Protein AF-A0A1Y2B3I0-F1 (afdb_monomer)

Sequence (638 aa):
MFGKLLNVVGLLTLVKFAAAAFSNSLPSCNSPSVNTDATLNTTVKYCIDNNNKIHDYGEGGATDAGILPKGVYVFDHTSQLALQLGTSGSIGSSTDNLILYQCGGDKVCQQTTGYVQIGTDTWFYVKEGGSGSTTPNASVTDNDDCDGTDEIGSLIKYSSNAVHLCLTTAKSVAAAAIGDYLVVDSVTATNSPFAQNNLIITTDEYFIVDKLLAADDYCVDNDSKIVTGRKTNYCDNRTNDCDDYMKCEDGACTTVTIDPRSTEEPGECNPATNAKDCNEGYYILDNSNTFVTAVSDANINKVYHCQDKTSCTDVTSSIVGYLKNADTTNASTIPYIKCTHAHQCSSIAQPGANSCSTSGSGSLIYNEKYKLCIDGTNSVELDSATSYLVSAHTTDGTFIASTSKSDFVIVAVDGKGSATLTTQASGNYYIADASKALLTAVDKAETTGTLYKSDGSTCVADTTTIGYLKNAASDDDNVPYIECSATETQQTIDADTVDTNACKAIAKPSGTKVVGALINDGDYKLYINDSSAVAVGASAAKYLVDAHTASAFVKTAVEEGYYVVVEIDTDGNIIRRPQTGRKYIYAVTASKQVYDKGETDQVSNMCQDGTLKTGSSEYVLNKTNGDLVDFYKENNAN

Foldseek 3Di:
DDDDDDDDDDDDDDDDDDDDPPPPDDADQPDWQWDQDPVVNDGWTWGQHPVRWIWTADPPGDPDTDFDAQDKWKAQQVNRDIADFQAQDDDPPDLLRIWIWGADPVRGIDTWWWWFHHHNQFIHTHHGPSGDDPDGGLPQAQDQFLQDLLQQQGWHDYPVSFIWHHLDNGDTHTLCPAPKKAASDDDPNVNHRDDHQFIWHGHSGITIGDPPDDSFDADADLPRSIRSDDPDFDPPPPPNDGDWDWGDDPNDTDTDPDDPPPPPPQPDDQLVPALAPQAAFKAWAFPVSHGDQAWDPPGQIWMWGRHHNGHIDTCLQPWAFKTAHSPPVRCQQFRIWGHFNVSGITTDNADPAQAFAQQQQQHWHDDPAIWHHARRHDTDGLLDFFKFWHADDRPPRGRGHDPPDQWTFIWTRHNVRITITDFDDAFAKWWAAPSRTTDAALVQQAGKTFMWGDRRGITGGDQFWAWFGQHPVYPDLFFGTKGWEFDDDADDDPPDGGTGTTIGTHTQDDDDLWWQDFHCPVATWHRQHSPDTDGALPAWFKFWTDCATHPHHDDDDDDDFWTFIWIRHNVRITTGDDCPPQFKWKAQQVGRTIDGPPPPPDPPPAQDPNDGDPRMFMWTFDDDVPDDDTTTGTDPPD

Nearest PDB structures (foldseek):
  6xt9-assembly1_A  TM=1.662E-01  e=7.843E+00  Homo sapiens
  8emb-assembly3_C  TM=8.002E-02  e=1.392E+00  Thermosynechococcus vestitus BP-1

Radius of gyration: 43.76 Å; Cα contacts (8 Å, |Δi|>4): 1438; chains: 1; bounding box: 111×109×110 Å

Solvent-accessible surface area (backbone atoms only — not comparable to full-atom values): 36194 Å² total; per-residue (Å²): 132,87,78,92,88,86,91,81,91,82,90,80,80,85,80,79,83,76,84,78,82,78,80,77,74,73,78,81,60,88,68,71,34,83,43,73,45,81,86,75,76,45,74,62,23,40,32,63,34,99,84,73,40,79,41,31,53,42,97,85,52,94,83,57,60,48,71,69,64,64,46,75,50,38,30,34,65,84,76,54,36,77,54,60,64,53,37,88,51,78,82,70,100,55,74,37,32,32,36,36,33,42,26,36,88,87,60,52,63,42,71,28,34,34,38,38,24,46,16,84,85,42,45,41,67,31,36,59,87,44,64,30,69,98,63,81,57,56,70,63,38,86,41,91,67,34,81,36,67,77,35,26,58,36,49,33,26,45,101,80,74,52,49,22,42,16,57,37,52,86,38,68,47,55,28,74,47,70,68,38,35,38,52,36,73,73,76,93,32,91,74,32,86,62,60,74,73,40,43,29,42,31,25,72,40,32,43,30,46,55,81,86,61,70,95,88,81,75,64,68,40,89,86,77,40,43,26,86,54,83,83,75,85,59,58,46,95,85,74,78,55,62,71,73,42,60,53,68,56,98,91,47,71,43,84,39,89,67,73,90,79,65,77,67,65,85,53,78,54,32,60,89,84,38,23,44,73,28,58,61,39,30,41,58,23,37,87,84,72,41,77,59,80,64,70,41,91,86,49,68,27,45,31,27,43,20,83,38,48,70,44,39,43,82,38,35,89,76,48,35,34,41,38,36,38,42,45,79,89,38,26,84,55,30,40,30,35,42,29,14,86,81,44,42,26,32,52,37,54,72,53,97,36,64,64,53,35,62,77,32,7,49,34,66,26,42,63,105,49,57,25,40,16,35,72,10,77,49,66,46,56,28,65,43,67,48,42,32,50,26,38,55,36,68,92,79,45,47,51,35,23,50,91,86,60,69,36,18,33,50,35,38,22,36,64,85,32,26,36,34,59,60,88,50,62,56,71,40,33,38,45,21,39,97,86,26,37,51,64,38,53,51,98,47,35,81,43,65,28,55,38,28,35,26,71,40,81,38,30,35,69,44,52,58,68,29,27,46,32,37,23,71,70,24,96,41,80,49,17,40,31,29,46,19,30,66,37,98,47,94,45,88,54,96,89,50,77,56,52,31,42,47,26,26,38,31,45,67,40,77,77,79,87,36,21,47,34,66,33,56,75,100,48,52,28,37,19,49,40,85,87,46,64,46,57,58,32,61,63,70,44,37,33,43,24,45,50,79,66,30,86,50,78,69,67,75,72,96,70,95,66,48,26,39,56,36,34,34,33,59,85,29,32,36,32,54,60,79,84,80,80,72,58,48,35,36,26,35,64,89,76,30,40,48,45,73,69,82,64,90,78,81,56,80,83,45,51,54,96,84,40,73,39,91,66,46,48,50,29,31,62,44,75,48,92,93,51,93,34,74,35,31,31,72,55,83,85,123

Organism: NCBI:txid1754190

Structure (mmCIF, N/CA/C/O backbone):
data_AF-A0A1Y2B3I0-F1
#
_entry.id   AF-A0A1Y2B3I0-F1
#
loop_
_atom_site.group_PDB
_atom_site.id
_atom_site.type_symbol
_atom_site.label_atom_id
_atom_site.label_alt_id
_atom_site.label_comp_id
_atom_site.label_asym_id
_atom_site.label_entity_id
_atom_site.label_seq_id
_atom_site.pdbx_PDB_ins_code
_atom_site.Cartn_x
_atom_site.Cartn_y
_atom_site.Cartn_z
_atom_site.occupancy
_atom_site.B_iso_or_equiv
_atom_site.auth_seq_id
_atom_site.auth_comp_id
_atom_site.auth_asym_id
_atom_site.auth_atom_id
_atom_site.pdbx_PDB_model_num
ATOM 1 N N . MET A 1 1 ? 67.074 13.437 25.905 1.00 36.59 1 MET A N 1
ATOM 2 C CA . MET A 1 1 ? 67.200 14.804 25.343 1.00 36.59 1 MET A CA 1
ATOM 3 C C . MET A 1 1 ? 65.800 15.406 25.395 1.00 36.59 1 MET A C 1
ATOM 5 O O . MET A 1 1 ? 64.877 14.717 24.999 1.00 36.59 1 MET A O 1
ATOM 9 N N . PHE A 1 2 ? 65.541 16.471 26.162 1.00 33.38 2 PHE A N 1
ATOM 10 C CA . PHE A 1 2 ? 65.768 17.877 25.769 1.00 33.38 2 PHE A CA 1
ATOM 11 C C . PHE A 1 2 ? 65.169 18.187 24.378 1.00 33.38 2 PHE A C 1
ATOM 13 O O . PHE A 1 2 ? 65.699 17.674 23.404 1.00 33.38 2 PHE A O 1
ATOM 20 N N . GLY A 1 3 ? 64.124 19.011 24.212 1.00 31.81 3 GLY A N 1
ATOM 21 C CA . GLY A 1 3 ? 63.194 19.606 25.190 1.00 31.81 3 GLY A CA 1
ATOM 22 C C . GLY A 1 3 ? 62.597 20.947 24.722 1.00 31.81 3 GLY A C 1
ATOM 23 O O . GLY A 1 3 ? 63.184 21.582 23.859 1.00 31.81 3 GLY A O 1
ATOM 24 N N . LYS A 1 4 ? 61.524 21.398 25.400 1.00 39.03 4 LYS A N 1
ATOM 25 C CA . LYS A 1 4 ? 60.956 22.775 25.434 1.00 39.03 4 LYS A CA 1
ATOM 26 C C . LYS A 1 4 ? 60.422 23.384 24.108 1.00 39.03 4 LYS A C 1
ATOM 28 O O . LYS A 1 4 ? 60.883 23.020 23.044 1.00 39.03 4 LYS A O 1
ATOM 33 N N . LEU A 1 5 ? 59.546 24.400 24.045 1.00 39.59 5 LEU A N 1
ATOM 34 C CA . LEU A 1 5 ? 58.532 25.064 24.904 1.00 39.59 5 LEU A CA 1
ATOM 35 C C . LEU A 1 5 ? 58.231 26.416 24.208 1.00 39.59 5 LEU A C 1
ATOM 37 O O . LEU A 1 5 ? 59.139 27.236 24.149 1.00 39.59 5 LEU A O 1
ATOM 41 N N . LEU A 1 6 ? 57.011 26.666 23.710 1.00 34.94 6 LEU A N 1
ATOM 42 C CA . LEU A 1 6 ? 56.431 28.004 23.415 1.00 34.94 6 LEU A CA 1
ATOM 43 C C . LEU A 1 6 ? 54.926 27.777 23.106 1.00 34.94 6 LEU A C 1
ATOM 45 O O . LEU A 1 6 ? 54.632 27.007 22.202 1.00 34.94 6 LEU A O 1
ATOM 49 N N . ASN A 1 7 ? 53.920 28.176 23.895 1.00 36.16 7 ASN A N 1
ATOM 50 C CA . ASN A 1 7 ? 53.553 29.463 24.513 1.00 36.16 7 ASN A CA 1
ATOM 51 C C . ASN A 1 7 ? 52.744 30.390 23.574 1.00 36.16 7 ASN A C 1
ATOM 53 O O . ASN A 1 7 ? 53.315 31.260 22.925 1.00 36.16 7 ASN A O 1
ATOM 57 N N . VAL A 1 8 ? 51.410 30.236 23.574 1.00 34.91 8 VAL A N 1
ATOM 58 C CA . VAL A 1 8 ? 50.441 31.297 23.233 1.00 34.91 8 VAL A CA 1
ATOM 59 C C . VAL A 1 8 ? 49.301 31.248 24.253 1.00 34.91 8 VAL A C 1
ATOM 61 O O . VAL A 1 8 ? 48.634 30.228 24.405 1.00 34.91 8 VAL A O 1
ATOM 64 N N . VAL A 1 9 ? 49.091 32.360 24.956 1.00 36.19 9 VAL A N 1
ATOM 65 C CA . VAL A 1 9 ? 47.987 32.558 25.904 1.00 36.19 9 VAL A CA 1
ATOM 66 C C . VAL A 1 9 ? 46.784 33.118 25.142 1.00 36.19 9 VAL A C 1
ATOM 68 O O . VAL A 1 9 ? 46.860 34.221 24.606 1.00 36.19 9 VAL A O 1
ATOM 71 N N . GLY A 1 10 ? 45.682 32.364 25.098 1.00 36.59 10 GLY A N 1
ATOM 72 C CA . GLY A 1 10 ? 44.399 32.790 24.530 1.00 36.59 10 GLY A CA 1
ATOM 73 C C . GLY A 1 10 ? 43.422 33.199 25.632 1.00 36.59 10 GLY A C 1
ATOM 74 O O . GLY A 1 10 ? 42.948 32.357 26.388 1.00 36.59 10 GLY A O 1
ATOM 75 N N . LEU A 1 11 ? 43.155 34.498 25.743 1.00 36.19 11 LEU A N 1
ATOM 76 C CA . LEU A 1 11 ? 42.337 35.103 26.795 1.00 36.19 11 LEU A CA 1
ATOM 77 C C . LEU A 1 11 ? 40.834 34.871 26.532 1.00 36.19 11 LEU A C 1
ATOM 79 O O . LEU A 1 11 ? 40.292 35.461 25.601 1.00 36.19 11 LEU A O 1
ATOM 83 N N . LEU A 1 12 ? 40.146 34.077 27.365 1.00 31.42 12 LEU A N 1
ATOM 84 C CA . LEU A 1 12 ? 38.678 33.973 27.343 1.00 31.42 12 LEU A CA 1
ATOM 85 C C . LEU A 1 12 ? 38.079 34.582 28.619 1.00 31.42 12 LEU A C 1
ATOM 87 O O . LEU A 1 12 ? 38.149 34.014 29.709 1.00 31.42 12 LEU A O 1
ATOM 91 N N . THR A 1 13 ? 37.523 35.783 28.487 1.00 37.66 13 THR A N 1
ATOM 92 C CA . THR A 1 13 ? 36.904 36.542 29.579 1.00 37.66 13 THR A CA 1
ATOM 93 C C . THR A 1 13 ? 35.518 36.010 29.934 1.00 37.66 13 THR A C 1
ATOM 95 O O . THR A 1 13 ? 34.625 36.012 29.089 1.00 37.66 13 THR A O 1
ATOM 98 N N . LEU A 1 14 ? 35.303 35.664 31.209 1.00 32.59 14 LEU A N 1
ATOM 99 C CA . LEU A 1 14 ? 33.959 35.499 31.774 1.00 32.59 14 LEU A CA 1
ATOM 100 C C . LEU A 1 14 ? 33.193 36.830 31.693 1.00 32.59 14 LEU A C 1
ATOM 102 O O . LEU A 1 14 ? 33.497 37.771 32.431 1.00 32.59 14 LEU A O 1
ATOM 106 N N . VAL A 1 15 ? 32.157 36.889 30.857 1.00 32.88 15 VAL A N 1
ATOM 107 C CA . VAL A 1 15 ? 31.155 37.959 30.918 1.00 32.88 15 VAL A CA 1
ATOM 108 C C . VAL A 1 15 ? 30.186 37.633 32.052 1.00 32.88 15 VAL A C 1
ATOM 110 O O . VAL A 1 15 ? 29.401 36.691 31.966 1.00 32.88 15 VAL A O 1
ATOM 113 N N . LYS A 1 16 ? 30.237 38.416 33.134 1.00 31.59 16 LYS A N 1
ATOM 114 C CA . LYS A 1 16 ? 29.189 38.397 34.160 1.00 31.59 16 LYS A CA 1
ATOM 115 C C . LYS A 1 16 ? 27.943 39.072 33.594 1.00 31.59 16 LYS A C 1
ATOM 117 O O . LYS A 1 16 ? 27.957 40.283 33.388 1.00 31.59 16 LYS A O 1
ATOM 122 N N . PHE A 1 17 ? 26.864 38.318 33.405 1.00 29.58 17 PHE A N 1
ATOM 123 C CA . PHE A 1 17 ? 25.546 38.917 33.221 1.00 29.58 17 PHE A CA 1
ATOM 124 C C . PHE A 1 17 ? 25.125 39.595 34.529 1.00 29.58 17 PHE A C 1
ATOM 126 O O . PHE A 1 17 ? 25.024 38.950 35.573 1.00 29.58 17 PHE A O 1
ATOM 133 N N . ALA A 1 18 ? 24.917 40.910 34.481 1.00 32.88 18 ALA A N 1
ATOM 134 C CA . ALA A 1 18 ? 24.279 41.636 35.567 1.00 32.88 18 ALA A CA 1
ATOM 135 C C . ALA A 1 18 ? 22.769 41.378 35.504 1.00 32.88 18 ALA A C 1
ATOM 137 O O . ALA A 1 18 ? 22.159 41.549 34.448 1.00 32.88 18 ALA A O 1
ATOM 138 N N . ALA A 1 19 ? 22.166 40.986 36.626 1.00 31.34 19 ALA A N 1
ATOM 139 C CA . ALA A 1 19 ? 20.717 40.884 36.727 1.00 31.34 19 ALA A CA 1
ATOM 140 C C . ALA A 1 19 ? 20.108 42.292 36.629 1.00 31.34 19 ALA A C 1
ATOM 142 O O . ALA A 1 19 ? 20.245 43.101 37.548 1.00 31.34 19 ALA A O 1
ATOM 143 N N . ALA A 1 20 ? 19.456 42.592 35.507 1.00 31.34 20 ALA A N 1
ATOM 144 C CA . ALA A 1 20 ? 18.647 43.793 35.376 1.00 31.34 20 ALA A CA 1
ATOM 145 C C . ALA A 1 20 ? 17.385 43.621 36.231 1.00 31.34 20 ALA A C 1
ATOM 147 O O . ALA A 1 20 ? 16.542 42.774 35.938 1.00 31.34 20 ALA A O 1
ATOM 148 N N . ALA A 1 21 ? 17.261 44.415 37.295 1.00 32.09 21 ALA A N 1
ATOM 149 C CA . ALA A 1 21 ? 16.038 44.470 38.082 1.00 32.09 21 ALA A CA 1
ATOM 150 C C . ALA A 1 21 ? 14.930 45.126 37.242 1.00 32.09 21 ALA A C 1
ATOM 152 O O . ALA A 1 21 ? 14.875 46.350 37.121 1.00 32.09 21 ALA A O 1
ATOM 153 N N . PHE A 1 22 ? 14.059 44.310 36.648 1.00 28.00 22 PHE A N 1
ATOM 154 C CA . PHE A 1 22 ? 12.830 44.787 36.020 1.00 28.00 22 PHE A CA 1
ATOM 155 C C . PHE A 1 22 ? 11.873 45.285 37.107 1.00 28.00 22 PHE A C 1
ATOM 157 O O . PHE A 1 22 ? 11.170 44.505 37.746 1.00 28.00 22 PHE A O 1
ATOM 164 N N . SER A 1 23 ? 11.832 46.601 37.311 1.00 31.52 23 SER A N 1
ATOM 165 C CA . SER A 1 23 ? 10.757 47.243 38.062 1.00 31.52 23 SER A CA 1
ATOM 166 C C . SER A 1 23 ? 9.496 47.269 37.196 1.00 31.52 23 SER A C 1
ATOM 168 O O . SER A 1 23 ? 9.227 48.258 36.511 1.00 31.52 23 SER A O 1
ATOM 170 N N . ASN A 1 24 ? 8.729 46.178 37.207 1.00 33.66 24 ASN A N 1
ATOM 171 C CA . ASN A 1 24 ? 7.376 46.178 36.661 1.00 33.66 24 ASN A CA 1
ATOM 172 C C . ASN A 1 24 ? 6.517 47.121 37.511 1.00 33.66 24 ASN A C 1
ATOM 174 O O . ASN A 1 24 ? 6.063 46.756 38.593 1.00 33.66 24 ASN A O 1
ATOM 178 N N . SER A 1 25 ? 6.304 48.346 37.030 1.00 40.06 25 SER A N 1
ATOM 179 C CA . SER A 1 25 ? 5.276 49.221 37.582 1.00 40.06 25 SER A CA 1
ATOM 180 C C . SER A 1 25 ? 3.917 48.576 37.326 1.00 40.06 25 SER A C 1
ATOM 182 O O . SER A 1 25 ? 3.520 48.434 36.166 1.00 40.06 25 SER A O 1
ATOM 184 N N . LEU A 1 26 ? 3.214 48.190 38.392 1.00 44.00 26 LEU A N 1
ATOM 185 C CA . LEU A 1 26 ? 1.827 47.741 38.298 1.00 44.00 26 LEU A CA 1
ATOM 186 C C . LEU A 1 26 ? 0.975 48.812 37.584 1.00 44.00 26 LEU A C 1
ATOM 188 O O . LEU A 1 26 ? 1.224 50.009 37.778 1.00 44.00 26 LEU A O 1
ATOM 192 N N . PRO A 1 27 ? -0.005 48.416 36.749 1.00 47.41 27 PRO A N 1
ATOM 193 C CA . PRO A 1 27 ? -0.915 49.365 36.115 1.00 47.41 27 PRO A CA 1
ATOM 194 C C . PRO A 1 27 ? -1.639 50.206 37.177 1.00 47.41 27 PRO A C 1
ATOM 196 O O . PRO A 1 27 ? -1.951 49.736 38.268 1.00 47.41 27 PRO A O 1
ATOM 199 N N . SER A 1 28 ? -1.870 51.482 36.869 1.00 47.78 28 SER A N 1
ATOM 200 C CA . SER A 1 28 ? -2.257 52.496 37.852 1.00 47.78 28 SER A CA 1
ATOM 201 C C . SER A 1 28 ? -3.661 52.280 38.440 1.00 47.78 28 SER A C 1
ATOM 203 O O . SER A 1 28 ? -4.649 52.761 37.879 1.00 47.78 28 SER A O 1
ATOM 205 N N . CYS A 1 29 ? -3.751 51.642 39.610 1.00 54.38 29 CYS A N 1
ATOM 206 C CA . CYS A 1 29 ? -4.929 51.731 40.475 1.00 54.38 29 CYS A CA 1
ATOM 207 C C . CYS A 1 29 ? -5.057 53.169 41.012 1.00 54.38 29 CYS A C 1
ATOM 209 O O . CYS A 1 29 ? -4.383 53.550 41.967 1.00 54.38 29 CYS A O 1
ATOM 211 N N . ASN A 1 30 ? -5.899 53.990 40.375 1.00 49.06 30 ASN A N 1
ATOM 212 C CA . ASN A 1 30 ? -5.934 55.440 40.620 1.00 49.06 30 ASN A CA 1
ATOM 213 C C . ASN A 1 30 ? -6.604 55.869 41.943 1.00 49.06 30 ASN A C 1
ATOM 215 O O . ASN A 1 30 ? -6.507 57.040 42.308 1.00 49.06 30 ASN A O 1
ATOM 219 N N . SER A 1 31 ? -7.253 54.959 42.674 1.00 55.81 31 SER A N 1
ATOM 220 C CA . SER A 1 31 ? -7.588 55.074 44.106 1.00 55.81 31 SER A CA 1
ATOM 221 C C . SER A 1 31 ? -8.027 53.699 44.630 1.00 55.81 31 SER A C 1
ATOM 223 O O . SER A 1 31 ? -8.906 53.107 44.011 1.00 55.81 31 SER A O 1
ATOM 225 N N . PRO A 1 32 ? -7.461 53.164 45.728 1.00 55.59 32 PRO A N 1
ATOM 226 C CA . PRO A 1 32 ? -7.975 51.942 46.343 1.00 55.59 32 PRO A CA 1
ATOM 227 C C . PRO A 1 32 ? -9.275 52.234 47.104 1.00 55.59 32 PRO A C 1
ATOM 229 O O . PRO A 1 32 ? -9.320 53.153 47.930 1.00 55.59 32 PRO A O 1
ATOM 232 N N . SER A 1 33 ? -10.319 51.440 46.865 1.00 54.62 33 SER A N 1
ATOM 233 C CA . SER A 1 33 ? -11.533 51.471 47.679 1.00 54.62 33 SER A CA 1
ATOM 234 C C . SER A 1 33 ? -11.276 50.770 49.016 1.00 54.62 33 SER A C 1
ATOM 236 O O . SER A 1 33 ? -10.665 49.702 49.095 1.00 54.62 33 SER A O 1
ATOM 238 N N . VAL A 1 34 ? -11.709 51.401 50.107 1.00 51.78 34 VAL A N 1
ATOM 239 C CA . VAL A 1 34 ? -11.545 50.864 51.460 1.00 51.78 34 VAL A CA 1
ATOM 240 C C . VAL A 1 34 ? -12.884 50.299 51.906 1.00 51.78 34 VAL A C 1
ATOM 242 O O . VAL A 1 34 ? -13.798 51.069 52.192 1.00 51.78 34 VAL A O 1
ATOM 245 N N . ASN A 1 35 ? -12.987 48.972 51.990 1.00 51.03 35 ASN A N 1
ATOM 246 C CA . ASN A 1 35 ? -14.120 48.308 52.624 1.00 51.03 35 ASN A CA 1
ATOM 247 C C . ASN A 1 35 ? -13.672 47.609 53.916 1.00 51.03 35 ASN A C 1
ATOM 249 O O . ASN A 1 35 ? -12.547 47.121 54.023 1.00 51.03 35 ASN A O 1
ATOM 253 N N . THR A 1 36 ? -14.556 47.568 54.906 1.00 51.50 36 THR A N 1
ATOM 254 C CA . THR A 1 36 ? -14.383 46.772 56.126 1.00 51.50 36 THR A CA 1
ATOM 255 C C . THR A 1 36 ? -15.281 45.552 56.022 1.00 51.50 36 THR A C 1
ATOM 257 O O . THR A 1 36 ? -16.480 45.646 56.286 1.00 51.50 36 THR A O 1
ATOM 260 N N . ASP A 1 37 ? -14.707 44.418 55.630 1.00 47.56 37 ASP A N 1
ATOM 261 C CA . ASP A 1 37 ? -15.420 43.143 55.589 1.00 47.56 37 ASP A CA 1
ATOM 262 C C . ASP A 1 37 ? -15.712 42.672 57.026 1.00 47.56 37 ASP A C 1
ATOM 264 O O . ASP A 1 37 ? -14.805 42.371 57.810 1.00 47.56 37 ASP A O 1
ATOM 268 N N . ALA A 1 38 ? -16.999 42.625 57.380 1.00 48.06 38 ALA A N 1
ATOM 269 C CA . ALA A 1 38 ? -17.463 42.228 58.708 1.00 48.06 38 ALA A CA 1
ATOM 270 C C . ALA A 1 38 ? -17.209 40.741 59.025 1.00 48.06 38 ALA A C 1
ATOM 272 O O . ALA A 1 38 ? -17.171 40.365 60.196 1.00 48.06 38 ALA A O 1
ATOM 273 N N . THR A 1 39 ? -17.016 39.904 58.003 1.00 45.94 39 THR A N 1
ATOM 274 C CA . THR A 1 39 ? -16.723 38.467 58.115 1.00 45.94 39 THR A CA 1
ATOM 275 C C . THR A 1 39 ? -15.235 38.187 58.305 1.00 45.94 39 THR A C 1
ATOM 277 O O . THR A 1 39 ? -14.880 37.292 59.070 1.00 45.94 39 THR A O 1
ATOM 280 N N . LEU A 1 40 ? -14.354 38.960 57.659 1.00 50.62 40 LEU A N 1
ATOM 281 C CA . LEU A 1 40 ? -12.899 38.821 57.823 1.00 50.62 40 LEU A CA 1
ATOM 282 C C . LEU A 1 40 ? -12.352 39.565 59.052 1.00 50.62 40 LEU A C 1
ATOM 284 O O . LEU A 1 40 ? -11.251 39.261 59.512 1.00 50.62 40 LEU A O 1
ATOM 288 N N . ASN A 1 41 ? -13.119 40.515 59.605 1.00 51.44 41 ASN A N 1
ATOM 289 C CA . ASN A 1 41 ? -12.740 41.349 60.754 1.00 51.44 41 ASN A CA 1
ATOM 290 C C . ASN A 1 41 ? -11.425 42.134 60.524 1.00 51.44 41 ASN A C 1
ATOM 292 O O . ASN A 1 41 ? -10.722 42.517 61.462 1.00 51.44 41 ASN A O 1
ATOM 296 N N . THR A 1 42 ? -11.094 42.363 59.250 1.00 52.03 42 THR A N 1
ATOM 297 C CA . THR A 1 42 ? -9.917 43.079 58.757 1.00 52.03 42 THR A CA 1
ATOM 298 C C . THR A 1 42 ? -10.332 44.019 57.626 1.00 52.03 42 THR A C 1
ATOM 300 O O . THR A 1 42 ? -11.198 43.713 56.806 1.00 52.03 42 THR A O 1
ATOM 303 N N . THR A 1 43 ? -9.715 45.199 57.579 1.00 54.22 43 THR A N 1
ATOM 304 C CA . THR A 1 43 ? -9.943 46.181 56.511 1.00 54.22 43 THR A CA 1
ATOM 305 C C . THR A 1 43 ? -9.143 45.785 55.275 1.00 54.22 43 THR A C 1
ATOM 307 O O . THR A 1 43 ? -8.054 46.317 55.046 1.00 54.22 43 THR A O 1
ATOM 310 N N . VAL A 1 44 ? -9.648 44.833 54.491 1.00 55.34 44 VAL A N 1
ATOM 311 C CA . VAL A 1 44 ? -8.993 44.460 53.234 1.00 55.34 44 VAL A CA 1
ATOM 312 C C . VAL A 1 44 ? -9.386 45.459 52.149 1.00 55.34 44 VAL A C 1
ATOM 314 O O . VAL A 1 44 ? -10.560 45.641 51.824 1.00 55.34 44 VAL A O 1
ATOM 317 N N . LYS A 1 45 ? -8.384 46.167 51.631 1.00 61.97 45 LYS A N 1
ATOM 318 C CA . LYS A 1 45 ? -8.537 47.154 50.561 1.00 61.97 45 LYS A CA 1
ATOM 319 C C . LYS A 1 45 ? -8.257 46.421 49.264 1.00 61.97 45 LYS A C 1
ATOM 321 O O . LYS A 1 45 ? -7.249 45.736 49.179 1.00 61.97 45 LYS A O 1
ATOM 326 N N . TYR A 1 46 ? -9.087 46.595 48.251 1.00 66.94 46 TYR A N 1
ATOM 327 C CA . TYR A 1 46 ? -8.835 46.003 46.941 1.00 66.94 46 TYR A CA 1
ATOM 328 C C . TYR A 1 46 ? -8.786 47.111 45.891 1.00 66.94 46 TYR A C 1
ATOM 330 O O . TYR A 1 46 ? -9.328 48.200 46.086 1.00 66.94 46 TYR A O 1
ATOM 338 N N . CYS A 1 47 ? -8.130 46.853 44.766 1.00 70.06 47 CYS A N 1
ATOM 339 C CA . CYS A 1 47 ? -8.289 47.666 43.573 1.00 70.06 47 CYS A CA 1
ATOM 340 C C . CYS A 1 47 ? -8.511 46.777 42.353 1.00 70.06 47 CYS A C 1
ATOM 342 O O . CYS A 1 47 ? -7.853 45.753 42.178 1.00 70.06 47 CYS A O 1
ATOM 344 N N . ILE A 1 48 ? -9.464 47.182 41.518 1.00 69.75 48 ILE A N 1
ATOM 345 C CA . ILE A 1 48 ? -9.688 46.590 40.203 1.00 69.75 48 ILE A CA 1
ATOM 346 C C . ILE A 1 48 ? -8.867 47.425 39.217 1.00 69.75 48 ILE A C 1
ATOM 348 O O . ILE A 1 48 ? -9.035 48.645 39.159 1.00 69.75 48 ILE A O 1
ATOM 352 N N . ASP A 1 49 ? -7.941 46.797 38.494 1.00 67.94 49 ASP A N 1
ATOM 353 C CA . ASP A 1 49 ? -7.145 47.490 37.481 1.00 67.94 49 ASP A CA 1
ATOM 354 C C . ASP A 1 49 ? -7.933 47.721 36.177 1.00 67.94 49 ASP A C 1
ATOM 356 O O . ASP A 1 49 ? -9.023 47.190 35.968 1.00 67.94 49 ASP A O 1
ATOM 360 N N . ASN A 1 50 ? -7.360 48.505 35.258 1.00 66.75 50 ASN A N 1
ATOM 361 C CA . ASN A 1 50 ? -7.987 48.823 33.967 1.00 66.75 50 ASN A CA 1
ATOM 362 C C . ASN A 1 50 ? -8.197 47.597 33.045 1.00 66.75 50 ASN A C 1
ATOM 364 O O . ASN A 1 50 ? -8.803 47.743 31.987 1.00 66.75 50 ASN A O 1
ATOM 368 N N . ASN A 1 51 ? -7.678 46.417 33.406 1.00 64.81 51 ASN A N 1
ATOM 369 C CA . ASN A 1 51 ? -7.893 45.149 32.706 1.00 64.81 51 ASN A CA 1
ATOM 370 C C . ASN A 1 51 ? -8.899 44.252 33.450 1.00 64.81 51 ASN A C 1
ATOM 372 O O . ASN A 1 51 ? -8.967 43.056 33.166 1.00 64.81 51 ASN A O 1
ATOM 376 N N . ASN A 1 52 ? -9.646 44.807 34.411 1.00 63.47 52 ASN A N 1
ATOM 377 C CA . ASN A 1 52 ? -10.568 44.088 35.281 1.00 63.47 52 ASN A CA 1
ATOM 378 C C . ASN A 1 52 ? -9.912 42.955 36.093 1.00 63.47 52 ASN A C 1
ATOM 380 O O . ASN A 1 52 ? -10.509 41.897 36.281 1.00 63.47 52 ASN A O 1
ATOM 384 N N . LYS A 1 53 ? -8.684 43.149 36.592 1.00 66.44 53 LYS A N 1
ATOM 385 C CA . LYS A 1 53 ? -8.073 42.233 37.571 1.00 66.44 53 LYS A CA 1
ATOM 386 C C . LYS A 1 53 ? -8.138 42.824 38.971 1.00 66.44 53 LYS A C 1
ATOM 388 O O . LYS A 1 53 ? -7.808 43.994 39.153 1.00 66.44 53 LYS A O 1
ATOM 393 N N . ILE A 1 54 ? -8.540 42.015 39.951 1.00 69.94 54 ILE A N 1
ATOM 394 C CA . ILE A 1 54 ? -8.535 42.413 41.363 1.00 69.94 54 ILE A CA 1
ATOM 395 C C . ILE A 1 54 ? -7.142 42.190 41.952 1.00 69.94 54 ILE A C 1
ATOM 397 O O . ILE A 1 54 ? -6.578 41.104 41.831 1.00 69.94 54 ILE A O 1
ATOM 401 N N . HIS A 1 55 ? -6.639 43.203 42.649 1.00 67.44 55 HIS A N 1
ATOM 402 C CA . HIS A 1 55 ? -5.430 43.166 43.465 1.00 67.44 55 HIS A CA 1
ATOM 403 C C . HIS A 1 55 ? -5.797 43.585 44.896 1.00 67.44 55 HIS A C 1
ATOM 405 O O . HIS A 1 55 ? -6.573 44.523 45.076 1.00 67.44 55 HIS A O 1
ATOM 411 N N . ASP A 1 56 ? -5.256 42.929 45.920 1.00 64.69 56 ASP A N 1
ATOM 412 C CA . ASP A 1 56 ? -5.345 43.405 47.312 1.00 64.69 56 ASP A CA 1
ATOM 413 C C . ASP A 1 56 ? -4.287 44.496 47.547 1.00 64.69 56 ASP A C 1
ATOM 415 O O . ASP A 1 56 ? -3.169 44.446 47.028 1.00 64.69 56 ASP A O 1
ATOM 419 N N . TYR A 1 57 ? -4.647 45.496 48.338 1.00 61.53 57 TYR A N 1
ATOM 420 C CA . TYR A 1 57 ? -3.873 46.688 48.626 1.00 61.53 57 TYR A CA 1
ATOM 421 C C . TYR A 1 57 ? -3.506 46.714 50.117 1.00 61.53 57 TYR A C 1
ATOM 423 O O . TYR A 1 57 ? -4.079 47.453 50.927 1.00 61.53 57 TYR A O 1
ATOM 431 N N . GLY A 1 58 ? -2.516 45.895 50.478 1.00 56.84 58 GLY A N 1
ATOM 432 C CA . GLY A 1 58 ? -2.000 45.795 51.843 1.00 56.84 58 GLY A CA 1
ATOM 433 C C . GLY A 1 58 ? -1.521 47.141 52.409 1.00 56.84 58 GLY A C 1
ATOM 434 O O . GLY A 1 58 ? -1.054 48.027 51.691 1.00 56.84 58 GLY A O 1
ATOM 435 N N . GLU A 1 59 ? -1.596 47.304 53.734 1.00 47.69 59 GLU A N 1
ATOM 436 C CA . GLU A 1 59 ? -1.349 48.595 54.405 1.00 47.69 59 GLU A CA 1
ATOM 437 C C . GLU A 1 59 ? 0.103 49.122 54.327 1.00 47.69 59 GLU A C 1
ATOM 439 O O . GLU A 1 59 ? 0.378 50.221 54.808 1.00 47.69 59 GLU A O 1
ATOM 444 N N . GLY A 1 60 ? 1.030 48.375 53.716 1.00 52.25 60 GLY A N 1
ATOM 445 C CA . GLY A 1 60 ? 2.450 48.728 53.581 1.00 52.25 60 GLY A CA 1
ATOM 446 C C . GLY A 1 60 ? 2.852 49.444 52.284 1.00 52.25 60 GLY A C 1
ATOM 447 O O . GLY A 1 60 ? 3.997 49.880 52.172 1.00 52.25 60 GLY A O 1
ATOM 448 N N . GLY A 1 61 ? 1.946 49.582 51.310 1.00 54.41 61 GLY A N 1
ATOM 449 C CA . GLY A 1 61 ? 2.287 50.025 49.952 1.00 54.41 61 GLY A CA 1
ATOM 450 C C . GLY A 1 61 ? 2.622 48.859 49.010 1.00 54.41 61 GLY A C 1
ATOM 451 O O . GLY A 1 61 ? 2.792 47.721 49.434 1.00 54.41 61 GLY A O 1
ATOM 452 N N . ALA A 1 62 ? 2.666 49.150 47.707 1.00 50.69 62 ALA A N 1
ATOM 453 C CA . ALA A 1 62 ? 2.406 48.199 46.616 1.00 50.69 62 ALA A CA 1
ATOM 454 C C . ALA A 1 62 ? 3.494 47.135 46.304 1.00 50.69 62 ALA A C 1
ATOM 456 O O . ALA A 1 62 ? 3.669 46.778 45.141 1.00 50.69 62 ALA A O 1
ATOM 457 N N . THR A 1 63 ? 4.253 46.645 47.291 1.00 47.97 63 THR A N 1
ATOM 458 C CA . THR A 1 63 ? 5.303 45.623 47.076 1.00 47.97 63 THR A CA 1
ATOM 459 C C . THR A 1 63 ? 4.861 44.190 47.346 1.00 47.97 63 THR A C 1
ATOM 461 O O . THR A 1 63 ? 5.414 43.288 46.731 1.00 47.97 63 THR A O 1
ATOM 464 N N . ASP A 1 64 ? 3.859 43.986 48.201 1.00 50.78 64 ASP A N 1
ATOM 465 C CA . ASP A 1 64 ? 3.168 42.705 48.364 1.00 50.78 64 ASP A CA 1
ATOM 466 C C . ASP A 1 64 ? 1.666 42.980 48.293 1.00 50.78 64 ASP A C 1
ATOM 468 O O . ASP A 1 64 ? 1.034 43.365 49.281 1.00 50.78 64 ASP A O 1
ATOM 472 N N . ALA A 1 65 ? 1.098 42.822 47.095 1.00 53.03 65 ALA A N 1
ATOM 473 C CA . ALA A 1 65 ? -0.343 42.684 46.972 1.00 53.03 65 ALA A CA 1
ATOM 474 C C . ALA A 1 65 ? -0.740 41.422 47.742 1.00 53.03 65 ALA A C 1
ATOM 476 O O . ALA A 1 65 ? -0.228 40.329 47.473 1.00 53.03 65 ALA A O 1
ATOM 477 N N . GLY A 1 66 ? -1.630 41.581 48.720 1.00 54.75 66 GLY A N 1
ATOM 478 C CA . GLY A 1 66 ? -2.292 40.440 49.329 1.00 54.75 66 GLY A CA 1
ATOM 479 C C . GLY A 1 66 ? -3.109 39.672 48.286 1.00 54.75 66 GLY A C 1
ATOM 480 O O . GLY A 1 66 ? -3.153 39.996 47.094 1.00 54.75 66 GLY A O 1
ATOM 481 N N . ILE A 1 67 ? -3.748 38.606 48.725 1.00 63.16 67 ILE A N 1
ATOM 482 C CA . ILE A 1 67 ? -4.356 37.639 47.825 1.00 63.16 67 ILE A CA 1
ATOM 483 C C . ILE A 1 67 ? -5.743 37.330 48.349 1.00 63.16 67 ILE A C 1
ATOM 485 O O . ILE A 1 67 ? -5.878 36.866 49.484 1.00 63.16 67 ILE A O 1
ATOM 489 N N . LEU A 1 68 ? -6.751 37.537 47.500 1.00 74.62 68 LEU A N 1
ATOM 490 C CA . LEU A 1 68 ? -8.084 37.007 47.748 1.00 74.62 68 LEU A CA 1
ATOM 491 C C . LEU A 1 68 ? -7.977 35.487 47.957 1.00 74.62 68 LEU A C 1
ATOM 493 O O . LEU A 1 68 ? -7.394 34.799 47.110 1.00 74.62 68 LEU A O 1
ATOM 497 N N . PRO A 1 69 ? -8.497 34.947 49.074 1.00 80.31 69 PRO A N 1
ATOM 498 C CA . PRO A 1 69 ? -8.618 33.509 49.260 1.00 80.31 69 PRO A CA 1
ATOM 499 C C . PRO A 1 69 ? -9.352 32.834 48.093 1.00 80.31 69 PRO A C 1
ATOM 501 O O . PRO A 1 69 ? -10.089 33.472 47.340 1.00 80.31 69 PRO A O 1
ATOM 504 N N . LYS A 1 70 ? -9.194 31.511 47.962 1.00 83.75 70 LYS A N 1
ATOM 505 C CA . LYS A 1 70 ? -10.020 30.737 47.028 1.00 83.75 70 LYS A CA 1
ATOM 506 C C . LYS A 1 70 ? -11.495 30.942 47.397 1.00 83.75 70 LYS A C 1
ATOM 508 O O . LYS A 1 70 ? -11.881 30.616 48.518 1.00 83.75 70 LYS A O 1
ATOM 513 N N . GLY A 1 71 ? -12.304 31.430 46.463 1.00 88.62 71 GLY A N 1
ATOM 514 C CA . GLY A 1 71 ? -13.690 31.803 46.736 1.00 88.62 71 GLY A CA 1
ATOM 515 C C . GLY A 1 71 ? -14.377 32.483 45.558 1.00 88.62 71 GLY A C 1
ATOM 516 O O . GLY A 1 71 ? -13.798 32.627 44.480 1.00 88.62 71 GLY A O 1
ATOM 517 N N . VAL A 1 72 ? -15.621 32.895 45.785 1.00 89.75 72 VAL A N 1
ATOM 518 C CA . VAL A 1 72 ? -16.452 33.642 44.837 1.00 89.75 72 VAL A CA 1
ATOM 519 C C . VAL A 1 72 ? -16.757 34.999 45.450 1.00 89.75 72 VAL A C 1
ATOM 521 O O . VAL A 1 72 ? -17.105 35.081 46.625 1.00 89.75 72 VAL A O 1
ATOM 524 N N . TYR A 1 73 ? -16.594 36.061 44.666 1.00 89.50 73 TYR A N 1
ATOM 525 C CA . TYR A 1 73 ? -16.687 37.437 45.141 1.00 89.50 73 TYR A CA 1
ATOM 526 C C . TYR A 1 73 ? -17.520 38.280 44.183 1.00 89.50 73 TYR A C 1
ATOM 528 O O . TYR A 1 73 ? -17.307 38.247 42.969 1.00 89.50 73 TYR A O 1
ATOM 536 N N . VAL A 1 74 ? -18.437 39.073 44.735 1.00 88.94 74 VAL A N 1
ATOM 537 C CA . VAL A 1 74 ? -19.230 40.051 43.985 1.00 88.94 74 VAL A CA 1
ATOM 538 C C . VAL A 1 74 ? -18.819 41.454 44.399 1.00 88.94 74 VAL A C 1
ATOM 540 O O . VAL A 1 74 ? -18.663 41.737 45.584 1.00 88.94 74 VAL A O 1
ATOM 543 N N . PHE A 1 75 ? -18.675 42.343 43.424 1.00 85.88 75 PHE A N 1
ATOM 544 C CA . PHE A 1 75 ? -18.368 43.752 43.637 1.00 85.88 75 PHE A CA 1
ATOM 545 C C . PHE A 1 75 ? -19.410 44.623 42.940 1.00 85.88 75 PHE A C 1
ATOM 547 O O . PHE A 1 75 ? -19.813 44.329 41.817 1.00 85.88 75 PHE A O 1
ATOM 554 N N . ASP A 1 76 ? -19.804 45.722 43.576 1.00 84.00 76 ASP A N 1
ATOM 555 C CA . ASP A 1 76 ? -20.465 46.833 42.890 1.00 84.00 76 ASP A CA 1
ATOM 556 C C . ASP A 1 76 ? -19.384 47.694 42.219 1.00 84.00 76 ASP A C 1
ATOM 558 O O . ASP A 1 76 ? -18.575 48.330 42.888 1.00 84.00 76 ASP A O 1
ATOM 562 N N . HIS A 1 77 ? -19.366 47.713 40.888 1.00 77.81 77 HIS A N 1
ATOM 563 C CA . HIS A 1 77 ? -18.422 48.457 40.056 1.00 77.81 77 HIS A CA 1
ATOM 564 C C . HIS A 1 77 ? -18.439 49.974 40.303 1.00 77.81 77 HIS A C 1
ATOM 566 O O . HIS A 1 77 ? -17.402 50.623 40.171 1.00 77.81 77 HIS A O 1
ATOM 572 N N . THR A 1 78 ? -19.587 50.551 40.679 1.00 77.81 78 THR A N 1
ATOM 573 C CA . THR A 1 78 ? -19.711 51.998 40.919 1.00 77.81 78 THR A CA 1
ATOM 574 C C . THR A 1 78 ? -19.131 52.395 42.275 1.00 77.81 78 THR A C 1
ATOM 576 O O . THR A 1 78 ? -18.425 53.398 42.364 1.00 77.81 78 THR A O 1
ATOM 579 N N . SER A 1 79 ? -19.409 51.630 43.335 1.00 77.88 79 SER A N 1
ATOM 580 C CA . SER A 1 79 ? -18.850 51.902 44.671 1.00 77.88 79 SER A CA 1
ATOM 581 C C . SER A 1 79 ? -17.470 51.268 44.899 1.00 77.88 79 SER A C 1
ATOM 583 O O . SER A 1 79 ? -16.765 51.650 45.832 1.00 77.88 79 SER A O 1
ATOM 585 N N . GLN A 1 80 ? -17.079 50.319 44.043 1.00 73.44 80 GLN A N 1
ATOM 586 C CA . GLN A 1 80 ? -15.910 49.445 44.178 1.00 73.44 80 GLN A CA 1
ATOM 587 C C . GLN A 1 80 ? -15.871 48.689 45.518 1.00 73.44 80 GLN A C 1
ATOM 589 O O . GLN A 1 80 ? -14.798 48.357 46.028 1.00 73.44 80 GLN A O 1
ATOM 594 N N . LEU A 1 81 ? -17.042 48.419 46.102 1.00 78.25 81 LEU A N 1
ATOM 595 C CA . LEU A 1 81 ? -17.187 47.671 47.346 1.00 78.25 81 LEU A CA 1
ATOM 596 C C . LEU A 1 81 ? -17.519 46.208 47.047 1.00 78.25 81 LEU A C 1
ATOM 598 O O . LEU A 1 81 ? -18.413 45.912 46.252 1.00 78.25 81 LEU A O 1
ATOM 602 N N . ALA A 1 82 ? -16.817 45.299 47.726 1.00 81.81 82 ALA A N 1
ATOM 603 C CA . ALA A 1 82 ? -17.233 43.904 47.824 1.00 81.81 82 ALA A CA 1
ATOM 604 C C . ALA A 1 82 ? -18.605 43.819 48.514 1.00 81.81 82 ALA A C 1
ATOM 606 O O . ALA A 1 82 ? -18.812 44.435 49.565 1.00 81.81 82 ALA A O 1
ATOM 607 N N . LEU A 1 83 ? -19.520 43.055 47.926 1.00 83.62 83 LEU A N 1
ATOM 608 C CA . LEU A 1 83 ? -20.818 42.725 48.496 1.00 83.62 83 LEU A CA 1
ATOM 609 C C . LEU A 1 83 ? -20.735 41.347 49.151 1.00 83.62 83 LEU A C 1
ATOM 611 O O . LEU A 1 83 ? -20.191 40.407 48.573 1.00 83.62 83 LEU A O 1
ATOM 615 N N . GLN A 1 84 ? -21.288 41.233 50.355 1.00 82.56 84 GLN A N 1
ATOM 616 C CA . GLN A 1 84 ? -21.395 39.955 51.044 1.00 82.56 84 GLN A CA 1
ATOM 617 C C . GLN A 1 84 ? -22.579 39.166 50.469 1.00 82.56 84 GLN A C 1
ATOM 619 O O . GLN A 1 84 ? -23.679 39.707 50.332 1.00 82.56 84 GLN A O 1
ATOM 624 N N . LEU A 1 85 ? -22.340 37.901 50.127 1.00 84.38 85 LEU A N 1
ATOM 625 C CA . LEU A 1 85 ? -23.381 36.967 49.705 1.00 84.38 85 LEU A CA 1
ATOM 626 C C . LEU A 1 85 ? -24.186 36.477 50.920 1.00 84.38 85 LEU A C 1
ATOM 628 O O . LEU A 1 85 ? -23.704 36.549 52.051 1.00 84.38 85 LEU A O 1
ATOM 632 N N . GLY A 1 86 ? -25.437 36.064 50.698 1.00 78.38 86 GLY A N 1
ATOM 633 C CA . GLY A 1 86 ? -26.311 35.440 51.708 1.00 78.38 86 GLY A CA 1
ATOM 634 C C . GLY A 1 86 ? -26.767 36.315 52.897 1.00 78.38 86 GLY A C 1
ATOM 635 O O . GLY A 1 86 ? -27.758 35.995 53.556 1.00 78.38 86 GLY A O 1
ATOM 636 N N . THR A 1 87 ? -26.099 37.435 53.194 1.00 75.31 87 THR A N 1
ATOM 637 C CA . THR A 1 87 ? -26.442 38.332 54.314 1.00 75.31 87 THR A CA 1
ATOM 638 C C . THR A 1 87 ? -27.274 39.535 53.871 1.00 75.31 87 THR A C 1
ATOM 640 O O . THR A 1 87 ? -27.455 39.792 52.683 1.00 75.31 87 THR A O 1
ATOM 643 N N . SER A 1 88 ? -27.808 40.301 54.832 1.00 62.34 88 SER A N 1
ATOM 644 C CA . SER A 1 88 ? -28.714 41.442 54.614 1.00 62.34 88 SER A CA 1
ATOM 645 C C . SER A 1 88 ? -28.035 42.702 54.036 1.00 62.34 88 SER A C 1
ATOM 647 O O . SER A 1 88 ? -28.218 43.806 54.556 1.00 62.34 88 SER A O 1
ATOM 649 N N . GLY A 1 89 ? -27.230 42.545 52.987 1.00 63.94 89 GLY A N 1
ATOM 650 C CA . GLY A 1 89 ? -26.672 43.637 52.196 1.00 63.94 89 GLY A CA 1
ATOM 651 C C . GLY A 1 89 ? -27.708 44.279 51.267 1.00 63.94 89 GLY A C 1
ATOM 652 O O . GLY A 1 89 ? -28.583 43.610 50.721 1.00 63.94 89 GLY A O 1
ATOM 653 N N . SER A 1 90 ? -27.586 45.591 51.057 1.00 66.88 90 SER A N 1
ATOM 654 C CA . SER A 1 90 ? -28.305 46.319 50.006 1.00 66.88 90 SER A CA 1
ATOM 655 C C . SER A 1 90 ? -27.359 46.614 48.847 1.00 66.88 90 SER A C 1
ATOM 657 O O . SER A 1 90 ? -26.313 47.227 49.064 1.00 66.88 90 SER A O 1
ATOM 659 N N . ILE A 1 91 ? -27.740 46.256 47.622 1.00 67.62 91 ILE A N 1
ATOM 660 C CA . ILE A 1 91 ? -27.063 46.761 46.419 1.00 67.62 91 ILE A CA 1
ATOM 661 C C . ILE A 1 91 ? -27.302 48.278 46.320 1.00 67.62 91 ILE A C 1
ATOM 663 O O . ILE A 1 91 ? -28.317 48.793 46.799 1.00 67.62 91 ILE A O 1
ATOM 667 N N . GLY A 1 92 ? -26.367 48.999 45.696 1.00 64.38 92 GLY A N 1
ATOM 668 C CA . GLY A 1 92 ? -26.581 50.375 45.251 1.00 64.38 92 GLY A CA 1
ATOM 669 C C . GLY A 1 92 ? -27.711 50.507 44.214 1.00 64.38 92 GLY A C 1
ATOM 670 O O . GLY A 1 92 ? -28.470 49.584 43.937 1.00 64.38 92 GLY A O 1
ATOM 671 N N . SER A 1 93 ? -27.830 51.682 43.597 1.00 57.97 93 SER A N 1
ATOM 672 C CA . SER A 1 93 ? -29.000 52.049 42.781 1.00 57.97 93 SER A CA 1
ATOM 673 C C . SER A 1 93 ? -29.176 51.315 41.438 1.00 57.97 93 SER A C 1
ATOM 675 O O . SER A 1 93 ? -30.138 51.618 40.737 1.00 57.97 93 SER A O 1
ATOM 677 N N . SER A 1 94 ? -28.281 50.401 41.046 1.00 74.88 94 SER A N 1
ATOM 678 C CA . SER A 1 94 ? -28.506 49.492 39.909 1.00 74.88 94 SER A CA 1
ATOM 679 C C . SER A 1 94 ? -27.765 48.163 40.075 1.00 74.88 94 SER A C 1
ATOM 681 O 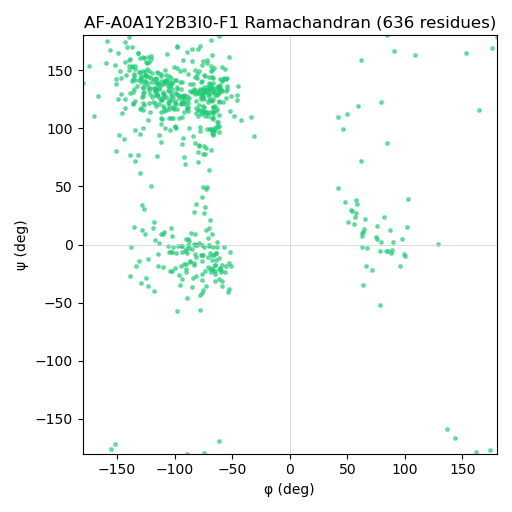O . SER A 1 94 ? -26.617 48.129 40.522 1.00 74.88 94 SER A O 1
ATOM 683 N N . THR A 1 95 ? -28.421 47.087 39.639 1.00 70.94 95 THR A N 1
ATOM 684 C CA . THR A 1 95 ? -27.862 45.741 39.456 1.00 70.94 95 THR A CA 1
ATOM 685 C C . THR A 1 95 ? -26.862 45.663 38.305 1.00 70.94 95 THR A C 1
ATOM 687 O O . THR A 1 95 ? -26.021 44.770 38.294 1.00 70.94 95 THR A O 1
ATOM 690 N N . ASP A 1 96 ? -26.906 46.609 37.362 1.00 76.12 96 ASP A N 1
ATOM 691 C CA . ASP A 1 96 ? -26.026 46.622 36.183 1.00 76.12 96 ASP A CA 1
ATOM 692 C C . ASP A 1 96 ? -24.546 46.810 36.545 1.00 76.12 96 ASP A C 1
ATOM 694 O O . ASP A 1 96 ? -23.670 46.523 35.733 1.00 76.12 96 ASP A O 1
ATOM 698 N N . ASN A 1 97 ? -24.285 47.283 37.768 1.00 81.00 97 ASN A N 1
ATOM 699 C CA . ASN A 1 97 ? -22.957 47.490 38.329 1.00 81.00 97 ASN A CA 1
ATOM 700 C C . ASN A 1 97 ? -22.326 46.220 38.917 1.00 81.00 97 ASN A C 1
ATOM 702 O O . ASN A 1 97 ? -21.173 46.279 39.336 1.00 81.00 97 ASN A O 1
ATOM 706 N N . LEU A 1 98 ? -23.047 45.102 39.039 1.00 86.44 98 LEU A N 1
ATOM 707 C CA . LEU A 1 98 ? -22.478 43.906 39.658 1.00 86.44 98 LEU A CA 1
ATOM 708 C C . LEU A 1 98 ? -21.412 43.269 38.757 1.00 86.44 98 LEU A C 1
ATOM 710 O O . LEU A 1 98 ? -21.631 43.057 37.565 1.00 86.44 98 LEU A O 1
ATOM 714 N N . ILE A 1 99 ? -20.272 42.912 39.350 1.00 87.56 99 ILE A N 1
ATOM 715 C CA . ILE A 1 99 ? -19.225 42.107 38.715 1.00 87.56 99 ILE A CA 1
ATOM 716 C C . ILE A 1 99 ? -18.904 40.918 39.613 1.00 87.56 99 ILE A C 1
ATOM 718 O O . ILE A 1 99 ? -18.676 41.075 40.812 1.00 87.56 99 ILE A O 1
ATOM 722 N N . LEU A 1 100 ? -18.874 39.735 39.008 1.00 90.19 100 LEU A N 1
ATOM 723 C CA . LEU A 1 100 ? -18.672 38.448 39.656 1.00 90.19 100 LEU A CA 1
ATOM 724 C C . LEU A 1 100 ? -17.291 37.886 39.302 1.00 90.19 100 LEU A C 1
ATOM 726 O O . LEU A 1 100 ? -16.931 37.795 38.127 1.00 90.19 100 LEU A O 1
ATOM 730 N N . TYR A 1 101 ? -16.539 37.481 40.323 1.00 89.50 101 TYR A N 1
ATOM 731 C CA . TYR A 1 101 ? -15.227 36.857 40.189 1.00 89.50 101 TYR A CA 1
ATOM 732 C C . TYR A 1 101 ? -15.164 35.516 40.908 1.00 89.50 101 TYR A C 1
ATOM 734 O O . TYR A 1 101 ? -15.715 35.345 41.995 1.00 89.50 101 TYR A O 1
ATOM 742 N N . GLN A 1 102 ? -14.399 34.601 40.326 1.00 90.56 102 GLN A N 1
ATOM 743 C CA . GLN A 1 102 ? -14.027 33.323 40.913 1.00 90.56 102 GLN A CA 1
ATOM 744 C C . GLN A 1 102 ? -12.502 33.291 41.079 1.00 90.56 102 GLN A C 1
ATOM 746 O O . GLN A 1 102 ? -11.764 33.467 40.109 1.00 90.56 102 GLN A O 1
ATOM 751 N N . CYS A 1 103 ? -12.027 33.096 42.308 1.00 87.44 103 CYS A N 1
ATOM 752 C CA . CYS A 1 103 ? -10.609 33.115 42.665 1.00 87.44 103 CYS A CA 1
ATOM 753 C C . CYS A 1 103 ? -10.090 31.704 42.958 1.00 87.44 103 CYS A C 1
ATOM 755 O O . CYS A 1 103 ? -10.662 30.973 43.773 1.00 87.44 103 CYS A O 1
ATOM 757 N N . GLY A 1 104 ? -9.002 31.320 42.289 1.00 83.12 104 GLY A N 1
ATOM 758 C CA . GLY A 1 104 ? -8.370 30.011 42.425 1.00 83.12 104 GLY A CA 1
ATOM 759 C C . GLY A 1 104 ? -7.375 29.901 43.576 1.00 83.12 104 GLY A C 1
ATOM 760 O O . GLY A 1 104 ? -6.960 30.884 44.187 1.00 83.12 104 GLY A O 1
ATOM 761 N N . GLY A 1 105 ? -6.962 28.665 43.877 1.00 76.62 105 GLY A N 1
ATOM 762 C CA . GLY A 1 105 ? -5.892 28.403 44.854 1.00 76.62 105 GLY A CA 1
ATOM 763 C C . GLY A 1 105 ? -4.498 28.818 44.358 1.00 76.62 105 GLY A C 1
ATOM 764 O O . GLY A 1 105 ? -3.593 29.031 45.161 1.00 76.62 105 GLY A O 1
ATOM 765 N N . ASP A 1 106 ? -4.353 28.972 43.041 1.00 69.56 106 ASP A N 1
ATOM 766 C CA . ASP A 1 106 ? -3.224 29.587 42.336 1.00 69.56 106 ASP A CA 1
ATOM 767 C C . ASP A 1 106 ? -3.209 31.122 42.442 1.00 69.56 106 ASP A C 1
ATOM 769 O O . ASP A 1 106 ? -2.247 31.752 42.005 1.00 69.56 106 ASP A O 1
ATOM 773 N N . LYS A 1 107 ? -4.225 31.702 43.102 1.00 69.38 107 LYS A N 1
ATOM 774 C CA . LYS A 1 107 ? -4.342 33.125 43.444 1.00 69.38 107 LYS A CA 1
ATOM 775 C C . LYS A 1 107 ? -4.711 34.021 42.260 1.00 69.38 107 LYS A C 1
ATOM 777 O O . LYS A 1 107 ? -4.578 35.240 42.348 1.00 69.38 107 LYS A O 1
ATOM 782 N N . VAL A 1 108 ? -5.201 33.430 41.170 1.00 75.69 108 VAL A N 1
ATOM 783 C CA . VAL A 1 108 ? -5.747 34.158 40.023 1.00 75.69 108 VAL A CA 1
ATOM 784 C C . VAL A 1 108 ? -7.265 34.236 40.161 1.00 75.69 108 VAL A C 1
ATOM 786 O O . VAL A 1 108 ? -7.943 33.221 40.311 1.00 75.69 108 VAL A O 1
ATOM 789 N N . CYS A 1 109 ? -7.805 35.452 40.101 1.00 83.25 109 CYS A N 1
ATOM 790 C CA . CYS A 1 109 ? -9.241 35.690 40.000 1.00 83.25 109 CYS A CA 1
ATOM 791 C C . CYS A 1 109 ? -9.623 35.931 38.539 1.00 83.25 109 CYS A C 1
ATOM 793 O O . CYS A 1 109 ? -9.027 36.781 37.874 1.00 83.25 109 CYS A O 1
ATOM 795 N N . GLN A 1 110 ? -10.629 35.208 38.053 1.00 85.69 110 GLN A N 1
ATOM 796 C CA . GLN A 1 110 ? -11.213 35.401 36.727 1.00 85.69 110 GLN A CA 1
ATOM 797 C C . GLN A 1 110 ? -12.633 35.951 36.865 1.00 85.69 110 GLN A C 1
ATOM 799 O O . GLN A 1 110 ? -13.342 35.592 37.808 1.00 85.69 110 GLN A O 1
ATOM 804 N N . GLN A 1 111 ? -13.054 36.822 35.943 1.00 88.62 111 GLN A N 1
ATOM 805 C CA . GLN A 1 111 ? -14.473 37.165 35.839 1.00 88.62 111 GLN A CA 1
ATOM 806 C C . GLN A 1 111 ? -15.257 35.937 35.387 1.00 88.62 111 GLN A C 1
ATOM 808 O O . GLN A 1 111 ? -14.789 35.164 34.552 1.00 88.62 111 GLN A O 1
ATOM 813 N N . THR A 1 112 ? -16.460 35.776 35.920 1.00 90.19 112 THR A N 1
ATOM 814 C CA . THR A 1 112 ? -17.372 34.718 35.494 1.00 90.19 112 THR A CA 1
ATOM 815 C C . THR A 1 112 ? -18.809 35.234 35.427 1.00 90.19 112 THR A C 1
ATOM 817 O O . THR A 1 112 ? -19.080 36.407 35.687 1.00 90.19 112 THR A O 1
ATOM 820 N N . THR A 1 113 ? -19.723 34.362 35.019 1.00 90.06 113 THR A N 1
ATOM 821 C CA . THR A 1 113 ? -21.152 34.630 34.885 1.00 90.06 113 THR A CA 1
ATOM 822 C C . THR A 1 113 ? -21.941 33.657 35.752 1.00 90.06 113 THR A C 1
ATOM 824 O O . THR A 1 113 ? -21.509 32.520 35.963 1.00 90.06 113 THR A O 1
ATOM 827 N N . GLY A 1 114 ? -23.092 34.082 36.264 1.00 90.56 114 GLY A N 1
ATOM 828 C CA . GLY A 1 114 ? -23.916 33.227 37.111 1.00 90.56 114 GLY A CA 1
ATOM 829 C C . GLY A 1 114 ? -24.936 33.969 37.955 1.00 90.56 114 GLY A C 1
ATOM 830 O O . GLY A 1 114 ? -25.049 35.192 37.900 1.00 90.56 114 GLY A O 1
ATOM 831 N N . TYR A 1 115 ? -25.674 33.206 38.750 1.00 90.81 115 TYR A N 1
ATOM 832 C CA . TYR A 1 115 ? -26.596 33.723 39.747 1.00 90.81 115 TYR A CA 1
ATOM 833 C C . TYR A 1 115 ? -25.925 33.835 41.112 1.00 90.81 115 TYR A C 1
ATOM 835 O O . TYR A 1 115 ? -25.194 32.935 41.519 1.00 90.81 115 TYR A O 1
ATOM 843 N N . VAL A 1 116 ? -26.218 34.911 41.836 1.00 89.94 116 VAL A N 1
ATOM 844 C CA . VAL A 1 116 ? -25.734 35.157 43.201 1.00 89.94 116 VAL A CA 1
ATOM 845 C C . VAL A 1 116 ? -26.852 35.690 44.089 1.00 89.94 116 VAL A C 1
ATOM 847 O O . VAL A 1 116 ? -27.659 36.517 43.657 1.00 89.94 116 VAL A O 1
ATOM 850 N N . GLN A 1 117 ? -26.889 35.239 45.336 1.00 89.62 117 GLN A N 1
ATOM 851 C CA . GLN A 1 117 ? -27.836 35.682 46.349 1.00 89.62 117 GLN A CA 1
ATOM 852 C C . GLN A 1 117 ? -27.261 36.866 47.134 1.00 89.62 117 GLN A C 1
ATOM 854 O O . GLN A 1 117 ? -26.213 36.759 47.772 1.00 89.62 117 GLN A O 1
ATOM 859 N N . ILE A 1 118 ? -27.959 38.003 47.100 1.00 84.56 118 ILE A N 1
ATOM 860 C CA . ILE A 1 118 ? -27.598 39.211 47.855 1.00 84.56 118 ILE A CA 1
ATOM 861 C C . ILE A 1 118 ? -28.837 39.639 48.647 1.00 84.56 118 ILE A C 1
ATOM 863 O O . ILE A 1 118 ? -29.907 39.871 48.078 1.00 84.56 118 ILE A O 1
ATOM 867 N N . GLY A 1 119 ? -28.717 39.719 49.971 1.00 83.56 119 GLY A N 1
ATOM 868 C CA . GLY A 1 119 ? -29.881 39.652 50.856 1.00 83.56 119 GLY A CA 1
ATOM 869 C C . GLY A 1 119 ? -30.281 38.203 51.156 1.00 83.56 119 GLY A C 1
ATOM 870 O O . GLY A 1 119 ? -29.681 37.257 50.657 1.00 83.56 119 GLY A O 1
ATOM 871 N N . THR A 1 120 ? -31.332 38.023 51.955 1.00 79.44 120 THR A N 1
ATOM 872 C CA . THR A 1 120 ? -31.818 36.690 52.358 1.00 79.44 120 THR A CA 1
ATOM 873 C C . THR A 1 120 ? -32.603 35.963 51.267 1.00 79.44 120 THR A C 1
ATOM 875 O O . THR A 1 120 ? -32.657 34.741 51.272 1.00 79.44 120 THR A O 1
ATOM 878 N N . ASP A 1 121 ? -33.211 36.687 50.321 1.00 79.12 121 ASP A N 1
ATOM 879 C CA . ASP A 1 121 ? -34.235 36.125 49.422 1.00 79.12 121 ASP A CA 1
ATOM 880 C C . ASP A 1 121 ? -34.110 36.558 47.952 1.00 79.12 121 ASP A C 1
ATOM 882 O O . ASP A 1 121 ? -34.900 36.104 47.118 1.00 79.12 121 ASP A O 1
ATOM 886 N N . THR A 1 122 ? -33.136 37.416 47.619 1.00 84.81 122 THR A N 1
ATOM 887 C CA . THR A 1 122 ? -33.021 38.039 46.288 1.00 84.81 122 THR A CA 1
ATOM 888 C C . THR A 1 122 ? -31.831 37.485 45.517 1.00 84.81 122 THR A C 1
ATOM 890 O O . THR A 1 122 ? -30.702 37.508 46.006 1.00 84.81 122 THR A O 1
ATOM 893 N N . TRP A 1 123 ? -32.090 37.018 44.296 1.00 88.25 123 TRP A N 1
ATOM 894 C CA . TRP A 1 123 ? -31.096 36.421 43.410 1.00 88.25 123 TRP A CA 1
ATOM 895 C C . TRP A 1 123 ? -30.875 37.292 42.172 1.00 88.25 123 TRP A C 1
ATOM 897 O O . TRP A 1 123 ? -31.819 37.752 41.525 1.00 88.25 123 TRP A O 1
ATOM 907 N N . PHE A 1 124 ? -29.608 37.505 41.833 1.00 86.50 124 PHE A N 1
ATOM 908 C CA . PHE A 1 124 ? -29.170 38.383 40.755 1.00 86.50 124 PHE A CA 1
ATOM 909 C C . PHE A 1 124 ? -28.365 37.594 39.738 1.00 86.50 124 PHE A C 1
ATOM 911 O O . PHE A 1 124 ? -27.420 36.903 40.108 1.00 86.50 124 PHE A O 1
ATOM 918 N N . TYR A 1 125 ? -28.713 37.721 38.459 1.00 88.12 125 TYR A N 1
ATOM 919 C CA . TYR A 1 125 ? -27.847 37.253 37.385 1.00 88.12 125 TYR A CA 1
ATOM 920 C C . TYR A 1 125 ? -26.764 38.296 37.105 1.00 88.12 125 TYR A C 1
ATOM 922 O O . TYR A 1 125 ? -27.074 39.451 36.807 1.00 88.12 125 TYR A O 1
ATOM 930 N N . VAL A 1 126 ? -25.501 37.887 37.185 1.00 87.12 126 VAL A N 1
ATOM 931 C CA . VAL A 1 126 ? -24.336 38.721 36.892 1.00 87.12 126 VAL A CA 1
ATOM 932 C C . VAL A 1 126 ? -23.660 38.184 35.642 1.00 87.12 126 VAL A C 1
ATOM 934 O O . VAL A 1 126 ? -23.309 37.007 35.586 1.00 87.12 126 VAL A O 1
ATOM 937 N N . LYS A 1 127 ? -23.475 39.057 34.648 1.00 85.75 127 LYS A N 1
ATOM 938 C CA . LYS A 1 127 ? -22.856 38.721 33.366 1.00 85.75 127 LYS A CA 1
ATOM 939 C C . LYS A 1 127 ? -21.361 39.047 33.366 1.00 85.75 127 LYS A C 1
ATOM 941 O O . LYS A 1 127 ? -20.949 40.113 33.825 1.00 85.75 127 LYS A O 1
ATOM 946 N N . GLU A 1 128 ? -20.564 38.163 32.773 1.00 84.12 128 GLU A N 1
ATOM 947 C CA . GLU A 1 128 ? -19.149 38.417 32.475 1.00 84.12 128 GLU A CA 1
ATOM 948 C C . GLU A 1 128 ? -18.981 39.716 31.655 1.00 84.12 128 GLU A C 1
ATOM 950 O O . GLU A 1 128 ? -19.744 39.983 30.722 1.00 84.12 128 GLU A O 1
ATOM 955 N N . GLY A 1 129 ? -17.997 40.548 32.014 1.00 77.94 129 GLY A N 1
ATOM 956 C CA . GLY A 1 129 ? -17.768 41.855 31.389 1.00 77.94 129 GLY A CA 1
ATOM 957 C C . GLY A 1 129 ? -18.507 43.043 32.022 1.00 77.94 129 GLY A C 1
ATOM 958 O O . GLY A 1 129 ? -18.360 44.158 31.526 1.00 77.94 129 GLY A O 1
ATOM 959 N N . GLY A 1 130 ? -19.274 42.852 33.105 1.00 62.31 130 GLY A N 1
ATOM 960 C CA . GLY A 1 130 ? -19.722 43.951 33.982 1.00 62.31 130 GLY A CA 1
ATOM 961 C C . GLY A 1 130 ? -20.678 44.976 33.359 1.00 62.31 130 GLY A C 1
ATOM 962 O O . GLY A 1 130 ? -20.774 46.101 33.839 1.00 62.31 130 GLY A O 1
ATOM 963 N N . SER A 1 131 ? -21.377 44.603 32.285 1.00 56.75 131 SER A N 1
ATOM 964 C CA . SER A 1 131 ? -22.550 45.326 31.785 1.00 56.75 131 SER A CA 1
ATOM 965 C C . SER A 1 131 ? -23.766 44.426 31.971 1.00 56.75 131 SER A C 1
ATOM 967 O O . SER A 1 131 ? -24.033 43.537 31.159 1.00 56.75 131 SER A O 1
ATOM 969 N N . GLY A 1 132 ? -24.457 44.606 33.100 1.00 50.84 132 GLY A N 1
ATOM 970 C CA . GLY A 1 132 ? -25.649 43.824 33.414 1.00 50.84 132 GLY A CA 1
ATOM 971 C C . GLY A 1 132 ? -26.747 43.975 32.357 1.00 50.84 132 GLY A C 1
ATOM 972 O O . GLY A 1 132 ? -26.835 44.977 31.645 1.00 50.84 132 GLY A O 1
ATOM 973 N N . SER A 1 133 ? -27.585 42.943 32.242 1.00 46.44 133 SER A N 1
ATOM 974 C CA . SER A 1 133 ? -28.829 43.039 31.475 1.00 46.44 133 SER A CA 1
ATOM 975 C C . SER A 1 133 ? -29.783 43.983 32.200 1.00 46.44 133 SER A C 1
ATOM 977 O O . SER A 1 133 ? -29.997 43.815 33.398 1.00 46.44 133 SER A O 1
ATOM 979 N N . THR A 1 134 ? -30.434 44.895 31.472 1.00 43.66 134 THR A N 1
ATOM 980 C CA . THR A 1 134 ? -31.355 45.922 32.007 1.00 43.66 134 THR A CA 1
ATOM 981 C C . THR A 1 134 ? -32.683 45.366 32.557 1.00 43.66 134 THR A C 1
ATOM 983 O O . THR A 1 134 ? -33.688 46.074 32.626 1.00 43.66 134 THR A O 1
ATOM 986 N N . THR A 1 135 ? -32.713 44.083 32.906 1.00 49.09 135 THR A N 1
ATOM 987 C CA . THR A 1 135 ? -33.825 43.335 33.496 1.00 49.09 135 THR A CA 1
ATOM 988 C C . THR A 1 135 ? -33.457 42.974 34.941 1.00 49.09 135 THR A C 1
ATOM 990 O O . THR A 1 135 ? -32.860 41.918 35.167 1.00 49.09 135 THR A O 1
ATOM 993 N N . PRO A 1 136 ? -33.752 43.850 35.923 1.00 45.22 136 PRO A N 1
ATOM 994 C CA . PRO A 1 136 ? -33.508 43.563 37.332 1.00 45.22 136 PRO A CA 1
ATOM 995 C C . PRO A 1 136 ? -34.442 42.452 37.826 1.00 45.22 136 PRO A C 1
ATOM 997 O O . PRO A 1 136 ? -35.582 42.349 37.375 1.00 45.22 136 PRO A O 1
ATOM 1000 N N . ASN A 1 137 ? -33.953 41.678 38.799 1.00 56.06 137 ASN A N 1
ATOM 1001 C CA . ASN A 1 137 ? -34.414 40.334 39.152 1.00 56.06 137 ASN A CA 1
ATOM 1002 C C . ASN A 1 137 ? -34.304 39.331 37.997 1.00 56.06 137 ASN A C 1
ATOM 1004 O O . ASN A 1 137 ? -35.044 39.374 37.017 1.00 56.06 137 ASN A O 1
ATOM 1008 N N . ALA A 1 138 ? -33.502 38.296 38.239 1.00 58.88 138 ALA A N 1
ATOM 1009 C CA . ALA A 1 138 ? -33.960 36.969 37.877 1.00 58.88 138 ALA A CA 1
ATOM 1010 C C . ALA A 1 138 ? -35.221 36.725 38.712 1.00 58.88 138 ALA A C 1
ATOM 1012 O O . ALA A 1 138 ? -35.130 36.542 39.927 1.00 58.88 138 ALA A O 1
ATOM 1013 N N . SER A 1 139 ? -36.403 36.863 38.111 1.00 62.19 139 SER A N 1
ATOM 1014 C CA . SER A 1 139 ? -37.650 36.602 38.821 1.00 62.19 139 SER A CA 1
ATOM 1015 C C . SER A 1 139 ? -37.683 35.119 39.146 1.00 62.19 139 SER A C 1
ATOM 1017 O O . SER A 1 139 ? -38.013 34.322 38.275 1.00 62.19 139 SER A O 1
ATOM 1019 N N . VAL A 1 140 ? -37.303 34.764 40.375 1.00 72.88 140 VAL A N 1
ATOM 1020 C CA . VAL A 1 140 ? -37.430 33.392 40.857 1.00 72.88 140 VAL A CA 1
ATOM 1021 C C . VAL A 1 140 ? -38.917 33.079 40.855 1.00 72.88 140 VAL A C 1
ATOM 1023 O O . VAL A 1 140 ? -39.667 33.654 41.647 1.00 72.88 140 VAL A O 1
ATOM 1026 N N . THR A 1 141 ? -39.355 32.277 39.891 1.00 71.75 141 THR A N 1
ATOM 1027 C CA . THR A 1 141 ? -40.773 32.008 39.679 1.00 71.75 141 THR A CA 1
ATOM 1028 C C . THR A 1 141 ? -41.249 30.998 40.714 1.00 71.75 141 THR A C 1
ATOM 1030 O O . THR A 1 141 ? -40.613 29.967 40.935 1.00 71.75 141 THR A O 1
ATOM 1033 N N . ASP A 1 142 ? -42.387 31.293 41.345 1.00 71.69 142 ASP A N 1
ATOM 1034 C CA . ASP A 1 142 ? -43.152 30.305 42.105 1.00 71.69 142 ASP A CA 1
ATOM 1035 C C . ASP A 1 142 ? -43.830 29.373 41.082 1.00 71.69 142 ASP A C 1
ATOM 1037 O O . ASP A 1 142 ? -44.998 29.551 40.727 1.00 71.69 142 ASP A O 1
ATOM 1041 N N . ASN A 1 143 ? -43.047 28.444 40.529 1.00 70.31 143 ASN A N 1
ATOM 1042 C CA . ASN A 1 143 ? -43.478 27.436 39.569 1.00 70.31 143 ASN A CA 1
ATOM 1043 C C . ASN A 1 143 ? -43.051 26.051 40.069 1.00 70.31 143 ASN A C 1
ATOM 1045 O O . ASN A 1 143 ? -41.913 25.862 40.497 1.00 70.31 143 ASN A O 1
ATOM 1049 N N . ASP A 1 144 ? -43.970 25.089 39.998 1.00 71.00 144 ASP A N 1
ATOM 1050 C CA . ASP A 1 144 ? -43.789 23.746 40.559 1.00 71.00 144 ASP A CA 1
ATOM 1051 C C . ASP A 1 144 ? -42.992 22.796 39.635 1.00 71.00 144 ASP A C 1
ATOM 1053 O O . ASP A 1 144 ? -42.774 21.647 40.013 1.00 71.00 144 ASP A O 1
ATOM 1057 N N . ASP A 1 145 ? -42.545 23.235 38.448 1.00 77.94 145 ASP A N 1
ATOM 1058 C CA . ASP A 1 145 ? -41.644 22.456 37.579 1.00 77.94 145 ASP A CA 1
ATOM 1059 C C . ASP A 1 145 ? -40.824 23.330 36.600 1.00 77.94 145 ASP A C 1
ATOM 1061 O O . ASP A 1 145 ? -41.129 24.501 36.373 1.00 77.94 145 ASP A O 1
ATOM 1065 N N . CYS A 1 146 ? -39.808 22.737 35.966 1.00 80.75 146 CYS A N 1
ATOM 1066 C CA . CYS A 1 146 ? -39.015 23.314 34.871 1.00 80.75 146 CYS A CA 1
ATOM 1067 C C . CYS A 1 146 ? -39.688 23.150 33.490 1.00 80.75 146 CYS A C 1
ATOM 1069 O O . CYS A 1 146 ? -38.994 23.069 32.477 1.00 80.75 146 CYS A O 1
ATOM 1071 N N . ASP A 1 147 ? -41.022 23.069 33.442 1.00 72.50 147 ASP A N 1
ATOM 1072 C CA . ASP A 1 147 ? -41.841 22.651 32.289 1.00 72.50 147 ASP A CA 1
ATOM 1073 C C . ASP A 1 147 ? -41.854 23.677 31.121 1.00 72.50 147 ASP A C 1
ATOM 1075 O O . ASP A 1 147 ? -42.874 24.261 30.747 1.00 72.50 147 ASP A O 1
ATOM 1079 N N . GLY A 1 148 ? -40.693 23.906 30.503 1.00 72.06 148 GLY A N 1
ATOM 1080 C CA . GLY A 1 148 ? -40.523 24.773 29.341 1.00 72.06 148 GLY A CA 1
ATOM 1081 C C . GLY A 1 148 ? -39.075 24.834 28.855 1.00 72.06 148 GLY A C 1
ATOM 1082 O O . GLY A 1 148 ? -38.141 24.947 29.642 1.00 72.06 148 GLY A O 1
ATOM 1083 N N . THR A 1 149 ? -38.858 24.811 27.536 1.00 62.50 149 THR A N 1
ATOM 1084 C CA . THR A 1 149 ? -37.509 24.974 26.953 1.00 62.50 149 THR A CA 1
ATOM 1085 C C . THR A 1 149 ? -36.907 26.354 27.210 1.00 62.50 149 THR A C 1
ATOM 1087 O O . THR A 1 149 ? -35.689 26.500 27.175 1.00 62.50 149 THR A O 1
ATOM 1090 N N . ASP A 1 150 ? -37.755 27.350 27.474 1.00 63.12 150 ASP A N 1
ATOM 1091 C CA . ASP A 1 150 ? -37.349 28.717 27.804 1.00 63.12 150 ASP A CA 1
ATOM 1092 C C . ASP A 1 150 ? -36.949 28.885 29.282 1.00 63.12 150 ASP A C 1
ATOM 1094 O O . ASP A 1 150 ? -36.367 29.909 29.625 1.00 63.12 150 ASP A O 1
ATOM 1098 N N . GLU A 1 151 ? -37.211 27.882 30.133 1.00 69.69 151 GLU A N 1
ATOM 1099 C CA . GLU A 1 151 ? -36.866 27.889 31.565 1.00 69.69 151 GLU A CA 1
ATOM 1100 C C . GLU A 1 151 ? -35.515 27.221 31.867 1.00 69.69 151 GLU A C 1
ATOM 1102 O O . GLU A 1 151 ? -35.076 27.169 33.013 1.00 69.69 151 GLU A O 1
ATOM 1107 N N . ILE A 1 152 ? -34.813 26.699 30.858 1.00 77.38 152 ILE A N 1
ATOM 1108 C CA . ILE A 1 152 ? -33.486 26.111 31.065 1.00 77.38 152 ILE A CA 1
ATOM 1109 C C . ILE A 1 152 ? -32.484 27.224 31.368 1.00 77.38 152 ILE A C 1
ATOM 1111 O O . ILE A 1 152 ? -32.303 28.163 30.592 1.00 77.38 152 ILE A O 1
ATOM 1115 N N . GLY A 1 153 ? -31.834 27.098 32.521 1.00 77.19 153 GLY A N 1
ATOM 1116 C CA . GLY A 1 153 ? -31.025 28.142 33.124 1.00 77.19 153 GLY A CA 1
ATOM 1117 C C . GLY A 1 153 ? -31.803 29.101 34.034 1.00 77.19 153 GLY A C 1
ATOM 1118 O O . GLY A 1 153 ? -31.149 29.889 34.702 1.00 77.19 153 GLY A O 1
ATOM 1119 N N . SER A 1 154 ? -33.140 29.039 34.124 1.00 84.75 154 SER A N 1
ATOM 1120 C CA . SER A 1 154 ? -33.931 29.845 35.073 1.00 84.75 154 SER A CA 1
ATOM 1121 C C . SER A 1 154 ? -33.778 29.374 36.523 1.00 84.75 154 SER A C 1
ATOM 1123 O O . SER A 1 154 ? -33.468 28.212 36.801 1.00 84.75 154 SER A O 1
ATOM 1125 N N . LEU A 1 155 ? -34.075 30.283 37.460 1.00 87.69 155 LEU A N 1
ATOM 1126 C CA . LEU A 1 155 ? -34.260 29.968 38.876 1.00 87.69 155 LEU A CA 1
ATOM 1127 C C . LEU A 1 155 ? -35.753 29.825 39.208 1.00 87.69 155 LEU A C 1
ATOM 1129 O O . LEU A 1 155 ? -36.525 30.745 38.944 1.00 87.69 155 LEU A O 1
ATOM 1133 N N . ILE A 1 156 ? -36.132 28.728 39.863 1.00 88.00 156 ILE A N 1
ATOM 1134 C CA . ILE A 1 156 ? -37.501 28.458 40.339 1.00 88.00 156 ILE A CA 1
ATOM 1135 C C . ILE A 1 156 ? -37.539 28.264 41.862 1.00 88.00 156 ILE A C 1
ATOM 1137 O O . ILE A 1 156 ? -36.518 27.953 42.485 1.00 88.00 156 ILE A O 1
ATOM 1141 N N . LYS A 1 157 ? -38.718 28.433 42.471 1.00 86.06 157 LYS A N 1
ATOM 1142 C CA . LYS A 1 157 ? -39.008 28.101 43.875 1.00 86.06 157 LYS A CA 1
ATOM 1143 C C . LYS A 1 157 ? -40.159 27.105 43.959 1.00 86.06 157 LYS A C 1
ATOM 1145 O O . LYS A 1 157 ? -41.280 27.410 43.568 1.00 86.06 157 LYS A O 1
ATOM 1150 N N . TYR A 1 158 ? -39.888 25.958 44.575 1.00 79.12 158 TYR A N 1
ATOM 1151 C CA . TYR A 1 158 ? -40.930 25.047 45.050 1.00 79.12 158 TYR A CA 1
ATOM 1152 C C . TYR A 1 158 ? -41.498 25.544 46.390 1.00 79.12 158 TYR A C 1
ATOM 1154 O O . TYR A 1 158 ? -40.880 26.355 47.089 1.00 79.12 158 TYR A O 1
ATOM 1162 N N . SER A 1 159 ? -42.617 24.964 46.835 1.00 68.50 159 SER A N 1
ATOM 1163 C CA . SER A 1 159 ? -43.286 25.272 48.117 1.00 68.50 159 SER A CA 1
ATOM 1164 C C . SER A 1 159 ? -42.430 25.096 49.393 1.00 68.50 159 SER A C 1
ATOM 1166 O O . SER A 1 159 ? -42.919 25.307 50.503 1.00 68.50 159 SER A O 1
ATOM 1168 N N . SER A 1 160 ? -41.180 24.647 49.263 1.00 66.38 160 SER A N 1
ATOM 1169 C CA . SER A 1 160 ? -40.167 24.510 50.314 1.00 66.38 160 SER A CA 1
ATOM 1170 C C . SER A 1 160 ? -39.315 25.773 50.531 1.00 66.38 160 SER A C 1
ATOM 1172 O O . SER A 1 160 ? -38.430 25.749 51.385 1.00 66.38 160 SER A O 1
ATOM 1174 N N . ASN A 1 161 ? -39.550 26.853 49.770 1.00 72.81 161 ASN A N 1
ATOM 1175 C CA . ASN A 1 161 ? -38.737 28.082 49.684 1.00 72.81 161 ASN A CA 1
ATOM 1176 C C . ASN A 1 161 ? -37.299 27.897 49.157 1.00 72.81 161 ASN A C 1
ATOM 1178 O O . ASN A 1 161 ? -36.582 28.888 49.004 1.00 72.81 161 ASN A O 1
ATOM 1182 N N . ALA A 1 162 ? -36.867 26.669 48.857 1.00 83.62 162 ALA A N 1
ATOM 1183 C CA . ALA A 1 162 ? -35.570 26.425 48.239 1.00 83.62 162 ALA A CA 1
ATOM 1184 C C . ALA A 1 162 ? -35.558 26.971 46.804 1.00 83.62 162 ALA A C 1
ATOM 1186 O O . ALA A 1 162 ? -36.495 26.738 46.039 1.00 83.62 162 ALA A O 1
ATOM 1187 N N . VAL A 1 163 ? -34.482 27.670 46.438 1.00 87.44 163 VAL A N 1
ATOM 1188 C CA . VAL A 1 163 ? -34.230 28.090 45.054 1.00 87.44 163 VAL A CA 1
ATOM 1189 C C . VAL A 1 163 ? -33.539 26.956 44.315 1.00 87.44 163 VAL A C 1
ATOM 1191 O O . VAL A 1 163 ? -32.574 26.384 44.825 1.00 87.44 163 VAL A O 1
ATOM 1194 N N . HIS A 1 164 ? -34.038 26.626 43.129 1.00 88.19 164 HIS A N 1
ATOM 1195 C CA . HIS A 1 164 ? -33.459 25.616 42.255 1.00 88.19 164 HIS A CA 1
ATOM 1196 C C . HIS A 1 164 ? -33.100 26.217 40.896 1.00 88.19 164 HIS A C 1
ATOM 1198 O O . HIS A 1 164 ? -33.842 27.043 40.371 1.00 88.19 164 HIS A O 1
ATOM 1204 N N . LEU A 1 165 ? -31.998 25.755 40.309 1.00 87.50 165 LEU A N 1
ATOM 1205 C CA . LEU A 1 165 ? -31.618 26.025 38.925 1.00 87.50 165 LEU A CA 1
ATOM 1206 C C . LEU A 1 165 ? -32.170 24.925 38.012 1.00 87.50 165 LEU A C 1
ATOM 1208 O O . LEU A 1 165 ? -31.884 23.747 38.235 1.00 87.50 165 LEU A O 1
ATOM 1212 N N . CYS A 1 166 ? -32.919 25.294 36.974 1.00 85.81 166 CYS A N 1
ATOM 1213 C CA . CYS A 1 166 ? -33.378 24.364 35.942 1.00 85.81 166 CYS A CA 1
ATOM 1214 C C . CYS A 1 166 ? -32.235 24.003 34.979 1.00 85.81 166 CYS A C 1
ATOM 1216 O O . CYS A 1 166 ? -31.689 24.871 34.299 1.00 85.81 166 CYS A O 1
ATOM 1218 N N . LEU A 1 167 ? -31.884 22.716 34.901 1.00 78.19 167 LEU A N 1
ATOM 1219 C CA . LEU A 1 167 ? -30.857 22.188 33.989 1.00 78.19 167 LEU A CA 1
ATOM 1220 C C . LEU A 1 167 ? -31.459 21.646 32.688 1.00 78.19 167 LEU A C 1
ATOM 1222 O O . LEU A 1 167 ? -30.847 21.750 31.630 1.00 78.19 167 LEU A O 1
ATOM 1226 N N . THR A 1 168 ? -32.653 21.057 32.770 1.00 77.25 168 THR A N 1
ATOM 1227 C CA . THR A 1 168 ? -33.435 20.558 31.631 1.00 77.25 168 THR A CA 1
ATOM 1228 C C . THR A 1 168 ? -34.919 20.810 31.896 1.00 77.25 168 THR A C 1
ATOM 1230 O O . THR A 1 168 ? -35.292 21.185 33.008 1.00 77.25 168 THR A O 1
ATOM 1233 N N . THR A 1 169 ? -35.790 20.535 30.921 1.00 78.38 169 THR A N 1
ATOM 1234 C CA . THR A 1 169 ? -37.247 20.710 31.084 1.00 78.38 169 THR A CA 1
ATOM 1235 C C . THR A 1 169 ? -37.891 19.810 32.147 1.00 78.38 169 THR A C 1
ATOM 1237 O O . THR A 1 169 ? -39.077 19.934 32.397 1.00 78.38 169 THR A O 1
ATOM 1240 N N . ALA A 1 170 ? -37.147 18.861 32.723 1.00 79.25 170 ALA A N 1
ATOM 1241 C CA . ALA A 1 170 ? -37.642 17.904 33.717 1.00 79.25 170 ALA A CA 1
ATOM 1242 C C . ALA A 1 170 ? -36.679 17.744 34.910 1.00 79.25 170 ALA A C 1
ATOM 1244 O O . ALA A 1 170 ? -36.731 16.742 35.628 1.00 79.25 170 ALA A O 1
ATOM 1245 N N . LYS A 1 171 ? -35.720 18.669 35.081 1.00 80.88 171 LYS A N 1
ATOM 1246 C CA . LYS A 1 171 ? -34.669 18.543 36.097 1.00 80.88 171 LYS A CA 1
ATOM 1247 C C . LYS A 1 171 ? -34.195 19.887 36.623 1.00 80.88 171 LYS A C 1
ATOM 1249 O O . LYS A 1 171 ? -33.684 20.717 35.872 1.00 80.88 171 LYS A O 1
ATOM 1254 N N . SER A 1 172 ? -34.263 20.027 37.942 1.00 83.12 172 SER A N 1
ATOM 1255 C CA . SER A 1 172 ? -33.745 21.165 38.693 1.00 83.12 172 SER A CA 1
ATOM 1256 C C . SER A 1 172 ? -32.753 20.711 39.770 1.00 83.12 172 SER A C 1
ATOM 1258 O O . SER A 1 172 ? -32.801 19.563 40.219 1.00 83.12 172 SER A O 1
ATOM 1260 N N . VAL A 1 173 ? -31.855 21.601 40.200 1.00 81.62 173 VAL A N 1
ATOM 1261 C CA . VAL A 1 173 ? -30.939 21.364 41.331 1.00 81.62 173 VAL A CA 1
ATOM 1262 C C . VAL A 1 173 ? -31.048 22.504 42.336 1.00 81.62 173 VAL A C 1
ATOM 1264 O O . VAL A 1 173 ? -30.945 23.671 41.965 1.00 81.62 173 VAL A O 1
ATOM 1267 N N . ALA A 1 174 ? -31.262 22.163 43.607 1.00 82.25 174 ALA A N 1
ATOM 1268 C CA . ALA A 1 174 ? -31.379 23.123 44.701 1.00 82.25 174 ALA A CA 1
ATOM 1269 C C . ALA A 1 174 ? -30.036 23.795 45.022 1.00 82.25 174 ALA A C 1
ATOM 1271 O O . ALA A 1 174 ? -29.005 23.126 45.046 1.00 82.25 174 ALA A O 1
ATOM 1272 N N . ALA A 1 175 ? -30.067 25.081 45.381 1.00 71.75 175 ALA A N 1
ATOM 1273 C CA . ALA A 1 175 ? -28.881 25.847 45.773 1.00 71.75 175 ALA A CA 1
ATOM 1274 C C . ALA A 1 175 ? -28.085 25.159 46.902 1.00 71.75 175 ALA A C 1
ATOM 1276 O O . ALA A 1 175 ? -26.869 25.038 46.838 1.00 71.75 175 ALA A O 1
ATOM 1277 N N . ALA A 1 176 ? -28.772 24.587 47.897 1.00 63.19 176 ALA A N 1
ATOM 1278 C CA . ALA A 1 176 ? -28.155 23.971 49.080 1.00 63.19 176 ALA A CA 1
ATOM 1279 C C . ALA A 1 176 ? -27.255 22.730 48.826 1.00 63.19 176 ALA A C 1
ATOM 1281 O O . ALA A 1 176 ? -26.735 22.155 49.785 1.00 63.19 176 ALA A O 1
ATOM 1282 N N . ALA A 1 177 ? -27.052 22.303 47.575 1.00 61.50 177 ALA A N 1
ATOM 1283 C CA . ALA A 1 177 ? -26.056 21.300 47.195 1.00 61.50 177 ALA A CA 1
ATOM 1284 C C . ALA A 1 177 ? -24.633 21.903 47.209 1.00 61.50 177 ALA A C 1
ATOM 1286 O O . ALA A 1 177 ? -24.068 22.255 46.172 1.00 61.50 177 ALA A O 1
ATOM 1287 N N . ILE A 1 178 ? -24.057 22.055 48.407 1.00 58.00 178 ILE A N 1
ATOM 1288 C CA . ILE A 1 178 ? -22.712 22.619 48.592 1.00 58.00 178 ILE A CA 1
ATOM 1289 C C . ILE A 1 178 ? -21.649 21.678 48.007 1.00 58.00 178 ILE A C 1
ATOM 1291 O O . ILE A 1 178 ? -21.356 20.629 48.583 1.00 58.00 178 ILE A O 1
ATOM 1295 N N . GLY A 1 179 ? -20.984 22.124 46.939 1.00 56.69 179 GLY A N 1
ATOM 1296 C CA . GLY A 1 179 ? -19.737 21.526 46.447 1.00 56.69 179 GLY A CA 1
ATOM 1297 C C . GLY A 1 179 ? -19.870 20.524 45.298 1.00 56.69 179 GLY A C 1
ATOM 1298 O O . GLY A 1 179 ? -18.850 19.968 44.885 1.00 56.69 179 GLY A O 1
ATOM 1299 N N . ASP A 1 180 ? -21.076 20.330 44.767 1.00 61.94 180 ASP A N 1
ATOM 1300 C CA . ASP A 1 180 ? -21.282 19.630 43.500 1.00 61.94 180 ASP A CA 1
ATOM 1301 C C . ASP A 1 180 ? -20.978 20.560 42.312 1.00 61.94 180 ASP A C 1
ATOM 1303 O O . ASP A 1 180 ? -21.170 21.779 42.385 1.00 61.94 180 ASP A O 1
ATOM 1307 N N . TYR A 1 181 ? -20.512 19.979 41.200 1.00 67.81 181 TYR A N 1
ATOM 1308 C CA . TYR A 1 181 ? -20.496 20.672 39.911 1.00 67.81 181 TYR A CA 1
ATOM 1309 C C . TYR A 1 181 ? -21.584 20.104 38.996 1.00 67.81 181 TYR A C 1
ATOM 1311 O O . TYR A 1 181 ? -21.806 18.894 38.950 1.00 67.81 181 TYR A O 1
ATOM 1319 N N . LEU A 1 182 ? -22.245 20.971 38.235 1.00 70.44 182 LEU A N 1
ATOM 1320 C CA . LEU A 1 182 ? -23.313 20.621 37.296 1.00 70.44 182 LEU A CA 1
ATOM 1321 C C . LEU A 1 182 ? -22.871 20.915 35.865 1.00 70.44 182 LEU A C 1
ATOM 1323 O O . LEU A 1 182 ? -22.148 21.880 35.636 1.00 70.44 182 LEU A O 1
ATOM 1327 N N . VAL A 1 183 ? -23.339 20.135 34.894 1.00 67.31 183 VAL A N 1
ATOM 1328 C CA . VAL A 1 183 ? -23.085 20.396 33.468 1.00 67.31 183 VAL A CA 1
ATOM 1329 C C . VAL A 1 183 ? -24.401 20.711 32.772 1.00 67.31 183 VAL A C 1
ATOM 1331 O O . VAL A 1 183 ? -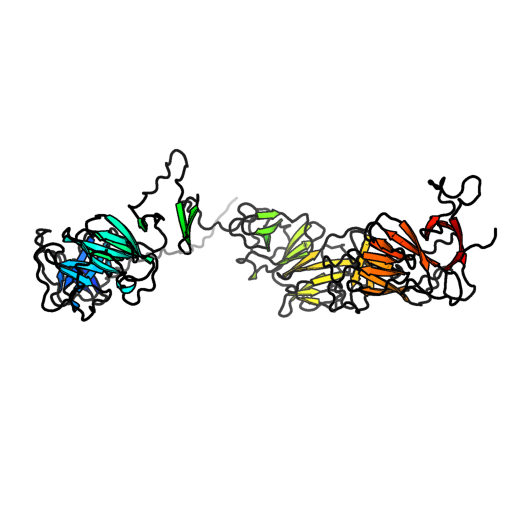25.368 19.957 32.897 1.00 67.31 183 VAL A O 1
ATOM 1334 N N . VAL A 1 184 ? -24.442 21.812 32.018 1.00 64.25 184 VAL A N 1
ATOM 1335 C CA . VAL A 1 184 ? -25.609 22.164 31.192 1.00 64.25 184 VAL A CA 1
ATOM 1336 C C . VAL A 1 184 ? -25.586 21.338 29.904 1.00 64.25 184 VAL A C 1
ATOM 1338 O O . VAL A 1 184 ? -25.076 21.765 28.863 1.00 64.25 184 VAL A O 1
ATOM 1341 N N . ASP A 1 185 ? -26.122 20.122 30.008 1.00 57.00 185 ASP A N 1
ATOM 1342 C CA . ASP A 1 185 ? -26.241 19.160 28.913 1.00 57.00 185 ASP A CA 1
ATOM 1343 C C . ASP A 1 185 ? -27.425 19.499 27.989 1.00 57.00 185 ASP A C 1
ATOM 1345 O O . ASP A 1 185 ? -28.541 19.014 28.149 1.00 57.00 185 ASP A O 1
ATOM 1349 N N . SER A 1 186 ? -27.130 20.377 27.031 1.00 48.03 186 SER A N 1
ATOM 1350 C CA . SER A 1 186 ? -27.843 20.611 25.768 1.00 48.03 186 SER A CA 1
ATOM 1351 C C . SER A 1 186 ? -29.382 20.741 25.781 1.00 48.03 186 SER A C 1
ATOM 1353 O O . SER A 1 186 ? -30.124 19.787 25.577 1.00 48.03 186 SER A O 1
ATOM 1355 N N . VAL A 1 187 ? -29.867 21.989 25.746 1.00 47.88 187 VAL A N 1
ATOM 1356 C CA . VAL A 1 187 ? -30.986 22.370 24.856 1.00 47.88 187 VAL A CA 1
ATOM 1357 C C . VAL A 1 187 ? -30.691 23.755 24.272 1.00 47.88 187 VAL A C 1
ATOM 1359 O O . VAL A 1 187 ? -30.038 24.579 24.908 1.00 47.88 187 VAL A O 1
ATOM 1362 N N . THR A 1 188 ? -31.184 24.039 23.064 1.00 47.94 188 THR A N 1
ATOM 1363 C CA . THR A 1 188 ? -31.099 25.346 22.386 1.00 47.94 188 THR A CA 1
ATOM 1364 C C . THR A 1 188 ? -32.010 26.411 23.018 1.00 47.94 188 THR A C 1
ATOM 1366 O O . THR A 1 188 ? -32.777 27.073 22.319 1.00 47.94 188 THR A O 1
ATOM 1369 N N . ALA A 1 189 ? -31.958 26.568 24.341 1.00 56.91 189 ALA A N 1
ATOM 1370 C CA . ALA A 1 189 ? -32.645 27.630 25.061 1.00 56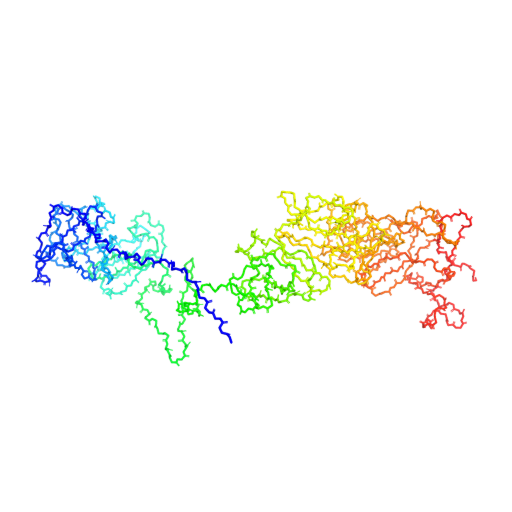.91 189 ALA A CA 1
ATOM 1371 C C . ALA A 1 189 ? -31.999 28.973 24.690 1.00 56.91 189 ALA A C 1
ATOM 1373 O O . ALA A 1 189 ? -30.955 29.347 25.224 1.00 56.91 189 ALA A O 1
ATOM 1374 N N . THR A 1 190 ? -32.609 29.710 23.756 1.00 58.44 190 THR A N 1
ATOM 1375 C CA . THR A 1 190 ? -32.070 30.979 23.224 1.00 58.44 190 THR A CA 1
ATOM 1376 C C . THR A 1 190 ? -31.904 32.077 24.277 1.00 58.44 190 THR A C 1
ATOM 1378 O O . THR A 1 190 ? -31.259 33.086 24.000 1.00 58.44 190 THR A O 1
ATOM 1381 N N . ASN A 1 191 ? -32.469 31.871 25.469 1.00 62.34 191 ASN A N 1
ATOM 1382 C CA . ASN A 1 191 ? -32.459 32.800 26.593 1.00 62.34 191 ASN A CA 1
ATOM 1383 C C . ASN A 1 191 ? -31.648 32.289 27.804 1.00 62.34 191 ASN A C 1
ATOM 1385 O O . ASN A 1 191 ? -31.587 32.998 28.807 1.00 62.34 191 ASN A O 1
ATOM 1389 N N . SER A 1 192 ? -31.023 31.102 27.734 1.00 70.38 192 SER A N 1
ATOM 1390 C CA . SER A 1 192 ? -30.231 30.578 28.856 1.00 70.38 192 SER A CA 1
ATOM 1391 C C . SER A 1 192 ? -29.041 31.505 29.163 1.00 70.38 192 SER A C 1
ATOM 1393 O O . SER A 1 192 ? -28.267 31.829 28.254 1.00 70.38 192 SER A O 1
ATOM 1395 N N . PRO A 1 193 ? -28.827 31.905 30.430 1.00 69.00 193 PRO A N 1
ATOM 1396 C CA . PRO A 1 193 ? -27.626 32.630 30.852 1.00 69.00 193 PRO A CA 1
ATOM 1397 C C . PRO A 1 193 ? -26.344 31.791 30.751 1.00 69.00 193 PRO A C 1
ATOM 1399 O O . PRO A 1 193 ? -25.242 32.341 30.693 1.00 69.00 193 PRO A O 1
ATOM 1402 N N . PHE A 1 194 ? -26.476 30.464 30.743 1.00 76.94 194 PHE A N 1
ATOM 1403 C CA . PHE A 1 194 ? -25.369 29.524 30.667 1.00 76.94 194 PHE A CA 1
ATOM 1404 C C . PHE A 1 194 ? -25.235 28.985 29.243 1.00 76.94 194 PHE A C 1
ATOM 1406 O O . PHE A 1 194 ? -26.197 28.468 28.670 1.00 76.94 194 PHE A O 1
ATOM 1413 N N . ALA A 1 195 ? -24.031 29.090 28.679 1.00 70.44 195 ALA A N 1
ATOM 1414 C CA . ALA A 1 195 ? -23.702 28.430 27.424 1.00 70.44 195 ALA A CA 1
ATOM 1415 C C . ALA A 1 195 ? -23.664 26.903 27.611 1.00 70.44 195 ALA A C 1
ATOM 1417 O O . ALA A 1 195 ? -23.402 26.400 28.706 1.00 70.44 195 ALA A O 1
ATOM 1418 N N . GLN A 1 196 ? -23.910 26.173 26.523 1.00 68.19 196 GLN A N 1
ATOM 1419 C CA . GLN A 1 196 ? -23.805 24.716 26.489 1.00 68.19 196 GLN A CA 1
ATOM 1420 C C . GLN A 1 196 ? -22.409 24.254 26.946 1.00 68.19 196 GLN A C 1
ATOM 1422 O O . GLN A 1 196 ? -21.410 24.892 26.617 1.00 68.19 196 GLN A O 1
ATOM 1427 N N . ASN A 1 197 ? -22.352 23.136 27.676 1.00 65.31 197 ASN A N 1
ATOM 1428 C CA . ASN A 1 197 ? -21.127 22.536 28.229 1.00 65.31 197 ASN A CA 1
ATOM 1429 C C . ASN A 1 197 ? -20.379 23.402 29.266 1.00 65.31 197 ASN A C 1
ATOM 1431 O O . ASN A 1 197 ? -19.268 23.051 29.666 1.00 65.31 197 ASN A O 1
ATOM 1435 N N . ASN A 1 198 ? -20.977 24.494 29.755 1.00 72.94 198 ASN A N 1
ATOM 1436 C CA . ASN A 1 198 ? -20.460 25.175 30.939 1.00 72.94 198 ASN A CA 1
ATOM 1437 C C . ASN A 1 198 ? -20.611 24.272 32.173 1.00 72.94 198 ASN A C 1
ATOM 1439 O O . ASN A 1 198 ? -21.700 23.760 32.453 1.00 72.94 198 ASN A O 1
ATOM 1443 N N . LEU A 1 199 ? -19.525 24.151 32.936 1.00 76.69 199 LEU A N 1
ATOM 1444 C CA . LEU A 1 199 ? -19.523 23.580 34.277 1.00 76.69 199 LEU A CA 1
ATOM 1445 C C . LEU A 1 199 ? -20.001 24.652 35.269 1.00 76.69 199 LEU A C 1
ATOM 1447 O O . LEU A 1 199 ? -19.497 25.773 35.240 1.00 76.69 199 LEU A O 1
ATOM 1451 N N . ILE A 1 200 ? -20.961 24.329 36.134 1.00 82.88 200 ILE A N 1
ATOM 1452 C CA . ILE A 1 200 ? -21.553 25.246 37.116 1.00 82.88 200 ILE A CA 1
ATOM 1453 C C . ILE A 1 200 ? -21.208 24.782 38.533 1.00 82.88 200 ILE A C 1
ATOM 1455 O O . ILE A 1 200 ? -21.469 23.635 38.880 1.00 82.88 200 ILE A O 1
ATOM 1459 N N . ILE A 1 201 ? -20.667 25.676 39.361 1.00 84.56 201 ILE A N 1
ATOM 1460 C CA . ILE A 1 201 ? -20.489 25.480 40.807 1.00 84.56 201 ILE A CA 1
ATOM 1461 C C . ILE A 1 201 ? -21.766 25.908 41.519 1.00 84.56 201 ILE A C 1
ATOM 1463 O O . ILE A 1 201 ? -22.245 27.022 41.280 1.00 84.56 201 ILE A O 1
ATOM 1467 N N . THR A 1 202 ? -22.258 25.072 42.436 1.00 85.12 202 THR A N 1
ATOM 1468 C CA . THR A 1 202 ? -23.418 25.389 43.276 1.00 85.12 202 THR A CA 1
ATOM 1469 C C . THR A 1 202 ? -23.081 25.517 44.756 1.00 85.12 202 THR A C 1
ATOM 1471 O O . THR A 1 202 ? -22.338 24.717 45.334 1.00 85.12 202 THR A O 1
ATOM 1474 N N . THR A 1 203 ? -23.675 26.531 45.376 1.00 85.19 203 THR A N 1
ATOM 1475 C CA . THR A 1 203 ? -23.804 26.703 46.824 1.00 85.19 203 THR A CA 1
ATOM 1476 C C . THR A 1 203 ? -25.180 27.282 47.137 1.00 85.19 203 THR A C 1
ATOM 1478 O O . THR A 1 203 ? -25.904 27.736 46.247 1.00 85.19 203 THR A O 1
ATOM 1481 N N . ASP A 1 204 ? -25.530 27.310 48.420 1.00 84.88 204 ASP A N 1
ATOM 1482 C CA . ASP A 1 204 ? -26.717 27.992 48.929 1.00 84.88 204 ASP A CA 1
ATOM 1483 C C . ASP A 1 204 ? -26.763 29.482 48.551 1.00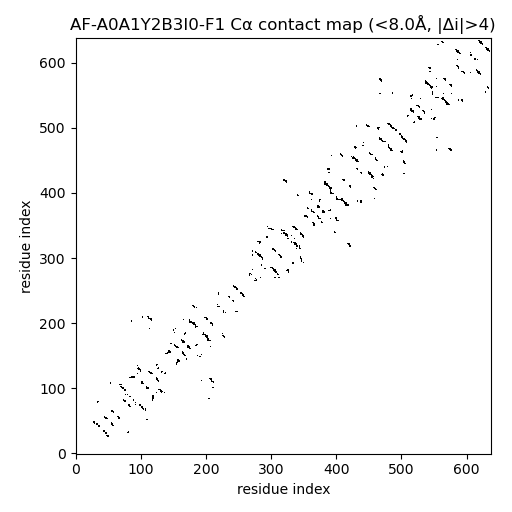 84.88 204 ASP A C 1
ATOM 1485 O O . ASP A 1 204 ? -27.853 30.035 48.439 1.00 84.88 204 ASP A O 1
ATOM 1489 N N . GLU A 1 205 ? -25.607 30.090 48.272 1.00 88.31 205 GLU A N 1
ATOM 1490 C CA . GLU A 1 205 ? -25.445 31.500 47.916 1.00 88.31 205 GLU A CA 1
ATOM 1491 C C . GLU A 1 205 ? -25.300 31.782 46.405 1.00 88.31 205 GLU A C 1
ATOM 1493 O O . GLU A 1 205 ? -25.466 32.935 45.998 1.00 88.31 205 GLU A O 1
ATOM 1498 N N . TYR A 1 206 ? -24.930 30.808 45.558 1.00 89.38 206 TYR A N 1
ATOM 1499 C CA . TYR A 1 206 ? -24.642 31.069 44.137 1.00 89.38 206 TYR A CA 1
ATOM 1500 C C . TYR A 1 206 ? -24.703 29.849 43.190 1.00 89.38 206 TYR A C 1
ATOM 1502 O O . TYR A 1 206 ? -24.460 28.709 43.574 1.00 89.38 206 TYR A O 1
ATOM 1510 N N . PHE A 1 207 ? -24.944 30.130 41.902 1.00 89.69 207 PHE A N 1
ATOM 1511 C CA . PHE A 1 207 ? -24.793 29.209 40.764 1.00 89.69 207 PHE A CA 1
ATOM 1512 C C . PHE A 1 207 ? -23.903 29.876 39.702 1.00 89.69 207 PHE A C 1
ATOM 1514 O O . PHE A 1 207 ? -24.384 30.733 38.958 1.00 89.69 207 PHE A O 1
ATOM 1521 N N . ILE A 1 208 ? -22.614 29.535 39.620 1.00 89.00 208 ILE A N 1
ATOM 1522 C CA . ILE A 1 208 ? -21.648 30.244 38.749 1.00 89.00 208 ILE A CA 1
ATOM 1523 C C . ILE A 1 208 ? -20.947 29.318 37.765 1.00 89.00 208 ILE A C 1
ATOM 1525 O O . ILE A 1 208 ? -20.711 28.163 38.088 1.00 89.00 208 ILE A O 1
ATOM 1529 N N . VAL A 1 209 ? -20.545 29.823 36.598 1.00 87.31 209 VAL A N 1
ATOM 1530 C CA . VAL A 1 209 ? -19.676 29.061 35.685 1.00 87.31 209 VAL A CA 1
ATOM 1531 C C . VAL A 1 209 ? -18.278 28.924 36.293 1.00 87.31 209 VAL A C 1
ATOM 1533 O O . VAL A 1 209 ? -17.688 29.929 36.697 1.00 87.31 209 VAL A O 1
ATOM 1536 N N . ASP A 1 210 ? -17.727 27.710 36.326 1.00 85.88 210 ASP A N 1
ATOM 1537 C CA . ASP A 1 210 ? -16.317 27.505 36.662 1.00 85.88 210 ASP A CA 1
ATOM 1538 C C . ASP A 1 210 ? -15.428 27.929 35.480 1.00 85.88 210 ASP A C 1
ATOM 1540 O O . ASP A 1 210 ? -15.511 27.378 34.384 1.00 85.88 210 ASP A O 1
ATOM 1544 N N . LYS A 1 211 ? -14.579 28.932 35.711 1.00 81.88 211 LYS A N 1
ATOM 1545 C CA . LYS A 1 211 ? -13.564 29.455 34.779 1.00 81.88 211 LYS A CA 1
ATOM 1546 C C . LYS A 1 211 ? -12.143 28.986 35.115 1.00 81.88 211 LYS A C 1
ATOM 1548 O O . LYS A 1 211 ? -11.199 29.284 34.385 1.00 81.88 211 LYS A O 1
ATOM 1553 N N . LEU A 1 212 ? -11.969 28.304 36.244 1.00 77.44 212 LEU A N 1
ATOM 1554 C CA . LEU A 1 212 ? -10.692 27.810 36.759 1.00 77.44 212 LEU A CA 1
ATOM 1555 C C . LEU A 1 212 ? -10.417 26.355 36.358 1.00 77.44 212 LEU A C 1
ATOM 1557 O O . LEU A 1 212 ? -9.266 25.921 36.412 1.00 77.44 212 LEU A O 1
ATOM 1561 N N . LEU A 1 213 ? -11.449 25.608 35.962 1.00 67.69 213 LEU A N 1
ATOM 1562 C CA . LEU A 1 213 ? -11.313 24.302 35.322 1.00 67.69 213 LEU A CA 1
ATOM 1563 C C . LEU A 1 213 ? -11.333 24.458 33.795 1.00 67.69 213 LEU A C 1
ATOM 1565 O O . LEU A 1 213 ? -12.243 25.061 33.230 1.00 67.69 213 LEU A O 1
ATOM 1569 N N . ALA A 1 214 ? -10.321 23.900 33.125 1.00 57.16 214 ALA A N 1
ATOM 1570 C CA . ALA A 1 214 ? -10.361 23.703 31.679 1.00 57.16 214 ALA A CA 1
ATOM 1571 C C . ALA A 1 214 ? -11.437 22.657 31.333 1.00 57.16 214 ALA A C 1
ATOM 1573 O O . ALA A 1 214 ? -11.718 21.762 32.132 1.00 57.16 214 ALA A O 1
ATOM 1574 N N . ALA A 1 215 ? -12.042 22.775 30.150 1.00 51.41 215 ALA A N 1
ATOM 1575 C CA . ALA A 1 215 ? -13.263 22.046 29.793 1.00 51.41 215 ALA A CA 1
ATOM 1576 C C . ALA A 1 215 ? -13.104 20.516 29.652 1.00 51.41 215 ALA A C 1
ATOM 1578 O O . ALA A 1 215 ? -14.111 19.822 29.543 1.00 51.41 215 ALA A O 1
ATOM 1579 N N . ASP A 1 216 ? -11.873 19.999 29.680 1.00 47.94 216 ASP A N 1
ATOM 1580 C CA . ASP A 1 216 ? -11.532 18.656 29.192 1.00 47.94 216 ASP A CA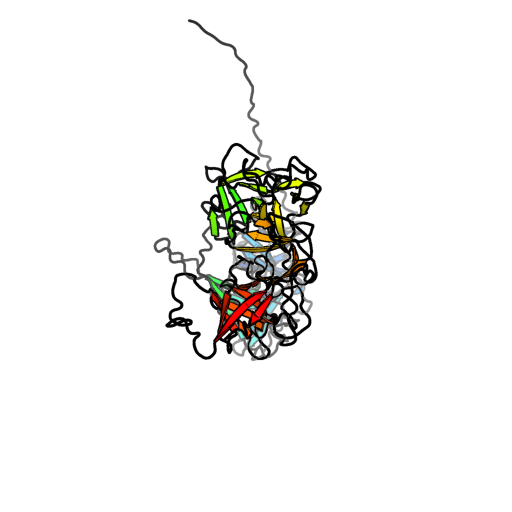 1
ATOM 1581 C C . ASP A 1 216 ? -11.361 17.590 30.307 1.00 47.94 216 ASP A C 1
ATOM 1583 O O . ASP A 1 216 ? -11.118 16.422 30.011 1.00 47.94 216 ASP A O 1
ATOM 1587 N N . ASP A 1 217 ? -11.489 17.971 31.588 1.00 46.97 217 ASP A N 1
ATOM 1588 C CA . ASP A 1 217 ? -10.900 17.245 32.738 1.00 46.97 217 ASP A CA 1
ATOM 1589 C C . ASP A 1 217 ? -11.906 16.678 33.782 1.00 46.97 217 ASP A C 1
ATOM 1591 O O . ASP A 1 217 ? -11.530 16.404 34.929 1.00 46.97 217 ASP A O 1
ATOM 1595 N N . TYR A 1 218 ? -13.196 16.503 33.452 1.00 49.00 218 TYR A N 1
ATOM 1596 C CA . TYR A 1 218 ? -14.216 16.040 34.418 1.00 49.00 218 TYR A CA 1
ATOM 1597 C C . TYR A 1 218 ? -15.073 14.848 33.951 1.00 49.00 218 TYR A C 1
ATOM 1599 O O . TYR A 1 218 ? -15.477 14.737 32.798 1.00 49.00 218 TYR A O 1
ATOM 1607 N N . CYS A 1 219 ? -15.390 13.951 34.892 1.00 45.75 219 CYS A N 1
ATOM 1608 C CA . CYS A 1 219 ? -16.288 12.811 34.683 1.00 45.75 219 CYS A CA 1
ATOM 1609 C C . CYS A 1 219 ? -17.723 13.187 35.073 1.00 45.75 219 CYS A C 1
ATOM 1611 O O . CYS A 1 219 ? -17.953 13.604 36.207 1.00 45.75 219 CYS A O 1
ATOM 1613 N N . VAL A 1 220 ? -18.682 12.981 34.171 1.00 49.97 220 VAL A N 1
ATOM 1614 C CA . VAL A 1 220 ? -20.113 13.230 34.408 1.00 49.97 220 VAL A CA 1
ATOM 1615 C C . VAL A 1 220 ? -20.834 11.898 34.609 1.00 49.97 220 VAL A C 1
ATOM 1617 O O . VAL A 1 220 ? -20.657 10.980 33.812 1.00 49.97 220 VAL A O 1
ATOM 1620 N N . ASP A 1 221 ? -21.664 11.781 35.646 1.00 47.97 221 ASP A N 1
ATOM 1621 C CA . ASP A 1 221 ? -22.588 10.649 35.764 1.00 47.97 221 ASP A CA 1
ATOM 1622 C C . ASP A 1 221 ? -23.714 10.767 34.720 1.00 47.97 221 ASP A C 1
ATOM 1624 O O . ASP A 1 221 ? -24.363 11.809 34.602 1.00 47.97 221 ASP A O 1
ATOM 1628 N N . ASN A 1 222 ? -23.961 9.692 33.970 1.00 47.56 222 ASN A N 1
ATOM 1629 C CA . ASN A 1 222 ? -24.932 9.676 32.876 1.00 47.56 222 ASN A CA 1
ATOM 1630 C C . ASN A 1 222 ? -26.380 9.890 33.347 1.00 47.56 222 ASN A C 1
ATOM 1632 O O . ASN A 1 222 ? -27.156 10.495 32.605 1.00 47.56 222 ASN A O 1
ATOM 1636 N N . ASP A 1 223 ? -26.734 9.455 34.560 1.00 49.03 223 ASP A N 1
ATOM 1637 C CA . ASP A 1 223 ? -28.109 9.549 35.073 1.00 49.03 223 ASP A CA 1
ATOM 1638 C C . ASP A 1 223 ? -28.362 10.884 35.798 1.00 49.03 223 ASP A C 1
ATOM 1640 O O . ASP A 1 223 ? -29.372 11.568 35.576 1.00 49.03 223 ASP A O 1
ATOM 1644 N N . SER A 1 224 ? -27.446 11.306 36.675 1.00 51.09 224 SER A N 1
ATOM 1645 C CA . SER A 1 224 ? -27.599 12.556 37.427 1.00 51.09 224 SER A CA 1
ATOM 1646 C C . SER A 1 224 ? -27.132 13.798 36.661 1.00 51.09 224 SER A C 1
ATOM 1648 O O . SER A 1 224 ? -27.717 14.861 36.870 1.00 51.09 224 SER A O 1
ATOM 1650 N N . LYS A 1 225 ? -26.158 13.699 35.747 1.00 54.31 225 LYS A N 1
ATOM 1651 C CA . LYS A 1 225 ? -25.425 14.851 35.173 1.00 54.31 225 LYS A CA 1
ATOM 1652 C C . LYS A 1 225 ? -24.764 15.748 36.241 1.00 54.31 225 LYS A C 1
ATOM 1654 O O . LYS A 1 225 ? -24.395 16.889 35.963 1.00 54.31 225 LYS A O 1
ATOM 1659 N N . ILE A 1 226 ? -24.603 15.214 37.455 1.00 51.19 226 ILE A N 1
ATOM 1660 C CA . ILE A 1 226 ? -23.913 15.839 38.582 1.00 51.19 226 ILE A CA 1
ATOM 1661 C C . ILE A 1 226 ? -22.506 15.247 38.645 1.00 51.19 226 ILE A C 1
ATOM 1663 O O . ILE A 1 226 ? -22.316 14.030 38.625 1.00 51.19 226 ILE A O 1
ATOM 1667 N N . VAL A 1 227 ? -21.507 16.114 38.740 1.00 54.25 227 VAL A N 1
ATOM 1668 C CA . VAL A 1 227 ? -20.123 15.752 39.038 1.00 54.25 227 VAL A CA 1
ATOM 1669 C C . VAL A 1 227 ? -19.962 15.869 40.554 1.00 54.25 227 VAL A C 1
ATOM 1671 O O . VAL A 1 227 ? -19.649 16.941 41.077 1.00 54.25 227 VAL A O 1
ATOM 1674 N N . THR A 1 228 ? -20.190 14.766 41.273 1.00 42.31 228 THR A N 1
ATOM 1675 C CA . THR A 1 228 ? -20.210 14.712 42.752 1.00 42.31 228 THR A CA 1
ATOM 1676 C C . THR A 1 228 ? -18.807 14.753 43.387 1.00 42.31 228 THR A C 1
ATOM 1678 O O . THR A 1 228 ? -18.492 13.997 44.310 1.00 42.31 228 THR A O 1
ATOM 1681 N N . GLY A 1 229 ? -17.922 15.597 42.848 1.00 45.84 229 GLY A N 1
ATOM 1682 C CA . GLY A 1 229 ? -16.564 15.850 43.328 1.00 45.84 229 GLY A CA 1
ATOM 1683 C C . GLY A 1 229 ? -15.430 15.305 42.449 1.00 45.84 229 GLY A C 1
ATOM 1684 O O . GLY A 1 229 ? -15.594 14.422 41.609 1.00 45.84 229 GLY A O 1
ATOM 1685 N N . ARG A 1 230 ? -14.214 15.821 42.686 1.00 40.19 230 ARG A N 1
ATOM 1686 C CA . ARG A 1 230 ? -12.973 15.254 42.131 1.00 40.19 230 ARG A CA 1
ATOM 1687 C C . ARG A 1 230 ? -12.750 13.854 42.711 1.00 40.19 230 ARG A C 1
ATOM 1689 O O . ARG A 1 230 ? -12.454 13.742 43.902 1.00 40.19 230 ARG A O 1
ATOM 1696 N N . LYS A 1 231 ? -12.715 12.816 41.868 1.00 41.50 231 LYS A N 1
ATOM 1697 C CA . LYS A 1 231 ? -11.919 11.620 42.187 1.00 41.50 231 LYS A CA 1
ATOM 1698 C C . LYS A 1 231 ? -10.450 12.046 42.243 1.00 41.50 231 LYS A C 1
ATOM 1700 O O . LYS A 1 231 ? -9.812 12.278 41.222 1.00 41.50 231 LYS A O 1
ATOM 1705 N N . THR A 1 232 ? -9.909 12.212 43.446 1.00 40.69 232 THR A N 1
ATOM 1706 C CA . THR A 1 232 ? -8.476 12.456 43.636 1.00 40.69 232 THR A CA 1
ATOM 1707 C C . THR A 1 232 ? -7.694 11.215 43.222 1.00 40.69 232 THR A C 1
ATOM 1709 O O . THR A 1 232 ? -7.754 10.221 43.939 1.00 40.69 232 THR A O 1
ATOM 1712 N N . ASN A 1 233 ? -6.965 11.307 42.101 1.00 40.44 233 ASN A N 1
ATOM 1713 C CA . ASN A 1 233 ? -6.073 10.289 41.527 1.00 40.44 233 ASN A CA 1
ATOM 1714 C C . ASN A 1 233 ? -5.403 9.365 42.565 1.00 40.44 233 ASN A C 1
ATOM 1716 O O . ASN A 1 233 ? -4.302 9.656 43.047 1.00 40.44 233 ASN A O 1
ATOM 1720 N N . TYR A 1 234 ? -6.026 8.216 42.831 1.00 38.03 234 TYR A N 1
ATOM 1721 C CA . TYR A 1 234 ? -5.386 7.065 43.457 1.00 38.03 234 TYR A CA 1
ATOM 1722 C C . TYR A 1 234 ? -4.891 6.136 42.347 1.00 38.03 234 TYR A C 1
ATOM 1724 O O . TYR A 1 234 ? -5.550 5.187 41.950 1.00 38.03 234 TYR A O 1
ATOM 1732 N N . CYS A 1 235 ? -3.681 6.413 41.869 1.00 44.72 235 CYS A N 1
ATOM 1733 C CA . CYS A 1 235 ? -2.799 5.301 41.542 1.00 44.72 235 CYS A CA 1
ATOM 1734 C C . CYS A 1 235 ? -2.243 4.868 42.902 1.00 44.72 235 CYS A C 1
ATOM 1736 O O . CYS A 1 235 ? -1.588 5.689 43.553 1.00 44.72 235 CYS A O 1
ATOM 1738 N N . ASP A 1 236 ? -2.519 3.651 43.382 1.00 47.81 236 ASP A N 1
ATOM 1739 C CA . ASP A 1 236 ? -1.743 3.153 44.520 1.00 47.81 236 ASP A CA 1
ATOM 1740 C C . ASP A 1 236 ? -0.330 2.860 44.013 1.00 47.81 236 ASP A C 1
ATOM 1742 O O . ASP A 1 236 ? -0.091 1.898 43.279 1.00 47.81 236 ASP A O 1
ATOM 1746 N N . ASN A 1 237 ? 0.619 3.686 44.459 1.00 48.81 237 ASN A N 1
ATOM 1747 C CA . ASN A 1 237 ? 2.055 3.563 44.211 1.00 48.81 237 ASN A CA 1
ATOM 1748 C C . ASN A 1 237 ? 2.638 2.169 44.565 1.00 48.81 237 ASN A C 1
ATOM 1750 O O . ASN A 1 237 ? 3.834 1.948 44.376 1.00 48.81 237 ASN A O 1
ATOM 1754 N N . ARG A 1 238 ? 1.850 1.263 45.164 1.00 48.41 238 ARG A N 1
ATOM 1755 C CA . ARG A 1 238 ? 2.231 -0.101 45.558 1.00 48.41 238 ARG A CA 1
ATOM 1756 C C . ARG A 1 238 ? 1.696 -1.210 44.652 1.00 48.41 238 ARG A C 1
ATOM 1758 O O . ARG A 1 238 ? 2.288 -2.287 44.688 1.00 48.41 238 ARG A O 1
ATOM 1765 N N . THR A 1 239 ? 0.610 -1.003 43.902 1.00 49.69 239 THR A N 1
ATOM 1766 C CA . THR A 1 239 ? -0.011 -2.068 43.081 1.00 49.69 239 THR A CA 1
ATOM 1767 C C . THR A 1 239 ? 0.060 -1.821 41.580 1.00 49.69 239 THR A C 1
ATOM 1769 O O . THR A 1 239 ? -0.043 -2.784 40.828 1.00 49.69 239 THR A O 1
ATOM 1772 N N . ASN A 1 240 ? 0.301 -0.578 41.143 1.00 50.38 240 ASN A N 1
ATOM 1773 C CA . ASN A 1 240 ? 0.222 -0.170 39.732 1.00 50.38 240 ASN A CA 1
ATOM 1774 C C . ASN A 1 240 ? -1.185 -0.298 39.107 1.00 50.38 240 ASN A C 1
ATOM 1776 O O . ASN A 1 240 ? -1.327 -0.096 37.902 1.00 50.38 240 ASN A O 1
ATOM 1780 N N . ASP A 1 241 ? -2.217 -0.565 39.913 1.00 47.03 241 ASP A N 1
ATOM 1781 C CA . ASP A 1 241 ? -3.605 -0.426 39.480 1.00 47.03 241 ASP A CA 1
ATOM 1782 C C . ASP A 1 241 ? -3.950 1.068 39.430 1.00 47.03 241 ASP A C 1
ATOM 1784 O O . ASP A 1 241 ? -3.952 1.770 40.449 1.00 47.03 241 ASP A O 1
ATOM 1788 N N . CYS A 1 242 ? -4.220 1.558 38.224 1.00 48.44 242 CYS A N 1
ATOM 1789 C CA . CYS A 1 242 ? -4.873 2.839 38.002 1.00 48.44 242 CYS A CA 1
ATOM 1790 C C . CYS A 1 242 ? -6.373 2.576 37.870 1.00 48.44 242 CYS A C 1
ATOM 1792 O O . CYS A 1 242 ? -6.773 1.830 36.977 1.00 48.44 242 CYS A O 1
ATOM 1794 N N . ASP A 1 243 ? -7.192 3.197 38.723 1.00 48.22 243 ASP A N 1
ATOM 1795 C CA . ASP A 1 243 ? -8.643 3.220 38.513 1.00 48.22 243 ASP A CA 1
ATOM 1796 C C . ASP A 1 243 ? -8.970 3.833 37.138 1.00 48.22 243 ASP A C 1
ATOM 1798 O O . ASP A 1 243 ? -8.322 4.789 36.701 1.00 48.22 243 ASP A O 1
ATOM 1802 N N . ASP A 1 244 ? -9.989 3.291 36.469 1.00 45.44 244 ASP A N 1
ATOM 1803 C CA . ASP A 1 244 ? -10.385 3.699 35.120 1.00 45.44 244 ASP A CA 1
ATOM 1804 C C . ASP A 1 244 ? -10.764 5.189 35.003 1.00 45.44 244 ASP A C 1
ATOM 1806 O O . ASP A 1 244 ? -11.502 5.738 35.832 1.00 45.44 244 ASP A O 1
ATOM 1810 N N . TYR A 1 245 ? -10.351 5.811 33.894 1.00 46.47 245 TYR A N 1
ATOM 1811 C CA . TYR A 1 245 ? -10.786 7.149 33.486 1.00 46.47 245 TYR A CA 1
ATOM 1812 C C . TYR A 1 245 ? -11.998 7.060 32.551 1.00 46.47 245 TYR A C 1
ATOM 1814 O O . TYR A 1 245 ? -12.229 6.038 31.904 1.00 46.47 245 TYR A O 1
ATOM 1822 N N . MET A 1 246 ? -12.773 8.142 32.440 1.00 45.84 246 MET A N 1
ATOM 1823 C CA . MET A 1 246 ? -13.847 8.259 31.449 1.00 45.84 246 MET A CA 1
ATOM 1824 C C . MET A 1 246 ? -13.564 9.425 30.506 1.00 45.84 246 MET A C 1
ATOM 1826 O O . MET A 1 246 ? -13.440 10.559 30.961 1.00 45.84 246 MET A O 1
ATOM 1830 N N . LYS A 1 247 ? -13.490 9.154 29.199 1.00 48.22 247 LYS A N 1
ATOM 1831 C CA . LYS A 1 247 ? -13.404 10.180 28.151 1.00 48.22 247 LYS A CA 1
ATOM 1832 C C . LYS A 1 247 ? -14.783 10.375 27.535 1.00 48.22 247 LYS A C 1
ATOM 1834 O O . LYS A 1 247 ? -15.365 9.409 27.040 1.00 48.22 247 LYS A O 1
ATOM 1839 N N . CYS A 1 248 ? -15.287 11.604 27.555 1.00 44.94 248 CYS A N 1
ATOM 1840 C CA . CYS A 1 248 ? -16.581 11.959 26.983 1.00 44.94 248 CYS A CA 1
ATOM 1841 C C . CYS A 1 248 ? -16.391 12.715 25.661 1.00 44.94 248 CYS A C 1
ATOM 1843 O O . CYS A 1 248 ? -15.802 13.791 25.647 1.00 44.94 248 CYS A O 1
ATOM 1845 N N . GLU A 1 249 ? -16.903 12.162 24.563 1.00 47.12 249 GLU A N 1
ATOM 1846 C CA . GLU A 1 249 ? -16.980 12.818 23.249 1.00 47.12 249 GLU A CA 1
ATOM 1847 C C . GLU A 1 249 ? -18.437 12.773 22.772 1.00 47.12 249 GLU A C 1
ATOM 1849 O O . GLU A 1 249 ? -19.128 11.778 22.985 1.00 47.12 249 GLU A O 1
ATOM 1854 N N . ASP A 1 250 ? -18.933 13.872 22.196 1.00 43.12 250 ASP A N 1
ATOM 1855 C CA . ASP A 1 250 ? -20.309 14.014 21.686 1.00 43.12 250 ASP A CA 1
ATOM 1856 C C . ASP A 1 250 ? -21.421 13.552 22.660 1.00 43.12 250 ASP A C 1
ATOM 1858 O O . ASP A 1 250 ? -22.442 12.989 22.265 1.00 43.12 250 ASP A O 1
ATOM 1862 N N . GLY A 1 251 ? -21.222 13.788 23.963 1.00 41.12 251 GLY A N 1
ATOM 1863 C CA . GLY A 1 251 ? -22.165 13.410 25.026 1.00 41.12 251 GLY A CA 1
ATOM 1864 C C . GLY A 1 251 ? -22.122 11.932 25.443 1.00 41.12 251 GLY A C 1
ATOM 1865 O O . GLY A 1 251 ? -22.879 11.535 26.329 1.00 41.12 251 GLY A O 1
ATOM 1866 N N . ALA A 1 252 ? -21.233 11.123 24.859 1.00 39.28 252 ALA A N 1
ATOM 1867 C CA . ALA A 1 252 ? -21.027 9.720 25.204 1.00 39.28 252 ALA A CA 1
ATOM 1868 C C . ALA A 1 252 ? -19.684 9.515 25.927 1.00 39.28 252 ALA A C 1
ATOM 1870 O O . ALA A 1 252 ? -18.611 9.740 25.368 1.00 39.28 252 ALA A O 1
ATOM 1871 N N . CYS A 1 253 ? -19.738 9.051 27.177 1.00 46.28 253 CYS A N 1
ATOM 1872 C CA . CYS A 1 253 ? -18.552 8.751 27.980 1.00 46.28 253 CYS A CA 1
ATOM 1873 C C . CYS A 1 253 ? -18.127 7.282 27.833 1.00 46.28 253 CYS A C 1
ATOM 1875 O O . CYS A 1 253 ? -18.932 6.371 28.023 1.00 46.28 253 CYS A O 1
ATOM 1877 N N . THR A 1 254 ? -16.848 7.048 27.532 1.00 47.03 254 THR A N 1
ATOM 1878 C CA . THR A 1 254 ? -16.241 5.716 27.366 1.00 47.03 254 THR A CA 1
ATOM 1879 C C . THR A 1 254 ? -15.098 5.498 28.353 1.00 47.03 254 THR A C 1
ATOM 1881 O O . THR A 1 254 ? -14.367 6.430 28.689 1.00 47.03 254 THR A O 1
ATOM 1884 N N . THR A 1 255 ? -14.968 4.271 28.856 1.00 46.78 255 THR A N 1
ATOM 1885 C CA . THR A 1 255 ? -13.941 3.901 29.837 1.00 46.78 255 THR A CA 1
ATOM 1886 C C . THR A 1 255 ? -12.582 3.767 29.154 1.00 46.78 255 THR A C 1
ATOM 1888 O O . THR A 1 255 ? -12.458 3.026 28.178 1.00 46.78 255 THR A O 1
ATOM 1891 N N . VAL A 1 256 ? -11.563 4.454 29.669 1.00 50.44 256 VAL A N 1
ATOM 1892 C CA . VAL A 1 256 ? -10.185 4.415 29.165 1.00 50.44 256 VAL A CA 1
ATOM 1893 C C . VAL A 1 256 ? -9.213 4.107 30.297 1.00 50.44 256 VAL A C 1
ATOM 1895 O O . VAL A 1 256 ? -9.016 4.897 31.220 1.00 50.44 256 VAL A O 1
ATOM 1898 N N . THR A 1 257 ? -8.548 2.964 30.181 1.00 48.75 257 THR A N 1
ATOM 1899 C CA . THR A 1 257 ? -7.504 2.511 31.103 1.00 48.75 257 THR A CA 1
ATOM 1900 C C . THR A 1 257 ? -6.135 2.993 30.600 1.00 48.75 257 THR A C 1
ATOM 1902 O O . THR A 1 257 ? -5.325 2.214 30.103 1.00 48.75 257 THR A O 1
ATOM 1905 N N . ILE A 1 258 ? -5.891 4.308 30.655 1.00 50.72 258 ILE A N 1
ATOM 1906 C CA . ILE A 1 258 ? -4.615 4.934 30.263 1.00 50.72 258 ILE A CA 1
ATOM 1907 C C . ILE A 1 258 ? -4.145 5.830 31.409 1.00 50.72 258 ILE A C 1
ATOM 1909 O O . ILE A 1 258 ? -4.906 6.674 31.864 1.00 50.72 258 ILE A O 1
ATOM 1913 N N . ASP A 1 259 ? -2.905 5.655 31.871 1.00 45.34 259 ASP A N 1
ATOM 1914 C CA . ASP A 1 259 ? -2.300 6.480 32.926 1.00 45.34 259 ASP A CA 1
ATOM 1915 C C . ASP A 1 259 ? -1.937 7.889 32.398 1.00 45.34 259 ASP A C 1
ATOM 1917 O O . ASP A 1 259 ? -0.975 8.018 31.634 1.00 45.34 259 ASP A O 1
ATOM 1921 N N . PRO A 1 260 ? -2.633 8.966 32.823 1.00 42.22 260 PRO A N 1
ATOM 1922 C CA . PRO A 1 260 ? -2.349 10.332 32.385 1.00 42.22 260 PRO A CA 1
ATOM 1923 C C . PRO A 1 260 ? -1.104 10.931 33.061 1.00 42.22 260 PRO A C 1
ATOM 1925 O O . PRO A 1 260 ? -0.751 12.078 32.794 1.00 42.22 260 PRO A O 1
ATOM 1928 N N . ARG A 1 261 ? -0.432 10.191 33.958 1.00 42.62 261 ARG A N 1
ATOM 1929 C CA . ARG A 1 261 ? 0.869 10.558 34.539 1.00 42.62 261 ARG A CA 1
ATOM 1930 C C . ARG A 1 261 ? 2.045 9.808 33.922 1.00 42.62 261 ARG A C 1
ATOM 1932 O O . ARG A 1 261 ? 3.177 10.038 34.351 1.00 42.62 261 ARG A O 1
ATOM 1939 N N . SER A 1 262 ? 1.820 9.036 32.858 1.00 42.00 262 SER A N 1
ATOM 1940 C CA . SER A 1 262 ? 2.889 8.710 31.916 1.00 42.00 262 SER A CA 1
ATOM 1941 C C . SER A 1 262 ? 3.298 9.973 31.152 1.00 42.00 262 SER A C 1
ATOM 1943 O O . SER A 1 262 ? 2.900 10.204 30.013 1.00 42.00 262 SER A O 1
ATOM 1945 N N . THR A 1 263 ? 4.133 10.801 31.785 1.00 44.53 263 THR A N 1
ATOM 1946 C CA . THR A 1 263 ? 4.919 11.839 31.108 1.00 44.53 263 THR A CA 1
ATOM 1947 C C . THR A 1 263 ? 6.092 11.204 30.358 1.00 44.53 263 THR A C 1
ATOM 1949 O O . THR A 1 263 ? 7.238 11.638 30.488 1.00 44.53 263 THR A O 1
ATOM 1952 N N . GLU A 1 264 ? 5.818 10.161 29.572 1.00 45.78 264 GLU A N 1
ATOM 1953 C CA . GLU A 1 264 ? 6.562 9.991 28.336 1.00 45.78 264 GLU A CA 1
ATOM 1954 C C . GLU A 1 264 ? 6.238 11.227 27.494 1.00 45.78 264 GLU A C 1
ATOM 1956 O O . GLU A 1 264 ? 5.157 11.326 26.909 1.00 45.78 264 GLU A O 1
ATOM 1961 N N . GLU A 1 265 ? 7.166 12.191 27.465 1.00 48.12 265 GLU A N 1
ATOM 1962 C CA . GLU A 1 265 ? 7.229 13.136 26.349 1.00 48.12 265 GLU A CA 1
ATOM 1963 C C . GLU A 1 265 ? 7.080 12.322 25.053 1.00 48.12 265 GLU A C 1
ATOM 1965 O O . GLU A 1 265 ? 7.663 11.231 24.995 1.00 48.12 265 GLU A O 1
ATOM 1970 N N . PRO A 1 266 ? 6.279 12.779 24.065 1.00 55.44 266 PRO A N 1
ATOM 1971 C CA . PRO A 1 266 ? 5.989 12.012 22.853 1.00 55.44 266 PRO A CA 1
ATOM 1972 C C . PRO A 1 266 ? 7.304 11.501 22.283 1.00 55.44 266 PRO A C 1
ATOM 1974 O O . PRO A 1 266 ? 8.179 12.292 21.921 1.00 55.44 266 PRO A O 1
ATOM 1977 N N . GLY A 1 267 ? 7.480 10.181 22.365 1.00 64.06 267 GLY A N 1
ATOM 1978 C CA . GLY A 1 267 ? 8.806 9.591 22.318 1.00 64.06 267 GLY A CA 1
ATOM 1979 C C . GLY A 1 267 ? 9.418 9.898 20.967 1.00 64.06 267 GLY A C 1
ATOM 1980 O O . GLY A 1 267 ? 8.768 9.653 19.953 1.00 64.06 267 GLY A O 1
ATOM 1981 N N . GLU A 1 268 ? 10.643 10.430 20.939 1.00 80.06 268 GLU A N 1
ATOM 1982 C CA . GLU A 1 268 ? 11.340 10.634 19.670 1.00 80.06 268 GLU A CA 1
ATOM 1983 C C . GLU A 1 268 ? 11.310 9.309 18.898 1.00 80.06 268 GLU A C 1
ATOM 1985 O O . GLU A 1 268 ? 11.852 8.305 19.374 1.00 80.06 268 GLU A O 1
ATOM 1990 N N . CYS A 1 269 ? 10.609 9.305 17.755 1.00 88.69 269 CYS A N 1
ATOM 1991 C CA . CYS A 1 269 ? 10.424 8.123 16.918 1.00 88.69 269 CYS A CA 1
ATOM 1992 C C . CYS A 1 269 ? 11.770 7.422 16.758 1.00 88.69 269 CYS A C 1
ATOM 1994 O O . CYS A 1 269 ? 12.733 8.033 16.301 1.00 88.69 269 CYS A O 1
ATOM 1996 N N . ASN A 1 270 ? 11.853 6.143 17.112 1.00 91.94 270 ASN A N 1
ATOM 1997 C CA . ASN A 1 270 ? 13.027 5.335 16.830 1.00 91.94 270 ASN A CA 1
ATOM 1998 C C . ASN A 1 270 ? 12.557 3.989 16.279 1.00 91.94 270 ASN A C 1
ATOM 2000 O O . ASN A 1 270 ? 12.230 3.091 17.055 1.00 91.94 270 ASN A O 1
ATOM 2004 N N . PRO A 1 271 ? 12.558 3.785 14.956 1.00 92.88 271 PRO A N 1
ATOM 2005 C CA . PRO A 1 271 ? 11.957 2.598 14.359 1.00 92.88 271 PRO A CA 1
ATOM 2006 C C . PRO A 1 271 ? 12.679 1.285 14.724 1.00 92.88 271 PRO A C 1
ATOM 2008 O O . PRO A 1 271 ? 12.151 0.212 14.444 1.00 92.88 271 PRO A O 1
ATOM 2011 N N . ALA A 1 272 ? 13.853 1.346 15.371 1.00 92.75 272 ALA A N 1
ATOM 2012 C CA . ALA A 1 272 ? 14.564 0.184 15.898 1.00 92.75 272 ALA A CA 1
ATOM 2013 C C . ALA A 1 272 ? 14.209 -0.185 17.354 1.00 92.75 272 ALA A C 1
ATOM 2015 O O . ALA A 1 272 ? 14.484 -1.315 17.760 1.00 92.75 272 ALA A O 1
ATOM 2016 N N . THR A 1 273 ? 13.661 0.738 18.156 1.00 89.94 273 THR A N 1
ATOM 2017 C CA . THR A 1 273 ? 13.439 0.532 19.608 1.00 89.94 273 THR A CA 1
ATOM 2018 C C . THR A 1 273 ? 12.102 1.050 20.140 1.00 89.94 273 THR A C 1
ATOM 2020 O O . THR A 1 273 ? 11.605 0.513 21.126 1.00 89.94 273 THR A O 1
ATOM 2023 N N . ASN A 1 274 ? 11.520 2.064 19.505 1.00 84.56 274 ASN A N 1
ATOM 2024 C CA . ASN A 1 274 ? 10.245 2.674 19.849 1.00 84.56 274 ASN A CA 1
ATOM 2025 C C . ASN A 1 274 ? 9.545 3.195 18.578 1.00 84.56 274 ASN A C 1
ATOM 2027 O O . ASN A 1 274 ? 9.793 4.314 18.131 1.00 84.56 274 ASN A O 1
ATOM 2031 N N . ALA A 1 275 ? 8.663 2.376 18.002 1.00 87.12 275 ALA A N 1
ATOM 2032 C CA . ALA A 1 275 ? 7.869 2.734 16.822 1.00 87.12 275 ALA A CA 1
ATOM 2033 C C . ALA A 1 275 ? 6.771 3.782 17.106 1.00 87.12 275 ALA A C 1
ATOM 2035 O O . ALA A 1 275 ? 6.167 4.303 16.167 1.00 87.12 275 ALA A O 1
ATOM 2036 N N . LYS A 1 276 ? 6.512 4.085 18.388 1.00 82.75 276 LYS A N 1
ATOM 2037 C CA . LYS A 1 276 ? 5.579 5.127 18.825 1.00 82.75 276 LYS A CA 1
ATOM 2038 C C . LYS A 1 276 ? 5.961 6.456 18.169 1.00 82.75 276 LYS A C 1
ATOM 2040 O O . LYS A 1 276 ? 7.134 6.814 18.114 1.00 82.75 276 LYS A O 1
ATOM 2045 N N . ASP A 1 277 ? 4.957 7.144 17.637 1.00 86.06 277 ASP A N 1
ATOM 2046 C CA . ASP A 1 277 ? 5.077 8.438 16.952 1.00 86.06 277 ASP A CA 1
ATOM 2047 C C . ASP A 1 277 ? 5.927 8.458 15.662 1.00 86.06 277 ASP A C 1
ATOM 2049 O O . ASP A 1 277 ? 6.080 9.516 15.045 1.00 86.06 277 ASP A O 1
ATOM 2053 N N . CYS A 1 278 ? 6.384 7.305 15.158 1.00 92.00 278 CYS A N 1
ATOM 2054 C CA . CYS A 1 278 ? 6.893 7.209 13.789 1.00 92.00 278 CYS A CA 1
ATOM 2055 C C . CYS A 1 278 ? 5.756 7.388 12.772 1.00 92.00 278 CYS A C 1
ATOM 2057 O O . CYS A 1 278 ? 4.681 6.804 12.900 1.00 92.00 278 CYS A O 1
ATOM 2059 N N . ASN A 1 279 ? 5.985 8.200 11.741 1.00 92.62 279 ASN A N 1
ATOM 2060 C CA . ASN A 1 279 ? 5.064 8.311 10.613 1.00 92.62 279 ASN A CA 1
ATOM 2061 C C . ASN A 1 279 ? 5.139 7.043 9.750 1.00 92.62 279 ASN A C 1
ATOM 2063 O O . ASN A 1 279 ? 6.153 6.350 9.725 1.00 92.62 279 ASN A O 1
ATOM 2067 N N . GLU A 1 280 ? 4.077 6.756 9.002 1.00 93.75 280 GLU A N 1
ATOM 2068 C CA . GLU A 1 280 ? 4.094 5.659 8.034 1.00 93.75 280 GLU A CA 1
ATOM 2069 C C . GLU A 1 280 ? 5.148 5.916 6.936 1.00 93.75 280 GLU A C 1
ATOM 2071 O O . GLU A 1 280 ? 5.201 7.006 6.356 1.00 93.75 280 GLU A O 1
ATOM 2076 N N . GLY A 1 281 ? 5.964 4.904 6.625 1.00 94.31 281 GLY A N 1
ATOM 2077 C CA . GLY A 1 281 ? 6.959 4.944 5.552 1.00 94.31 281 GLY A CA 1
ATOM 2078 C C . GLY A 1 281 ? 8.315 4.348 5.935 1.00 94.31 281 GLY A C 1
ATOM 2079 O O . GLY A 1 281 ? 8.418 3.518 6.839 1.00 94.31 281 GLY A O 1
ATOM 2080 N N . TYR A 1 282 ? 9.365 4.735 5.204 1.00 95.50 282 TYR A N 1
ATOM 2081 C CA . TYR A 1 282 ? 10.698 4.137 5.318 1.00 95.50 282 TYR A CA 1
ATOM 2082 C C . TYR A 1 282 ? 11.697 5.042 6.036 1.00 95.50 282 TYR A C 1
ATOM 2084 O O . TYR A 1 282 ? 11.810 6.225 5.733 1.00 95.50 282 TYR A O 1
ATOM 2092 N N . TYR A 1 283 ? 12.485 4.456 6.929 1.00 95.50 283 TYR A N 1
ATOM 2093 C CA . TYR A 1 283 ? 13.504 5.134 7.723 1.00 95.50 283 TYR A CA 1
ATOM 2094 C C . TYR A 1 283 ? 14.869 4.484 7.522 1.00 95.50 283 TYR A C 1
ATOM 2096 O O . TYR A 1 283 ? 14.956 3.262 7.412 1.00 95.50 283 TYR A O 1
ATOM 2104 N N . ILE A 1 284 ? 15.937 5.286 7.528 1.00 94.62 284 ILE A N 1
ATOM 2105 C CA . ILE A 1 284 ? 17.323 4.814 7.412 1.00 94.62 284 ILE A CA 1
ATOM 2106 C C . ILE A 1 284 ? 18.117 5.118 8.686 1.00 94.62 284 ILE A C 1
ATOM 2108 O O . ILE A 1 284 ? 18.282 6.273 9.085 1.00 94.62 284 ILE A O 1
ATOM 2112 N N . LEU A 1 285 ? 18.613 4.060 9.325 1.00 93.75 285 LEU A N 1
ATOM 2113 C CA . LEU A 1 285 ? 19.396 4.118 10.558 1.00 93.75 285 LEU A CA 1
ATOM 2114 C C . LEU A 1 285 ? 20.798 3.551 10.311 1.00 93.75 285 LEU A C 1
ATOM 2116 O O . LEU A 1 285 ? 20.967 2.568 9.590 1.00 93.75 285 LEU A O 1
ATOM 2120 N N . ASP A 1 286 ? 21.811 4.145 10.933 1.00 91.75 286 ASP A N 1
ATOM 2121 C CA . ASP A 1 286 ? 23.172 3.618 10.895 1.00 91.75 286 ASP A CA 1
ATOM 2122 C C . ASP A 1 286 ? 23.290 2.288 11.676 1.00 91.75 286 ASP A C 1
ATOM 2124 O O . ASP A 1 286 ? 22.354 1.821 12.332 1.00 91.75 286 ASP A O 1
ATOM 2128 N N . ASN A 1 287 ? 24.472 1.665 11.653 1.00 87.88 287 ASN A N 1
ATOM 2129 C CA . ASN A 1 287 ? 24.714 0.420 12.399 1.00 87.88 287 ASN A CA 1
ATOM 2130 C C . ASN A 1 287 ? 24.612 0.576 13.930 1.00 87.88 287 ASN A C 1
ATOM 2132 O O . ASN A 1 287 ? 24.519 -0.430 14.634 1.00 87.88 287 ASN A O 1
ATOM 2136 N N . SER A 1 288 ? 24.601 1.809 14.440 1.00 89.06 288 SER A N 1
ATOM 2137 C CA . SER A 1 288 ? 24.382 2.152 15.849 1.00 89.06 288 SER A CA 1
ATOM 2138 C C . SER A 1 288 ? 22.893 2.315 16.203 1.00 89.06 288 SER A C 1
ATOM 2140 O O . SER A 1 288 ? 22.582 2.649 17.344 1.00 89.06 288 SER A O 1
ATOM 2142 N N . ASN A 1 289 ? 21.978 2.071 15.252 1.00 90.25 289 ASN A N 1
ATOM 2143 C CA . ASN A 1 289 ? 20.542 2.367 15.336 1.00 90.25 289 ASN A CA 1
ATOM 2144 C C . ASN A 1 289 ? 20.240 3.866 15.587 1.00 90.25 289 ASN A C 1
ATOM 2146 O O . ASN A 1 289 ? 19.281 4.203 16.284 1.00 90.25 289 ASN A O 1
ATOM 2150 N N . THR A 1 290 ? 21.051 4.769 15.030 1.00 89.88 290 THR A N 1
ATOM 2151 C CA . THR A 1 290 ? 20.821 6.224 15.060 1.00 89.88 290 THR A CA 1
ATOM 2152 C C . THR A 1 290 ? 20.423 6.736 13.677 1.00 89.88 290 THR A C 1
ATOM 2154 O O . THR A 1 290 ? 20.820 6.159 12.664 1.00 89.88 290 THR A O 1
ATOM 2157 N N . PHE A 1 291 ? 19.623 7.804 13.603 1.00 90.00 291 PHE A N 1
ATOM 2158 C CA . PHE A 1 291 ? 19.231 8.380 12.314 1.00 90.00 291 PHE A CA 1
ATOM 2159 C C . PHE A 1 291 ? 20.443 8.846 11.514 1.00 90.00 291 PHE A C 1
ATOM 2161 O O . PHE A 1 291 ? 21.314 9.561 12.018 1.00 90.00 291 PHE A O 1
ATOM 2168 N N . VAL A 1 292 ? 20.474 8.479 10.235 1.00 90.00 292 VAL A N 1
ATOM 2169 C CA . VAL A 1 292 ? 21.475 8.999 9.306 1.00 90.00 292 VAL A CA 1
ATOM 2170 C C . VAL A 1 292 ? 21.126 10.460 9.007 1.00 90.00 292 VAL A C 1
ATOM 2172 O O . VAL A 1 292 ? 20.102 10.735 8.397 1.00 90.00 292 VAL A O 1
ATOM 2175 N N . THR A 1 293 ? 21.970 11.402 9.432 1.00 88.06 293 THR A N 1
ATOM 2176 C CA . THR A 1 293 ? 21.746 12.858 9.274 1.00 88.06 293 THR A CA 1
ATOM 2177 C C . THR A 1 293 ? 22.492 13.481 8.089 1.00 88.06 293 THR A C 1
ATOM 2179 O O . THR A 1 293 ? 22.292 14.649 7.762 1.00 88.06 293 THR A O 1
ATOM 2182 N N . ALA A 1 294 ? 23.362 12.715 7.423 1.00 86.00 294 ALA A N 1
ATOM 2183 C CA . ALA A 1 294 ? 24.141 13.153 6.267 1.00 86.00 294 ALA A CA 1
ATOM 2184 C C . ALA A 1 294 ? 24.299 12.029 5.229 1.00 86.00 294 ALA A C 1
ATOM 2186 O O . ALA A 1 294 ? 24.219 10.843 5.552 1.00 86.00 294 ALA A O 1
ATOM 2187 N N . VAL A 1 295 ? 24.563 12.396 3.973 1.00 82.50 295 VAL A N 1
ATOM 2188 C CA . VAL A 1 295 ? 24.870 11.420 2.915 1.00 82.50 295 VAL A CA 1
ATOM 2189 C C . VAL A 1 295 ? 26.182 10.705 3.220 1.00 82.50 295 VAL A C 1
ATOM 2191 O O . VAL A 1 295 ? 27.206 11.346 3.455 1.00 82.50 295 VAL A O 1
ATOM 2194 N N . SER A 1 296 ? 26.147 9.374 3.185 1.00 74.12 296 SER A N 1
ATOM 2195 C CA . SER A 1 296 ? 27.323 8.521 3.332 1.00 74.12 296 SER A CA 1
ATOM 2196 C C . SER A 1 296 ? 27.174 7.271 2.471 1.00 74.12 296 SER A C 1
ATOM 2198 O O . SER A 1 296 ? 26.351 6.404 2.760 1.00 74.12 296 SER A O 1
ATOM 2200 N N . ASP A 1 297 ? 28.018 7.155 1.445 1.00 64.56 297 ASP A N 1
ATOM 2201 C CA . ASP A 1 297 ? 28.135 5.944 0.621 1.00 64.56 297 ASP A CA 1
ATOM 2202 C C . ASP A 1 297 ? 28.929 4.821 1.322 1.00 64.56 297 ASP A C 1
ATOM 2204 O O . ASP A 1 297 ? 29.007 3.702 0.822 1.00 64.56 297 ASP A O 1
ATOM 2208 N N . ALA A 1 298 ? 29.563 5.112 2.466 1.00 63.28 298 ALA A N 1
ATOM 2209 C CA . ALA A 1 298 ? 30.535 4.222 3.106 1.00 63.28 298 ALA A CA 1
ATOM 2210 C C . ALA A 1 298 ? 29.927 3.234 4.117 1.00 63.28 298 ALA A C 1
ATOM 2212 O O . ALA A 1 298 ? 30.585 2.260 4.485 1.00 63.28 298 ALA A O 1
ATOM 2213 N N . ASN A 1 299 ? 28.696 3.477 4.574 1.00 69.06 299 ASN A N 1
ATOM 2214 C CA . ASN A 1 299 ? 28.045 2.671 5.603 1.00 69.06 299 ASN A CA 1
ATOM 2215 C C . ASN A 1 299 ? 26.876 1.887 5.004 1.00 69.06 299 ASN A C 1
ATOM 2217 O O . ASN A 1 299 ? 25.960 2.476 4.435 1.00 69.06 299 ASN A O 1
ATOM 2221 N N . ILE A 1 300 ? 26.872 0.566 5.201 1.00 71.62 300 ILE A N 1
ATOM 2222 C CA . ILE A 1 300 ? 25.650 -0.236 5.076 1.00 71.62 300 ILE A CA 1
ATOM 2223 C C . ILE A 1 300 ? 24.734 0.210 6.213 1.00 71.62 300 ILE A C 1
ATOM 2225 O O . ILE A 1 300 ? 25.085 0.019 7.376 1.00 71.62 300 ILE A O 1
ATOM 2229 N N . ASN A 1 301 ? 23.608 0.831 5.884 1.00 80.88 301 ASN A N 1
ATOM 2230 C CA . ASN A 1 301 ? 22.620 1.277 6.860 1.00 80.88 301 ASN A CA 1
ATOM 2231 C C . ASN A 1 301 ? 21.457 0.282 6.912 1.00 80.88 301 ASN A C 1
ATOM 2233 O O . ASN A 1 301 ? 21.159 -0.378 5.913 1.00 80.88 301 ASN A O 1
ATOM 2237 N N . LYS A 1 302 ? 20.784 0.207 8.059 1.00 93.38 302 LYS A N 1
ATOM 2238 C CA . LYS A 1 302 ? 19.522 -0.519 8.186 1.00 93.38 302 LYS A CA 1
ATOM 2239 C C . LYS A 1 302 ? 18.377 0.327 7.663 1.00 93.38 302 LYS A C 1
ATOM 2241 O O . LYS A 1 302 ? 18.369 1.547 7.836 1.00 93.38 302 LYS A O 1
ATOM 2246 N N . VAL A 1 303 ? 17.384 -0.335 7.089 1.00 94.75 303 VAL A N 1
ATOM 2247 C CA . VAL A 1 303 ? 16.136 0.288 6.668 1.00 94.75 303 VAL A CA 1
ATOM 2248 C C . VAL A 1 303 ? 14.973 -0.346 7.397 1.00 94.75 303 VAL A C 1
ATOM 2250 O O . VAL A 1 303 ? 14.787 -1.560 7.363 1.00 94.75 303 VAL A O 1
ATOM 2253 N N . TYR A 1 304 ? 14.171 0.505 8.022 1.00 96.25 304 TYR A N 1
ATOM 2254 C CA . TYR A 1 304 ? 12.945 0.120 8.696 1.00 96.25 304 TYR A CA 1
ATOM 2255 C C . TYR A 1 304 ? 11.741 0.615 7.902 1.00 96.25 304 TYR A C 1
ATOM 2257 O O . TYR A 1 304 ? 11.756 1.730 7.383 1.00 96.25 304 TYR A O 1
ATOM 2265 N N . HIS A 1 305 ? 10.696 -0.201 7.827 1.00 95.44 305 HIS A N 1
ATOM 2266 C CA . HIS A 1 305 ? 9.392 0.180 7.299 1.00 95.44 305 HIS A CA 1
ATOM 2267 C C . HIS A 1 305 ? 8.388 0.243 8.447 1.00 95.44 305 HIS A C 1
ATOM 2269 O O . HIS A 1 305 ? 8.159 -0.773 9.108 1.00 95.44 305 HIS A O 1
ATOM 2275 N N . CYS A 1 306 ? 7.807 1.417 8.677 1.00 95.00 306 CYS A N 1
ATOM 2276 C CA . CYS A 1 306 ? 6.739 1.624 9.646 1.00 95.00 306 CYS A CA 1
ATOM 2277 C C . CYS A 1 306 ? 5.392 1.611 8.922 1.00 95.00 306 CYS A C 1
ATOM 2279 O O . CYS A 1 306 ? 5.155 2.456 8.058 1.00 95.00 306 CYS A O 1
ATOM 2281 N N . GLN A 1 307 ? 4.536 0.638 9.245 1.00 90.50 307 GLN A N 1
ATOM 2282 C CA . GLN A 1 307 ? 3.205 0.490 8.632 1.00 90.50 307 GLN A CA 1
ATOM 2283 C C . GLN A 1 307 ? 2.171 1.418 9.282 1.00 90.50 307 GLN A C 1
ATOM 2285 O O . GLN A 1 307 ? 1.198 1.824 8.653 1.00 90.50 307 GLN A O 1
ATOM 2290 N N . ASP A 1 308 ? 2.398 1.761 10.545 1.00 88.94 308 ASP A N 1
ATOM 2291 C CA . ASP A 1 308 ? 1.591 2.667 11.347 1.00 88.94 308 ASP A CA 1
ATOM 2292 C C . ASP A 1 308 ? 2.462 3.284 12.458 1.00 88.94 308 ASP A C 1
ATOM 2294 O O . ASP A 1 308 ? 3.663 3.021 12.548 1.00 88.94 308 ASP A O 1
ATOM 2298 N N . LYS A 1 309 ? 1.848 4.085 13.337 1.00 87.06 309 LYS A N 1
ATOM 2299 C CA . LYS A 1 309 ? 2.509 4.721 14.492 1.00 87.06 309 LYS A CA 1
ATOM 2300 C C . LYS A 1 309 ? 2.857 3.764 15.644 1.00 87.06 309 LYS A C 1
ATOM 2302 O O . LYS A 1 309 ? 3.095 4.221 16.760 1.00 87.06 309 LYS A O 1
ATOM 2307 N N . THR A 1 310 ? 2.784 2.451 15.434 1.00 85.69 310 THR A N 1
ATOM 2308 C CA . THR A 1 310 ? 2.954 1.430 16.483 1.00 85.69 310 THR A CA 1
ATOM 2309 C C . THR A 1 310 ? 3.881 0.288 16.075 1.00 85.69 310 THR A C 1
ATOM 2311 O O . THR A 1 310 ? 4.408 -0.404 16.947 1.00 85.69 310 THR A O 1
ATOM 2314 N N . SER A 1 311 ? 4.125 0.099 14.776 1.00 92.06 311 SER A N 1
ATOM 2315 C CA . SER A 1 311 ? 4.877 -1.031 14.240 1.00 92.06 311 SER A CA 1
ATOM 2316 C C . SER A 1 311 ? 5.874 -0.608 13.157 1.00 92.06 311 SER A C 1
ATOM 2318 O O . SER A 1 311 ? 5.513 -0.076 12.108 1.00 92.06 311 SER A O 1
ATOM 2320 N N . CYS A 1 312 ? 7.153 -0.904 13.403 1.00 95.38 312 CYS A N 1
ATOM 2321 C CA . CYS A 1 312 ? 8.249 -0.744 12.450 1.00 95.38 312 CYS A CA 1
ATOM 2322 C C . CYS A 1 312 ? 9.024 -2.063 12.334 1.00 95.38 312 CYS A C 1
ATOM 2324 O O . CYS A 1 312 ? 9.315 -2.709 13.339 1.00 95.38 312 CYS A O 1
ATOM 2326 N N . THR A 1 313 ? 9.358 -2.473 11.110 1.00 96.06 313 THR A N 1
ATOM 2327 C CA . THR A 1 313 ? 10.062 -3.735 10.817 1.00 96.06 313 THR A CA 1
ATOM 2328 C C . THR A 1 313 ? 11.349 -3.459 10.048 1.00 96.06 313 THR A C 1
ATOM 2330 O O . THR A 1 313 ? 11.326 -2.682 9.098 1.00 96.06 313 THR A O 1
ATOM 2333 N N . ASP A 1 314 ? 12.460 -4.103 10.423 1.00 94.94 314 ASP A N 1
ATOM 2334 C CA . ASP A 1 314 ? 13.700 -4.091 9.633 1.00 94.94 314 ASP A CA 1
ATOM 2335 C C . ASP A 1 314 ? 13.466 -4.845 8.310 1.00 94.94 314 ASP A C 1
ATOM 2337 O O . ASP A 1 314 ? 13.184 -6.045 8.305 1.00 94.94 314 ASP A O 1
ATOM 2341 N N . VAL A 1 315 ? 13.544 -4.122 7.193 1.00 93.69 315 VAL A N 1
ATOM 2342 C CA . VAL A 1 315 ? 13.328 -4.626 5.825 1.00 93.69 315 VAL A CA 1
ATOM 2343 C C . VAL A 1 315 ? 14.616 -4.634 4.996 1.00 93.69 315 VAL A C 1
ATOM 2345 O O . VAL A 1 315 ? 14.577 -4.883 3.792 1.00 93.69 315 VAL A O 1
ATOM 2348 N N . THR A 1 316 ? 15.775 -4.391 5.618 1.00 91.00 316 THR A N 1
ATOM 2349 C CA . THR A 1 316 ? 17.077 -4.258 4.933 1.00 91.00 316 THR A CA 1
ATOM 2350 C C . THR A 1 316 ? 17.385 -5.455 4.022 1.00 91.00 316 THR A C 1
ATOM 2352 O O . THR A 1 316 ? 17.904 -5.294 2.919 1.00 91.00 316 THR A O 1
ATOM 2355 N N . SER A 1 317 ? 17.026 -6.666 4.461 1.00 87.56 317 SER A N 1
ATOM 2356 C CA . SER A 1 317 ? 17.259 -7.931 3.750 1.00 87.56 317 SER A CA 1
ATOM 2357 C C . SER A 1 317 ? 16.163 -8.332 2.754 1.00 87.56 317 SER A C 1
ATOM 2359 O O . SER A 1 317 ? 16.305 -9.355 2.088 1.00 87.56 317 SER A O 1
ATOM 2361 N N . SER A 1 318 ? 15.073 -7.571 2.637 1.00 85.12 318 SER A N 1
ATOM 2362 C CA . SER A 1 318 ? 13.933 -7.906 1.770 1.00 85.12 318 SER A CA 1
ATOM 2363 C C . SER A 1 318 ? 13.598 -6.836 0.733 1.00 85.12 318 SER A C 1
ATOM 2365 O O . SER A 1 318 ? 12.849 -7.126 -0.198 1.00 85.12 318 SER A O 1
ATOM 2367 N N . ILE A 1 319 ? 14.156 -5.625 0.853 1.00 87.19 319 ILE A N 1
ATOM 2368 C CA . ILE A 1 319 ? 13.817 -4.495 -0.014 1.00 87.19 319 ILE A CA 1
ATOM 2369 C C . ILE A 1 319 ? 14.946 -4.111 -0.980 1.00 87.19 319 ILE A C 1
ATOM 2371 O O . ILE A 1 319 ? 16.122 -4.054 -0.623 1.00 87.19 319 ILE A O 1
ATOM 2375 N N . VAL A 1 320 ? 14.569 -3.811 -2.223 1.00 86.25 320 VAL A N 1
ATOM 2376 C CA . VAL A 1 320 ? 15.450 -3.305 -3.284 1.00 86.25 320 VAL A CA 1
ATOM 2377 C C . VAL A 1 320 ? 14.716 -2.171 -3.990 1.00 86.25 320 VAL A C 1
ATOM 2379 O O . VAL A 1 320 ? 13.550 -2.332 -4.352 1.00 86.25 320 VAL A O 1
ATOM 2382 N N . GLY A 1 321 ? 15.371 -1.025 -4.182 1.00 89.38 321 GLY A N 1
ATOM 2383 C CA . GLY A 1 321 ? 14.744 0.136 -4.811 1.00 89.38 321 GLY A CA 1
ATOM 2384 C C . GLY A 1 321 ? 15.160 1.488 -4.245 1.00 89.38 321 GLY A C 1
ATOM 2385 O O . GLY A 1 321 ? 16.134 1.602 -3.500 1.00 89.38 321 GLY A O 1
ATOM 2386 N N . TYR A 1 322 ? 14.393 2.512 -4.613 1.00 90.94 322 TYR A N 1
ATOM 2387 C CA . TYR A 1 322 ? 14.451 3.851 -4.039 1.00 90.94 322 TYR A CA 1
ATOM 2388 C C . TYR A 1 322 ? 13.254 4.049 -3.114 1.00 90.94 322 TYR A C 1
ATOM 2390 O O . TYR A 1 322 ? 12.114 3.931 -3.543 1.00 90.94 322 TYR A O 1
ATOM 2398 N N . LEU A 1 323 ? 13.495 4.365 -1.852 1.00 92.81 323 LEU A N 1
ATOM 2399 C CA . LEU A 1 323 ? 12.461 4.529 -0.835 1.00 92.81 323 LEU A CA 1
ATOM 2400 C C . LEU A 1 323 ? 12.434 5.987 -0.412 1.00 92.81 323 LEU A C 1
ATOM 2402 O O . LEU A 1 323 ? 13.495 6.575 -0.184 1.00 92.81 323 LEU A O 1
ATOM 2406 N N . LYS A 1 324 ? 11.248 6.580 -0.300 1.00 93.75 324 LYS A N 1
ATOM 2407 C CA . LYS A 1 324 ? 11.132 7.931 0.245 1.00 93.75 324 LYS A CA 1
ATOM 2408 C C . LYS A 1 324 ? 11.372 7.894 1.751 1.00 93.75 324 LYS A C 1
ATOM 2410 O O . LYS A 1 324 ? 10.780 7.074 2.450 1.00 93.75 324 LYS A O 1
ATOM 2415 N N . ASN A 1 325 ? 12.222 8.788 2.242 1.00 94.56 325 ASN A N 1
ATOM 2416 C CA . ASN A 1 325 ? 12.518 8.880 3.666 1.00 94.56 325 ASN A CA 1
ATOM 2417 C C . ASN A 1 325 ? 11.344 9.524 4.430 1.00 94.56 325 ASN A C 1
ATOM 2419 O O . ASN A 1 325 ? 10.912 10.628 4.093 1.00 94.56 325 ASN A O 1
ATOM 2423 N N . ALA A 1 326 ? 10.843 8.834 5.453 1.00 94.75 326 ALA A N 1
ATOM 2424 C CA . ALA A 1 326 ? 9.761 9.268 6.338 1.00 94.75 326 ALA A CA 1
ATOM 2425 C C . ALA A 1 326 ? 10.257 10.061 7.564 1.00 94.75 326 ALA A C 1
ATOM 2427 O O . ALA A 1 326 ? 9.451 10.631 8.305 1.00 94.75 326 ALA A O 1
ATOM 2428 N N . ASP A 1 327 ? 11.575 10.141 7.772 1.00 93.25 327 ASP A N 1
ATOM 2429 C CA . ASP A 1 327 ? 12.194 11.031 8.755 1.00 93.25 327 ASP A CA 1
ATOM 2430 C C . ASP A 1 327 ? 11.995 12.495 8.346 1.00 93.25 327 ASP A C 1
ATOM 2432 O O . ASP A 1 327 ? 12.783 13.063 7.594 1.00 93.25 327 ASP A O 1
ATOM 2436 N N . THR A 1 328 ? 10.945 13.131 8.862 1.00 90.25 328 THR A N 1
ATOM 2437 C CA . THR A 1 328 ? 10.617 14.535 8.577 1.00 90.25 328 THR A CA 1
ATOM 2438 C C . THR A 1 328 ? 11.694 15.525 9.020 1.00 90.25 328 THR A C 1
ATOM 2440 O O . THR A 1 328 ? 11.734 16.635 8.493 1.00 90.25 328 THR A O 1
ATOM 2443 N N . THR A 1 329 ? 12.570 15.146 9.955 1.00 90.12 329 THR A N 1
ATOM 2444 C CA . THR A 1 329 ? 13.682 15.984 10.425 1.00 90.12 329 THR A CA 1
ATOM 2445 C C . THR A 1 329 ? 14.807 16.007 9.393 1.00 90.12 329 THR A C 1
ATOM 2447 O O . THR A 1 329 ? 15.357 17.070 9.106 1.00 90.12 329 THR A O 1
ATOM 2450 N N . ASN A 1 330 ? 15.118 14.854 8.791 1.00 89.38 330 ASN A N 1
ATOM 2451 C CA . ASN A 1 330 ? 16.207 14.714 7.821 1.00 89.38 330 ASN A CA 1
ATOM 2452 C C . ASN A 1 330 ? 15.755 14.653 6.348 1.00 89.38 330 ASN A C 1
ATOM 2454 O O . ASN A 1 330 ? 16.609 14.720 5.468 1.00 89.38 330 ASN A O 1
ATOM 2458 N N . ALA A 1 331 ? 14.455 14.589 6.036 1.00 86.25 331 ALA A N 1
ATOM 2459 C CA . ALA A 1 331 ? 13.921 14.413 4.674 1.00 86.25 331 ALA A CA 1
ATOM 2460 C C . ALA A 1 331 ? 14.320 15.510 3.667 1.00 86.25 331 ALA A C 1
ATOM 2462 O O . ALA A 1 331 ? 14.308 15.271 2.463 1.00 86.25 331 ALA A O 1
ATOM 2463 N N . SER A 1 332 ? 14.691 16.708 4.123 1.00 87.31 332 SER A N 1
ATOM 2464 C CA . SER A 1 332 ? 15.233 17.766 3.255 1.00 87.31 332 SER A CA 1
ATOM 2465 C C . SER A 1 332 ? 16.694 17.519 2.849 1.00 87.31 332 SER A C 1
ATOM 2467 O O . SER A 1 332 ? 17.100 17.907 1.756 1.00 87.31 332 SER A O 1
ATOM 2469 N N . THR A 1 333 ? 17.467 16.850 3.709 1.00 89.50 333 THR A N 1
ATOM 2470 C CA . THR A 1 333 ? 18.882 16.493 3.505 1.00 89.50 333 THR A CA 1
ATOM 2471 C C . THR A 1 333 ? 19.037 15.097 2.902 1.00 89.50 333 THR A C 1
ATOM 2473 O O . THR A 1 333 ? 20.011 14.836 2.205 1.00 89.50 333 THR A O 1
ATOM 2476 N N . ILE A 1 334 ? 18.100 14.191 3.182 1.00 92.06 334 ILE A N 1
ATOM 2477 C CA . ILE A 1 334 ? 18.039 12.810 2.695 1.00 92.06 334 ILE A CA 1
ATOM 2478 C C . ILE A 1 334 ? 16.576 12.511 2.332 1.00 92.06 334 ILE A C 1
ATOM 2480 O O . ILE A 1 334 ? 15.870 11.867 3.108 1.00 92.06 334 ILE A O 1
ATOM 2484 N N . PRO A 1 335 ? 16.076 12.996 1.184 1.00 92.19 335 PRO A N 1
ATOM 2485 C CA . PRO A 1 335 ? 14.726 12.683 0.722 1.00 92.19 335 PRO A CA 1
ATOM 2486 C C . PRO A 1 335 ? 14.558 11.218 0.300 1.00 92.19 335 PRO A C 1
ATOM 2488 O O . PRO A 1 335 ? 13.436 10.711 0.329 1.00 92.19 335 PRO A O 1
ATOM 2491 N N . TYR A 1 336 ? 15.648 10.532 -0.071 1.00 92.88 336 TYR A N 1
ATOM 2492 C CA . TYR A 1 336 ? 15.603 9.158 -0.574 1.00 92.88 336 TYR A CA 1
ATOM 2493 C C . TYR A 1 336 ? 16.654 8.237 0.040 1.00 92.88 336 TYR A C 1
ATOM 2495 O O . TYR A 1 336 ? 17.768 8.637 0.377 1.00 92.88 336 TYR A O 1
ATOM 2503 N N . ILE A 1 337 ? 16.287 6.963 0.103 1.00 92.31 337 ILE A N 1
ATOM 2504 C CA . ILE A 1 337 ? 17.107 5.824 0.499 1.00 92.31 337 ILE A CA 1
ATOM 2505 C C . ILE A 1 337 ? 17.234 4.917 -0.726 1.00 92.31 337 ILE A C 1
ATOM 2507 O O . ILE A 1 337 ? 16.232 4.637 -1.377 1.00 92.31 337 ILE A O 1
ATOM 2511 N N . LYS A 1 338 ? 18.432 4.440 -1.058 1.00 91.06 338 LYS A N 1
ATOM 2512 C CA . LYS A 1 338 ? 18.664 3.483 -2.150 1.00 91.06 338 LYS A CA 1
ATOM 2513 C C . LYS A 1 338 ? 19.102 2.150 -1.567 1.00 91.06 338 LYS A C 1
ATOM 2515 O O . LYS A 1 338 ? 20.206 2.071 -1.040 1.00 91.06 338 LYS A O 1
ATOM 2520 N N . CYS A 1 339 ? 18.287 1.113 -1.725 1.00 88.75 339 CYS A N 1
ATOM 2521 C CA . CYS A 1 339 ? 18.613 -0.266 -1.366 1.00 88.75 339 CYS A CA 1
ATOM 2522 C C . CYS A 1 339 ? 18.934 -1.103 -2.608 1.00 88.75 339 CYS A C 1
ATOM 2524 O O . CYS A 1 339 ? 18.258 -1.019 -3.633 1.00 88.75 339 CYS A O 1
ATOM 2526 N N . THR A 1 340 ? 19.980 -1.916 -2.507 1.00 85.81 340 THR A N 1
ATOM 2527 C CA . THR A 1 340 ? 20.526 -2.731 -3.601 1.00 85.81 340 THR A CA 1
ATOM 2528 C C . THR A 1 340 ? 20.201 -4.217 -3.421 1.00 85.81 340 THR A C 1
ATOM 2530 O O . THR A 1 340 ? 19.921 -4.666 -2.314 1.00 85.81 340 THR A O 1
ATOM 2533 N N . HIS A 1 341 ? 20.337 -5.017 -4.485 1.00 76.44 341 HIS A N 1
ATOM 2534 C CA . HIS A 1 341 ? 20.207 -6.485 -4.425 1.00 76.44 341 HIS A CA 1
ATOM 2535 C C . HIS A 1 341 ? 21.200 -7.169 -3.463 1.00 76.44 341 HIS A C 1
ATOM 2537 O O . HIS A 1 341 ? 20.989 -8.310 -3.074 1.00 76.44 341 HIS A O 1
ATOM 2543 N N . ALA A 1 342 ? 22.282 -6.485 -3.074 1.00 80.19 342 ALA A N 1
ATOM 2544 C CA . ALA A 1 342 ? 23.225 -6.951 -2.059 1.00 80.19 342 ALA A CA 1
ATOM 2545 C C . ALA A 1 342 ? 22.785 -6.597 -0.621 1.00 80.19 342 ALA A C 1
ATOM 2547 O O . ALA A 1 342 ? 23.586 -6.716 0.305 1.00 80.19 342 ALA A O 1
ATOM 2548 N N . HIS A 1 343 ? 21.549 -6.111 -0.440 1.00 81.62 343 HIS A N 1
ATOM 2549 C CA . HIS A 1 343 ? 20.987 -5.624 0.827 1.00 81.62 343 HIS A CA 1
ATOM 2550 C C . HIS A 1 343 ? 21.802 -4.485 1.461 1.00 81.62 343 HIS A C 1
ATOM 2552 O O . HIS A 1 343 ? 21.805 -4.280 2.672 1.00 81.62 343 HIS A O 1
ATOM 2558 N N . GLN A 1 344 ? 22.512 -3.726 0.622 1.00 88.00 344 GLN A N 1
ATOM 2559 C CA . GLN A 1 344 ? 23.207 -2.507 1.022 1.00 88.00 344 GLN A CA 1
ATOM 2560 C C . GLN A 1 344 ? 22.290 -1.320 0.749 1.00 88.00 344 GLN A C 1
ATOM 2562 O O . GLN A 1 344 ? 21.885 -1.129 -0.403 1.00 88.00 344 GLN A O 1
ATOM 2567 N N . CYS A 1 345 ? 21.983 -0.541 1.789 1.00 90.12 345 CYS A N 1
ATOM 2568 C CA . CYS A 1 345 ? 21.155 0.657 1.701 1.00 90.12 345 CYS A CA 1
ATOM 2569 C C . CYS A 1 345 ? 21.955 1.927 2.048 1.00 90.12 345 CYS A C 1
ATOM 2571 O O . CYS A 1 345 ? 22.598 1.991 3.101 1.00 90.12 345 CYS A O 1
ATOM 2573 N N . SER A 1 346 ? 21.898 2.946 1.184 1.00 90.44 346 SER A N 1
ATOM 2574 C CA . SER A 1 346 ? 22.553 4.252 1.378 1.00 90.44 346 SER A CA 1
ATOM 2575 C C . SER A 1 346 ? 21.575 5.428 1.270 1.00 90.44 346 SER A C 1
ATOM 2577 O O . SER A 1 346 ? 20.504 5.322 0.670 1.00 90.44 346 SER A O 1
ATOM 2579 N N . SER A 1 347 ? 21.938 6.556 1.881 1.00 89.56 347 SER A N 1
ATOM 2580 C CA . SER A 1 347 ? 21.190 7.816 1.835 1.00 89.56 347 SER A CA 1
ATOM 2581 C C . SER A 1 347 ? 21.496 8.617 0.562 1.00 89.56 347 SER A C 1
ATOM 2583 O O . SER A 1 347 ? 22.633 8.649 0.099 1.00 89.56 347 SER A O 1
ATOM 2585 N N . ILE A 1 348 ? 20.497 9.311 0.006 1.00 86.56 348 ILE A N 1
ATOM 2586 C CA . ILE A 1 348 ? 20.639 10.200 -1.158 1.00 86.56 348 ILE A CA 1
ATOM 2587 C C . ILE A 1 348 ? 20.072 11.582 -0.823 1.00 86.56 348 ILE A C 1
ATOM 2589 O O . ILE A 1 348 ? 18.875 11.706 -0.570 1.00 86.56 348 ILE A O 1
ATOM 2593 N N . ALA A 1 349 ? 20.916 12.620 -0.893 1.00 84.00 349 ALA A N 1
ATOM 2594 C CA . ALA A 1 349 ? 20.491 14.022 -0.787 1.00 84.00 349 ALA A CA 1
ATOM 2595 C C . ALA A 1 349 ? 19.864 14.539 -2.080 1.00 84.00 349 ALA A C 1
ATOM 2597 O O . ALA A 1 349 ? 18.742 15.031 -2.094 1.00 84.00 349 ALA A O 1
ATOM 2598 N N . GLN A 1 350 ? 20.615 14.434 -3.175 1.00 82.19 350 GLN A N 1
ATOM 2599 C CA . GLN A 1 350 ? 20.200 14.878 -4.495 1.00 82.19 350 GLN A CA 1
ATOM 2600 C C . GLN A 1 350 ? 20.896 13.999 -5.545 1.00 82.19 350 GLN A C 1
ATOM 2602 O O . GLN A 1 350 ? 22.087 13.713 -5.397 1.00 82.19 350 GLN A O 1
ATOM 2607 N N . PRO A 1 351 ? 20.208 13.566 -6.613 1.00 76.50 351 PRO A N 1
ATOM 2608 C CA . PRO A 1 351 ? 20.837 12.840 -7.702 1.00 76.50 351 PRO A CA 1
ATOM 2609 C C . PRO A 1 351 ? 21.779 13.763 -8.475 1.00 76.50 351 PRO A C 1
ATOM 2611 O O . PRO A 1 351 ? 21.423 14.896 -8.795 1.00 76.50 351 PRO A O 1
ATOM 2614 N N . GLY A 1 352 ? 22.962 13.265 -8.839 1.00 76.06 352 GLY A N 1
ATOM 2615 C CA . GLY A 1 352 ? 23.933 14.031 -9.632 1.00 76.06 352 GLY A CA 1
ATOM 2616 C C . GLY A 1 352 ? 23.515 14.284 -11.089 1.00 76.06 352 GLY A C 1
ATOM 2617 O O . GLY A 1 352 ? 24.198 15.024 -11.793 1.00 76.06 352 GLY A O 1
ATOM 2618 N N . ALA A 1 353 ? 22.416 13.677 -11.550 1.00 83.44 353 ALA A N 1
ATOM 2619 C CA . ALA A 1 353 ? 21.905 13.783 -12.912 1.00 83.44 353 ALA A CA 1
ATOM 2620 C C . ALA A 1 353 ? 20.519 14.451 -12.955 1.00 83.44 353 ALA A C 1
ATOM 2622 O O . ALA A 1 353 ? 19.636 14.164 -12.144 1.00 83.44 353 ALA A O 1
ATOM 2623 N N . ASN A 1 354 ? 20.330 15.322 -13.949 1.00 90.12 354 ASN A N 1
ATOM 2624 C CA . ASN A 1 354 ? 19.089 16.058 -14.219 1.00 90.12 354 ASN A CA 1
ATOM 2625 C C . ASN A 1 354 ? 18.308 15.527 -15.436 1.00 90.12 354 ASN A C 1
ATOM 2627 O O . ASN A 1 354 ? 17.267 16.067 -15.798 1.00 90.12 354 ASN A O 1
ATOM 2631 N N . SER A 1 355 ? 18.830 14.504 -16.105 1.00 90.00 355 SER A N 1
ATOM 2632 C CA . SER A 1 355 ? 18.238 13.895 -17.293 1.00 90.00 355 SER A CA 1
ATOM 2633 C C . SER A 1 355 ? 18.654 12.431 -17.376 1.00 90.00 355 SER A C 1
ATOM 2635 O O . SER A 1 355 ? 19.685 12.038 -16.823 1.00 90.00 355 SER A O 1
ATOM 2637 N N . CYS A 1 356 ? 17.839 11.616 -18.041 1.00 86.62 356 CYS A N 1
ATOM 2638 C CA . CYS A 1 356 ? 18.179 10.223 -18.285 1.00 86.62 356 CYS A CA 1
ATOM 2639 C C . CYS A 1 356 ? 19.258 10.112 -19.363 1.00 86.62 356 CYS A C 1
ATOM 2641 O O . CYS A 1 356 ? 19.283 10.878 -20.327 1.00 86.62 356 CYS A O 1
ATOM 2643 N N . SER A 1 357 ? 20.137 9.130 -19.196 1.00 82.94 357 SER A N 1
ATOM 2644 C CA . SER A 1 357 ? 21.062 8.672 -20.227 1.00 82.94 357 SER A CA 1
ATOM 2645 C C . SER A 1 357 ? 20.855 7.178 -20.457 1.00 82.94 357 SER A C 1
ATOM 2647 O O . SER A 1 357 ? 20.333 6.477 -19.592 1.00 82.94 357 SER A O 1
ATOM 2649 N N . THR A 1 358 ? 21.315 6.655 -21.592 1.00 69.31 358 THR A N 1
ATOM 2650 C CA . THR A 1 358 ? 21.241 5.217 -21.915 1.00 69.31 358 THR A CA 1
ATOM 2651 C C . THR A 1 358 ? 21.996 4.316 -20.932 1.00 69.31 358 THR A C 1
ATOM 2653 O O . THR A 1 358 ? 21.693 3.133 -20.850 1.00 69.31 358 THR A O 1
ATOM 2656 N N . SER A 1 359 ? 22.954 4.863 -20.176 1.00 71.69 359 SER A N 1
ATOM 2657 C CA . SER A 1 359 ? 23.649 4.187 -19.069 1.00 71.69 359 SER A CA 1
ATOM 2658 C C . SER A 1 359 ? 23.018 4.452 -17.695 1.00 71.69 359 SER A C 1
ATOM 2660 O O . SER A 1 359 ? 23.554 4.012 -16.683 1.00 71.69 359 SER A O 1
ATOM 2662 N N . GLY A 1 360 ? 21.957 5.259 -17.646 1.00 71.75 360 GLY A N 1
ATOM 2663 C CA . GLY A 1 360 ? 21.312 5.767 -16.437 1.00 71.75 360 GLY A CA 1
ATOM 2664 C C . GLY A 1 360 ? 19.863 5.311 -16.267 1.00 71.75 360 GLY A C 1
ATOM 2665 O O . GLY A 1 360 ? 19.214 5.734 -15.315 1.00 71.75 360 GLY A O 1
ATOM 2666 N N . SER A 1 361 ? 19.321 4.460 -17.140 1.00 75.81 361 SER A N 1
ATOM 2667 C CA . SER A 1 361 ? 18.038 3.800 -16.873 1.00 75.81 361 SER A CA 1
ATOM 2668 C C . SER A 1 361 ? 18.142 2.933 -15.620 1.00 75.81 361 SER A C 1
ATOM 2670 O O . SER A 1 361 ? 19.144 2.254 -15.404 1.00 75.81 361 SER A O 1
ATOM 2672 N N . GLY A 1 362 ? 17.125 3.027 -14.766 1.00 78.50 362 GLY A N 1
ATOM 2673 C CA . GLY A 1 362 ? 17.147 2.546 -13.393 1.00 78.50 362 GLY A CA 1
ATOM 2674 C C . GLY A 1 362 ? 17.731 3.531 -12.369 1.00 78.50 362 GLY A C 1
ATOM 2675 O O . GLY A 1 362 ? 17.654 3.263 -11.175 1.00 78.50 362 GLY A O 1
ATOM 2676 N N . SER A 1 363 ? 18.277 4.681 -12.784 1.00 85.06 363 SER A N 1
ATOM 2677 C CA . SER A 1 363 ? 18.750 5.720 -11.856 1.00 85.06 363 SER A CA 1
ATOM 2678 C C . SER A 1 363 ? 17.654 6.716 -11.482 1.00 85.06 363 SER A C 1
ATOM 2680 O O . SER A 1 363 ? 16.810 7.087 -12.300 1.00 85.06 363 SER A O 1
ATOM 2682 N N . LEU A 1 364 ? 17.728 7.208 -10.247 1.00 88.56 364 LEU A N 1
ATOM 2683 C CA . LEU A 1 364 ? 17.025 8.408 -9.802 1.00 88.56 364 LEU A CA 1
ATOM 2684 C C . LEU A 1 364 ? 17.652 9.655 -10.452 1.00 88.56 364 LEU A C 1
ATOM 2686 O O . LEU A 1 364 ? 18.876 9.779 -10.493 1.00 88.56 364 LEU A O 1
ATOM 2690 N N . ILE A 1 365 ? 16.824 10.589 -10.915 1.00 91.50 365 ILE A N 1
ATOM 2691 C CA . ILE A 1 365 ? 17.218 11.914 -11.419 1.00 91.50 365 ILE A CA 1
ATOM 2692 C C . ILE A 1 365 ? 16.376 13.011 -10.761 1.00 91.50 365 ILE A C 1
ATOM 2694 O O . ILE A 1 365 ? 15.291 12.744 -10.238 1.00 91.50 365 ILE A O 1
ATOM 2698 N N . TYR A 1 366 ? 16.864 14.252 -10.798 1.00 92.44 366 TYR A N 1
ATOM 2699 C CA . TYR A 1 366 ? 16.121 15.409 -10.295 1.00 92.44 366 TYR A CA 1
ATOM 2700 C C . TYR A 1 366 ? 16.084 16.549 -11.312 1.00 92.44 366 TYR A C 1
ATOM 2702 O O . TYR A 1 366 ? 17.112 17.134 -11.655 1.00 92.44 366 TYR A O 1
ATOM 2710 N N . ASN A 1 367 ? 14.877 16.879 -11.765 1.00 89.38 367 ASN A N 1
ATOM 2711 C CA . ASN A 1 367 ? 14.593 18.035 -12.608 1.00 89.38 367 ASN A CA 1
ATOM 2712 C C . ASN A 1 367 ? 13.231 18.598 -12.191 1.00 89.38 367 ASN A C 1
ATOM 2714 O O . ASN A 1 367 ? 12.200 18.100 -12.644 1.00 89.38 367 ASN A O 1
ATOM 2718 N N . GLU A 1 368 ? 13.255 19.545 -11.245 1.00 89.75 368 GLU A N 1
ATOM 2719 C CA . GLU A 1 368 ? 12.110 20.111 -10.493 1.00 89.75 368 GLU A CA 1
ATOM 2720 C C . GLU A 1 368 ? 11.358 19.105 -9.598 1.00 89.75 368 GLU A C 1
ATOM 2722 O O . GLU A 1 368 ? 10.944 19.444 -8.493 1.00 89.75 368 GLU A O 1
ATOM 2727 N N . LYS A 1 369 ? 11.259 17.848 -10.034 1.00 91.62 369 LYS A N 1
ATOM 2728 C CA . LYS A 1 369 ? 10.775 16.688 -9.288 1.00 91.62 369 LYS A CA 1
ATOM 2729 C C . LYS A 1 369 ? 11.782 15.539 -9.342 1.00 91.62 369 LYS A C 1
ATOM 2731 O O . LYS A 1 369 ? 12.631 15.471 -10.235 1.00 91.62 369 LYS A O 1
ATOM 2736 N N . TYR A 1 370 ? 11.626 14.605 -8.408 1.00 91.25 370 TYR A N 1
ATOM 2737 C CA . TYR A 1 370 ? 12.311 13.315 -8.404 1.00 91.25 370 TYR A CA 1
ATOM 2738 C C . TYR A 1 370 ? 11.674 12.358 -9.407 1.00 91.25 370 TYR A C 1
ATOM 2740 O O . TYR A 1 370 ? 10.460 12.145 -9.378 1.00 91.25 370 TYR A O 1
ATOM 2748 N N . LYS A 1 371 ? 12.494 11.784 -10.292 1.00 91.94 371 LYS A N 1
ATOM 2749 C CA . LYS A 1 371 ? 12.035 10.865 -11.339 1.00 91.94 371 LYS A CA 1
ATOM 2750 C C . LYS A 1 371 ? 12.936 9.639 -11.432 1.00 91.94 371 LYS A C 1
ATOM 2752 O O . LYS A 1 371 ? 14.148 9.757 -11.271 1.00 91.94 371 LYS A O 1
ATOM 2757 N N . LEU A 1 372 ? 12.359 8.480 -11.727 1.00 89.31 372 LEU A N 1
ATOM 2758 C CA . LEU A 1 372 ? 13.093 7.258 -12.052 1.00 89.31 372 LEU A CA 1
ATOM 2759 C C . LEU A 1 372 ? 13.249 7.155 -13.572 1.00 89.31 372 LEU A C 1
ATOM 2761 O O . LEU A 1 372 ? 12.261 7.229 -14.299 1.00 89.31 372 LEU A O 1
ATOM 2765 N N . CYS A 1 373 ? 14.472 6.966 -14.062 1.00 87.62 373 CYS A N 1
ATOM 2766 C CA . CYS A 1 373 ? 14.718 6.692 -15.477 1.00 87.62 373 CYS A CA 1
ATOM 2767 C C . CYS A 1 373 ? 14.316 5.258 -15.842 1.00 87.62 373 CYS A C 1
ATOM 2769 O O . CYS A 1 373 ? 14.712 4.321 -15.156 1.00 87.62 373 CYS A O 1
ATOM 2771 N N . ILE A 1 374 ? 13.588 5.070 -16.944 1.00 82.50 374 ILE A N 1
ATOM 2772 C CA . ILE A 1 374 ? 13.035 3.764 -17.347 1.00 82.50 374 ILE A CA 1
ATOM 2773 C C . ILE A 1 374 ? 13.914 3.076 -18.400 1.00 82.50 374 ILE A C 1
ATOM 2775 O O . ILE A 1 374 ? 14.431 1.986 -18.166 1.00 82.50 374 ILE A O 1
ATOM 2779 N N . ASP A 1 375 ? 14.160 3.744 -19.531 1.00 75.62 375 ASP A N 1
ATOM 2780 C CA . ASP A 1 375 ? 14.925 3.207 -20.675 1.00 75.62 375 ASP A CA 1
ATOM 2781 C C . ASP A 1 375 ? 16.101 4.099 -21.116 1.00 75.62 375 ASP A C 1
ATOM 2783 O O . ASP A 1 375 ? 16.744 3.855 -22.136 1.00 75.62 375 ASP A O 1
ATOM 2787 N N . GLY A 1 376 ? 16.402 5.131 -20.327 1.00 76.00 376 GLY A N 1
ATOM 2788 C CA . GLY A 1 376 ? 17.499 6.060 -20.576 1.00 76.00 376 GLY A CA 1
ATOM 2789 C C . GLY A 1 376 ? 17.110 7.255 -21.444 1.00 76.00 376 GLY A C 1
ATOM 2790 O O . GLY A 1 376 ? 17.906 8.180 -21.582 1.00 76.00 376 GLY A O 1
ATOM 2791 N N . THR A 1 377 ? 15.876 7.276 -21.953 1.00 82.25 377 THR A N 1
ATOM 2792 C CA . THR A 1 377 ? 15.233 8.457 -22.549 1.00 82.25 377 THR A CA 1
ATOM 2793 C C . THR A 1 377 ? 13.979 8.871 -21.780 1.00 82.25 377 THR A C 1
ATOM 2795 O O . THR A 1 377 ? 13.779 10.057 -21.529 1.00 82.25 377 THR A O 1
ATOM 2798 N N . ASN A 1 378 ? 13.180 7.898 -21.341 1.00 84.38 378 ASN A N 1
ATOM 2799 C CA . ASN A 1 378 ? 11.948 8.093 -20.589 1.00 84.38 378 ASN A CA 1
ATOM 2800 C C . ASN A 1 378 ? 12.189 8.071 -19.071 1.00 84.38 378 ASN A C 1
ATOM 2802 O O . ASN A 1 378 ? 13.074 7.367 -18.573 1.00 84.38 378 ASN A O 1
ATOM 2806 N N . SER A 1 379 ? 11.361 8.813 -18.331 1.00 89.56 379 SER A N 1
ATOM 2807 C CA . SER A 1 379 ? 11.368 8.870 -16.864 1.00 89.56 379 SER A CA 1
ATOM 2808 C C . SER A 1 379 ? 9.953 8.968 -16.298 1.00 89.56 379 SER A C 1
ATOM 2810 O O . SER A 1 379 ? 9.136 9.684 -16.877 1.00 89.56 379 SER A O 1
ATOM 2812 N N . VAL A 1 380 ? 9.704 8.364 -15.137 1.00 87.94 380 VAL A N 1
ATOM 2813 C CA . VAL A 1 380 ? 8.454 8.505 -14.368 1.00 87.94 380 VAL A CA 1
ATOM 2814 C C . VAL A 1 380 ? 8.668 9.346 -13.111 1.00 87.94 380 VAL A C 1
ATOM 2816 O O . VAL A 1 380 ? 9.706 9.231 -12.465 1.00 87.94 380 VAL A O 1
ATOM 2819 N N . GLU A 1 381 ? 7.698 10.188 -12.752 1.00 90.00 381 GLU A N 1
ATOM 2820 C CA . GLU A 1 381 ? 7.705 10.939 -11.489 1.00 90.00 381 GLU A CA 1
ATOM 2821 C C . GLU A 1 381 ? 7.334 10.020 -10.320 1.00 90.00 381 GLU A C 1
ATOM 2823 O O . GLU A 1 381 ? 6.352 9.279 -10.392 1.00 90.00 381 GLU A O 1
ATOM 2828 N N . LEU A 1 382 ? 8.126 10.044 -9.245 1.00 86.81 382 LEU A N 1
ATOM 2829 C CA . LEU A 1 382 ? 7.974 9.075 -8.155 1.00 86.81 382 LEU A CA 1
ATOM 2830 C C . LEU A 1 382 ? 6.680 9.221 -7.342 1.00 86.81 382 LEU A C 1
ATOM 2832 O O . LEU A 1 382 ? 6.340 8.320 -6.594 1.00 86.81 382 LEU A O 1
ATOM 2836 N N . ASP A 1 383 ? 5.946 10.322 -7.490 1.00 82.94 383 ASP A N 1
ATOM 2837 C CA . ASP A 1 383 ? 4.651 10.570 -6.848 1.00 82.94 383 ASP A CA 1
ATOM 2838 C C . ASP A 1 383 ? 3.452 9.926 -7.581 1.00 82.94 383 ASP A C 1
ATOM 2840 O O . ASP A 1 383 ? 2.302 10.190 -7.230 1.00 82.94 383 ASP A O 1
ATOM 2844 N N . SER A 1 384 ? 3.692 9.072 -8.586 1.00 76.75 384 SER A N 1
ATOM 2845 C CA . SER A 1 384 ? 2.644 8.423 -9.384 1.00 76.75 384 SER A CA 1
ATOM 2846 C C . SER A 1 384 ? 2.518 6.916 -9.112 1.00 76.75 384 SER A C 1
ATOM 2848 O O . SER A 1 384 ? 3.399 6.132 -9.451 1.00 76.75 384 SER A O 1
ATOM 2850 N N . ALA A 1 385 ? 1.378 6.490 -8.553 1.00 80.44 385 ALA A N 1
ATOM 2851 C CA . ALA A 1 385 ? 1.081 5.081 -8.270 1.00 80.44 385 ALA A CA 1
ATOM 2852 C C . ALA A 1 385 ? 0.963 4.254 -9.569 1.00 80.44 385 ALA A C 1
ATOM 2854 O O . ALA A 1 385 ? -0.052 4.319 -10.262 1.00 80.44 385 ALA A O 1
ATOM 2855 N N . THR A 1 386 ? 2.017 3.521 -9.931 1.00 81.38 386 THR A N 1
ATOM 2856 C CA . THR A 1 386 ? 2.208 2.902 -11.257 1.00 81.38 386 THR A CA 1
ATOM 2857 C C . THR A 1 386 ? 3.203 1.728 -11.200 1.00 81.38 386 THR A C 1
ATOM 2859 O O . THR A 1 386 ? 3.781 1.429 -10.158 1.00 81.38 386 THR A O 1
ATOM 2862 N N . SER A 1 387 ? 3.418 0.998 -12.301 1.00 84.12 387 SER A N 1
ATOM 2863 C CA . SER A 1 387 ? 4.450 -0.053 -12.377 1.00 84.12 387 SER A CA 1
ATOM 2864 C C . SER A 1 387 ? 5.068 -0.151 -13.772 1.00 84.12 387 SER A C 1
ATOM 2866 O O . SER A 1 387 ? 4.369 0.002 -14.776 1.00 84.12 387 SER A O 1
ATOM 2868 N N . TYR A 1 388 ? 6.375 -0.416 -13.835 1.00 83.69 388 TYR A N 1
ATOM 2869 C CA . TYR A 1 388 ? 7.179 -0.373 -15.063 1.00 83.69 388 TYR A CA 1
ATOM 2870 C C . TYR A 1 388 ? 8.139 -1.547 -15.184 1.00 83.69 388 TYR A C 1
ATOM 2872 O O . TYR A 1 388 ? 8.649 -2.045 -14.185 1.00 83.69 388 TYR A O 1
ATOM 2880 N N . LEU A 1 389 ? 8.475 -1.903 -16.423 1.00 80.31 389 LEU A N 1
ATOM 2881 C CA . LEU A 1 389 ? 9.629 -2.736 -16.739 1.00 80.31 389 LEU A CA 1
ATOM 2882 C C . LEU A 1 389 ? 10.876 -1.871 -16.955 1.00 80.31 389 LEU A C 1
ATOM 2884 O O . LEU A 1 389 ? 10.947 -1.082 -17.896 1.00 80.31 389 LEU A O 1
ATOM 2888 N N . VAL A 1 390 ? 11.886 -2.062 -16.111 1.00 78.06 390 VAL A N 1
ATOM 2889 C CA . VAL A 1 390 ? 13.210 -1.430 -16.222 1.00 78.06 390 VAL A CA 1
ATOM 2890 C C . VAL A 1 390 ? 14.221 -2.496 -16.642 1.00 78.06 390 VAL A C 1
ATOM 2892 O O . VAL A 1 390 ? 14.132 -3.629 -16.183 1.00 78.06 390 VAL A O 1
ATOM 2895 N N . SER A 1 391 ? 15.167 -2.177 -17.530 1.00 73.44 391 SER A N 1
ATOM 2896 C CA . SER A 1 391 ? 16.171 -3.157 -17.989 1.00 73.44 391 SER A CA 1
ATOM 2897 C C . SER A 1 391 ? 16.998 -3.704 -16.816 1.00 73.44 391 SER A C 1
ATOM 2899 O O . SER A 1 391 ? 17.493 -2.951 -15.975 1.00 73.44 391 SER A O 1
ATOM 2901 N N . ALA A 1 392 ? 17.134 -5.028 -16.767 1.00 65.88 392 ALA A N 1
ATOM 2902 C CA . ALA A 1 392 ? 17.752 -5.761 -15.680 1.00 65.88 392 ALA A CA 1
ATOM 2903 C C . ALA A 1 392 ? 19.219 -6.073 -15.979 1.00 65.88 392 ALA A C 1
ATOM 2905 O O . ALA A 1 392 ? 19.544 -6.959 -16.768 1.00 65.88 392 ALA A O 1
ATOM 2906 N N . HIS A 1 393 ? 20.123 -5.394 -15.279 1.00 63.69 393 HIS A N 1
ATOM 2907 C CA . HIS A 1 393 ? 21.469 -5.901 -15.058 1.00 63.69 393 HIS A CA 1
ATOM 2908 C C . HIS A 1 393 ? 21.988 -5.453 -13.685 1.00 63.69 393 HIS A C 1
ATOM 2910 O O . HIS A 1 393 ? 21.884 -4.291 -13.298 1.00 63.69 393 HIS A O 1
ATOM 2916 N N . THR A 1 394 ? 22.500 -6.409 -12.908 1.00 53.47 394 THR A N 1
ATOM 2917 C CA . THR A 1 394 ? 22.665 -6.278 -11.447 1.00 53.47 394 THR A CA 1
ATOM 2918 C C . THR A 1 394 ? 24.117 -6.169 -10.974 1.00 53.47 394 THR A C 1
ATOM 2920 O O . THR A 1 394 ? 24.366 -6.220 -9.771 1.00 53.47 394 THR A O 1
ATOM 2923 N N . THR A 1 395 ? 25.088 -6.021 -11.885 1.00 51.53 395 THR A N 1
ATOM 2924 C CA . THR A 1 395 ? 26.520 -6.217 -11.574 1.00 51.53 395 THR A CA 1
ATOM 2925 C C . THR A 1 395 ? 27.084 -5.268 -10.520 1.00 51.53 395 THR A C 1
ATOM 2927 O O . THR A 1 395 ? 27.961 -5.688 -9.773 1.00 51.53 395 THR A O 1
ATOM 2930 N N . ASP A 1 396 ? 26.557 -4.044 -10.403 1.00 48.97 396 ASP A N 1
ATOM 2931 C CA . ASP A 1 396 ? 27.078 -3.019 -9.484 1.00 48.97 396 ASP A CA 1
ATOM 2932 C C . ASP A 1 396 ? 25.980 -2.420 -8.576 1.00 48.97 396 ASP A C 1
ATOM 2934 O O . ASP A 1 396 ? 25.974 -1.229 -8.259 1.00 48.97 396 ASP A O 1
ATOM 2938 N N . GLY A 1 397 ? 24.999 -3.243 -8.181 1.00 51.81 397 GLY A N 1
ATOM 2939 C CA . GLY A 1 397 ? 24.022 -2.956 -7.114 1.00 51.81 397 GLY A CA 1
ATOM 2940 C C . GLY A 1 397 ? 22.947 -1.901 -7.417 1.00 51.81 397 GLY A C 1
ATOM 2941 O O . GLY A 1 397 ? 21.878 -1.926 -6.811 1.00 51.81 397 GLY A O 1
ATOM 2942 N N . THR A 1 398 ? 23.178 -1.005 -8.372 1.00 52.94 398 THR A N 1
ATOM 2943 C CA . THR A 1 398 ? 22.138 -0.150 -8.966 1.00 52.94 398 THR A CA 1
ATOM 2944 C C . THR A 1 398 ? 21.290 -0.985 -9.931 1.00 52.94 398 THR A C 1
ATOM 2946 O O . THR A 1 398 ? 21.762 -2.001 -10.442 1.00 52.94 398 THR A O 1
ATOM 2949 N N . PHE A 1 399 ? 20.066 -0.552 -10.231 1.00 58.59 399 PHE A N 1
ATOM 2950 C CA . PHE A 1 399 ? 19.410 -0.952 -11.474 1.00 58.59 399 PHE A CA 1
ATOM 2951 C C . PHE A 1 399 ? 20.277 -0.425 -12.632 1.00 58.59 399 PHE A C 1
ATOM 2953 O O . PHE A 1 399 ? 20.217 0.762 -12.945 1.00 58.59 399 PHE A O 1
ATOM 2960 N N . ILE A 1 400 ? 21.157 -1.254 -13.202 1.00 47.78 400 ILE A N 1
ATOM 2961 C CA . ILE A 1 400 ? 21.967 -0.865 -14.359 1.00 47.78 400 ILE A CA 1
ATOM 2962 C C . ILE A 1 400 ? 21.303 -1.448 -15.588 1.00 47.78 400 ILE A C 1
ATOM 2964 O O . ILE A 1 400 ? 21.460 -2.624 -15.907 1.00 47.78 400 ILE A O 1
ATOM 2968 N N . ALA A 1 401 ? 20.582 -0.598 -16.305 1.00 42.66 401 ALA A N 1
ATOM 2969 C CA . ALA A 1 401 ? 20.135 -0.941 -17.635 1.00 42.66 401 ALA A CA 1
ATOM 2970 C C . ALA A 1 401 ? 21.335 -1.179 -18.557 1.00 42.66 401 ALA A C 1
ATOM 2972 O O . ALA A 1 401 ? 22.169 -0.297 -18.773 1.00 42.66 401 ALA A O 1
ATOM 2973 N N . SER A 1 402 ? 21.385 -2.365 -19.158 1.00 41.97 402 SER A N 1
ATOM 2974 C CA . SER A 1 402 ? 22.179 -2.583 -20.359 1.00 41.97 402 SER A CA 1
ATOM 2975 C C . SER A 1 402 ? 21.243 -2.570 -21.555 1.00 41.97 402 SER A C 1
ATOM 2977 O O . SER A 1 402 ? 20.416 -3.464 -21.709 1.00 41.97 402 SER A O 1
ATOM 2979 N N . THR A 1 403 ? 21.431 -1.620 -22.470 1.00 45.62 403 THR A N 1
ATOM 2980 C CA . THR A 1 403 ? 20.691 -1.570 -23.744 1.00 45.62 403 THR A CA 1
ATOM 2981 C C . THR A 1 403 ? 20.952 -2.773 -24.667 1.00 45.62 403 THR A C 1
ATOM 2983 O O . THR A 1 403 ? 20.376 -2.848 -25.749 1.00 45.62 403 THR A O 1
ATOM 2986 N N . SER A 1 404 ? 21.823 -3.708 -24.266 1.00 48.75 404 SER A N 1
ATOM 2987 C CA . SER A 1 404 ? 22.246 -4.872 -25.055 1.00 48.75 404 SER A CA 1
ATOM 2988 C C . SER A 1 404 ? 21.510 -6.183 -24.749 1.00 48.75 404 SER A C 1
ATOM 2990 O O . SER A 1 404 ? 21.824 -7.188 -25.388 1.00 48.75 404 SER A O 1
ATOM 2992 N N . LYS A 1 405 ? 20.566 -6.212 -23.795 1.00 55.66 405 LYS A N 1
ATOM 2993 C CA . LYS A 1 405 ? 19.899 -7.454 -23.365 1.00 55.66 405 LYS A CA 1
ATOM 2994 C C . LYS A 1 405 ? 18.391 -7.328 -23.170 1.00 55.66 405 LYS A C 1
ATOM 2996 O O . LYS A 1 405 ? 17.861 -6.258 -22.895 1.00 55.66 405 LYS A O 1
ATOM 3001 N N . SER A 1 406 ? 17.735 -8.472 -23.334 1.00 62.44 406 SER A N 1
ATOM 3002 C CA . SER A 1 406 ? 16.287 -8.709 -23.383 1.00 62.44 406 SER A CA 1
ATOM 3003 C C . SER A 1 406 ? 15.579 -8.742 -22.028 1.00 62.44 406 SER A C 1
ATOM 3005 O O . SER A 1 406 ? 14.372 -8.990 -21.987 1.00 62.44 406 SER A O 1
ATOM 3007 N N . ASP A 1 407 ? 16.322 -8.523 -20.948 1.00 75.94 407 ASP A N 1
ATOM 3008 C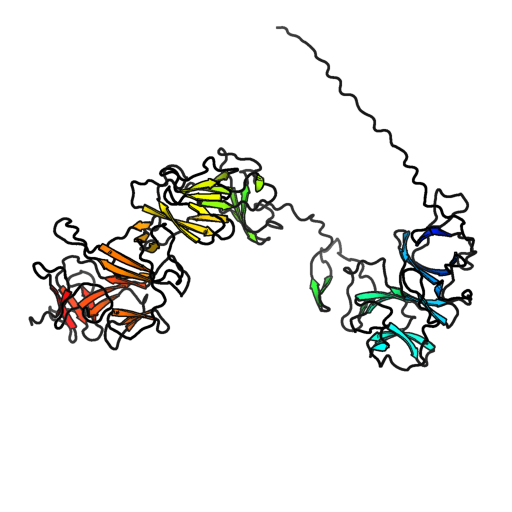 CA . ASP A 1 407 ? 15.939 -8.917 -19.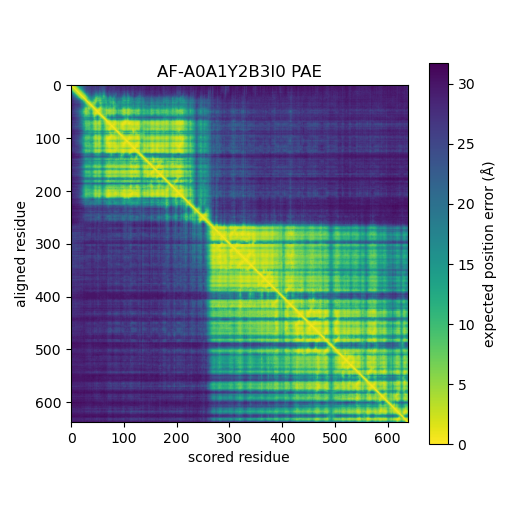598 1.00 75.94 407 ASP A CA 1
ATOM 3009 C C . ASP A 1 407 ? 15.527 -7.657 -18.818 1.00 75.94 407 ASP A C 1
ATOM 3011 O O . ASP A 1 407 ? 16.203 -6.624 -18.876 1.00 75.94 407 ASP A O 1
ATOM 3015 N N . PHE A 1 408 ? 14.395 -7.715 -18.117 1.00 79.75 408 PHE A N 1
ATOM 3016 C CA . PHE A 1 408 ? 13.774 -6.588 -17.411 1.00 79.75 408 PHE A CA 1
ATOM 3017 C C . PHE A 1 408 ? 13.392 -6.974 -15.974 1.00 79.75 408 PHE A C 1
ATOM 3019 O O . PHE A 1 408 ? 13.349 -8.146 -15.624 1.00 79.75 408 PHE A O 1
ATOM 3026 N N . VAL A 1 409 ? 13.106 -5.994 -15.123 1.00 81.75 409 VAL A N 1
ATOM 3027 C CA . VAL A 1 409 ? 12.548 -6.164 -13.773 1.00 81.75 409 VAL A CA 1
ATOM 3028 C C . VAL A 1 409 ? 11.349 -5.245 -13.589 1.00 81.75 409 VAL A C 1
ATOM 3030 O O . VAL A 1 409 ? 11.320 -4.151 -14.153 1.00 81.75 409 VAL A O 1
ATOM 3033 N N . ILE A 1 410 ? 10.369 -5.672 -12.787 1.00 82.00 410 ILE A N 1
ATOM 3034 C CA . ILE A 1 410 ? 9.185 -4.861 -12.481 1.00 82.00 410 ILE A CA 1
ATOM 3035 C C . ILE A 1 410 ? 9.462 -3.974 -11.273 1.00 82.00 410 ILE A C 1
ATOM 3037 O O . ILE A 1 410 ? 9.610 -4.460 -10.149 1.00 82.00 410 ILE A O 1
ATOM 3041 N N . VAL A 1 411 ? 9.463 -2.669 -11.517 1.00 84.94 411 VAL A N 1
ATOM 3042 C CA . VAL A 1 411 ? 9.526 -1.639 -10.485 1.00 84.94 411 VAL A CA 1
ATOM 3043 C C . VAL A 1 411 ? 8.126 -1.075 -10.269 1.00 84.94 411 VAL A C 1
ATOM 3045 O O . VAL A 1 411 ? 7.544 -0.500 -11.191 1.00 84.94 411 VAL A O 1
ATOM 3048 N N . ALA A 1 412 ? 7.593 -1.231 -9.059 1.00 85.38 412 ALA A N 1
ATOM 3049 C CA . ALA A 1 412 ? 6.369 -0.570 -8.625 1.00 85.38 412 ALA A CA 1
ATOM 3050 C C . ALA A 1 412 ? 6.716 0.799 -8.039 1.00 85.38 412 ALA A C 1
ATOM 3052 O O . ALA A 1 412 ? 7.557 0.894 -7.148 1.00 85.38 412 ALA A O 1
ATOM 3053 N N . VAL A 1 413 ? 6.073 1.848 -8.546 1.00 85.62 413 VAL A N 1
ATOM 3054 C CA . VAL A 1 413 ? 6.131 3.200 -7.990 1.00 85.62 413 VAL A CA 1
ATOM 3055 C C . VAL A 1 413 ? 4.867 3.400 -7.157 1.00 85.62 413 VAL A C 1
ATOM 3057 O O . VAL A 1 413 ? 3.763 3.238 -7.674 1.00 85.62 413 VAL A O 1
ATOM 3060 N N . ASP A 1 414 ? 5.001 3.702 -5.869 1.00 83.50 414 ASP A N 1
ATOM 3061 C CA . ASP A 1 414 ? 3.859 3.966 -4.993 1.00 83.50 414 ASP A CA 1
ATOM 3062 C C . ASP A 1 414 ? 3.409 5.438 -5.077 1.00 83.50 414 ASP A C 1
ATOM 3064 O O . ASP A 1 414 ? 4.166 6.337 -5.433 1.00 83.50 414 ASP A O 1
ATOM 3068 N N . GLY A 1 415 ? 2.154 5.718 -4.713 1.00 82.19 415 GLY A N 1
ATOM 3069 C CA . GLY A 1 415 ? 1.637 7.095 -4.658 1.00 82.19 415 GLY A CA 1
ATOM 3070 C C . GLY A 1 415 ? 2.199 7.941 -3.504 1.00 82.19 415 GLY A C 1
ATOM 3071 O O . GLY A 1 415 ? 1.721 9.051 -3.275 1.00 82.19 415 GLY A O 1
ATOM 3072 N N . LYS A 1 416 ? 3.164 7.423 -2.732 1.00 84.50 416 LYS A N 1
ATOM 3073 C CA . LYS A 1 416 ? 3.804 8.107 -1.599 1.00 84.50 416 LYS A CA 1
ATOM 3074 C C . LYS A 1 416 ? 5.188 8.641 -1.980 1.00 84.50 416 LYS A C 1
ATOM 3076 O O . LYS A 1 416 ? 5.629 9.623 -1.373 1.00 84.50 416 LYS A O 1
ATOM 3081 N N . GLY A 1 417 ? 5.834 8.082 -3.0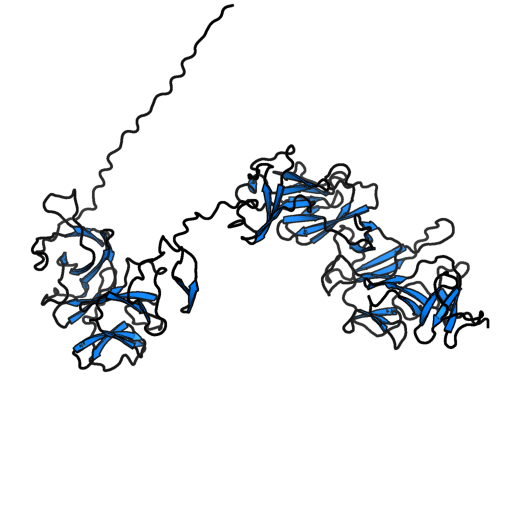03 1.00 84.06 417 GLY A N 1
ATOM 3082 C CA . GLY A 1 417 ? 7.133 8.488 -3.534 1.00 84.06 417 GLY A CA 1
ATOM 3083 C C . GLY A 1 417 ? 8.165 7.368 -3.693 1.00 84.06 417 GLY A C 1
ATOM 3084 O O . GLY A 1 417 ? 9.292 7.678 -4.055 1.00 84.06 417 GLY A O 1
ATOM 3085 N N . SER A 1 418 ? 7.873 6.106 -3.375 1.00 87.19 418 SER A N 1
ATOM 3086 C CA . SER A 1 418 ? 8.870 5.020 -3.429 1.00 87.19 418 SER A CA 1
ATOM 3087 C C . SER A 1 418 ? 8.810 4.262 -4.753 1.00 87.19 418 SER A C 1
ATOM 3089 O O . SER A 1 418 ? 7.742 4.101 -5.325 1.00 87.19 418 SER A O 1
ATOM 3091 N N . ALA A 1 419 ? 9.943 3.734 -5.211 1.00 86.62 419 ALA A N 1
ATOM 3092 C CA . ALA A 1 419 ? 10.066 2.818 -6.340 1.00 86.62 419 ALA A CA 1
ATOM 3093 C C . ALA A 1 419 ? 10.760 1.520 -5.898 1.00 86.62 419 ALA A C 1
ATOM 3095 O O . ALA A 1 419 ? 11.973 1.514 -5.673 1.00 86.62 419 ALA A O 1
ATOM 3096 N N . THR A 1 420 ? 10.016 0.421 -5.781 1.00 83.38 420 THR A N 1
ATOM 3097 C CA . THR A 1 420 ? 10.494 -0.869 -5.257 1.00 83.38 420 THR A CA 1
ATOM 3098 C C . THR A 1 420 ? 10.475 -1.971 -6.311 1.00 83.38 420 THR A C 1
ATOM 3100 O O . THR A 1 420 ? 9.628 -1.997 -7.202 1.00 83.38 420 THR A O 1
ATOM 3103 N N . LEU A 1 421 ? 11.416 -2.911 -6.212 1.00 80.75 421 LEU A N 1
ATOM 3104 C CA . LEU A 1 421 ? 11.360 -4.160 -6.966 1.00 80.75 421 LEU A CA 1
ATOM 3105 C C . LEU A 1 421 ? 10.222 -5.027 -6.417 1.00 80.75 421 LEU A C 1
ATOM 3107 O O . LEU A 1 421 ? 10.217 -5.365 -5.234 1.00 80.75 421 LEU A O 1
ATOM 3111 N N . THR A 1 422 ? 9.295 -5.433 -7.281 1.00 76.69 422 THR A N 1
ATOM 3112 C CA . THR A 1 422 ? 8.294 -6.448 -6.921 1.00 76.69 422 THR A CA 1
ATOM 3113 C C . THR A 1 422 ? 8.883 -7.844 -7.102 1.00 76.69 422 THR A C 1
ATOM 3115 O O . THR A 1 422 ? 9.527 -8.136 -8.114 1.00 76.69 422 THR A O 1
ATOM 3118 N N . THR A 1 423 ? 8.684 -8.719 -6.116 1.00 64.94 423 THR A N 1
ATOM 3119 C CA . THR A 1 423 ? 9.021 -10.140 -6.251 1.00 64.94 423 THR A CA 1
ATOM 3120 C C . THR A 1 423 ? 8.044 -10.798 -7.221 1.00 64.94 423 THR A C 1
ATOM 3122 O O . THR A 1 423 ? 6.850 -10.506 -7.214 1.00 64.94 423 THR A O 1
ATOM 3125 N N . GLN A 1 424 ? 8.547 -11.679 -8.084 1.00 71.69 424 GLN A N 1
ATOM 3126 C CA . GLN A 1 424 ? 7.754 -12.292 -9.149 1.00 71.69 424 GLN A CA 1
ATOM 3127 C C . GLN A 1 424 ? 7.727 -13.805 -8.979 1.00 71.69 424 GLN A C 1
ATOM 3129 O O . GLN A 1 424 ? 8.749 -14.422 -8.680 1.00 71.69 424 GLN A O 1
ATOM 3134 N N . ALA A 1 425 ? 6.567 -14.417 -9.215 1.00 75.19 425 ALA A N 1
ATOM 3135 C CA . ALA A 1 425 ? 6.513 -15.856 -9.412 1.00 75.19 425 ALA A CA 1
ATOM 3136 C C . ALA A 1 425 ? 7.064 -16.196 -10.805 1.00 75.19 425 ALA A C 1
ATOM 3138 O O . ALA A 1 425 ? 6.735 -15.545 -11.801 1.00 75.19 425 ALA A O 1
ATOM 3139 N N . SER A 1 426 ? 7.909 -17.226 -10.870 1.00 82.56 426 SER A N 1
ATOM 3140 C CA . SER A 1 426 ? 8.381 -17.783 -12.138 1.00 82.56 426 SER A CA 1
ATOM 3141 C C . SER A 1 426 ? 7.194 -18.297 -12.955 1.00 82.56 426 SER A C 1
ATOM 3143 O O . SER A 1 426 ? 6.296 -18.925 -12.401 1.00 82.56 426 SER A O 1
ATOM 3145 N N . GLY A 1 427 ? 7.183 -18.031 -14.260 1.00 83.75 427 GLY A N 1
ATOM 3146 C CA . GLY A 1 427 ? 6.095 -18.400 -15.168 1.00 83.75 427 GLY A CA 1
ATOM 3147 C C . GLY A 1 427 ? 5.063 -17.298 -15.425 1.00 83.75 427 GLY A C 1
ATOM 3148 O O . GLY A 1 427 ? 4.394 -17.363 -16.454 1.00 83.75 427 GLY A O 1
ATOM 3149 N N . ASN A 1 428 ? 4.983 -16.269 -14.571 1.00 88.69 428 ASN A N 1
ATOM 3150 C CA . ASN A 1 428 ? 4.034 -15.162 -14.717 1.00 88.69 428 ASN A CA 1
ATOM 3151 C C . ASN A 1 428 ? 4.188 -14.407 -16.047 1.00 88.69 428 ASN A C 1
ATOM 3153 O O . ASN A 1 428 ? 5.305 -14.122 -16.490 1.00 88.69 428 ASN A O 1
ATOM 3157 N N . TYR A 1 429 ? 3.054 -14.004 -16.626 1.00 90.56 429 TYR A N 1
ATOM 3158 C CA . TYR A 1 429 ? 2.983 -13.201 -17.844 1.00 90.56 429 TYR A CA 1
ATOM 3159 C C . TYR A 1 429 ? 2.567 -11.756 -17.553 1.00 90.56 429 TYR A C 1
ATOM 3161 O O . TYR A 1 429 ? 1.665 -11.491 -16.761 1.00 90.56 429 TYR A O 1
ATOM 3169 N N . TYR A 1 430 ? 3.219 -10.818 -18.234 1.00 91.25 430 TYR A N 1
ATOM 3170 C CA . TYR A 1 430 ? 3.026 -9.378 -18.094 1.00 91.25 430 TYR A CA 1
ATOM 3171 C C . TYR A 1 430 ? 2.957 -8.742 -19.480 1.00 91.25 430 TYR A C 1
ATOM 3173 O O . TYR A 1 430 ? 3.661 -9.171 -20.393 1.00 91.25 430 TYR A O 1
ATOM 3181 N N . ILE A 1 431 ? 2.165 -7.686 -19.649 1.00 90.88 431 ILE A N 1
ATOM 3182 C CA . ILE A 1 431 ? 2.163 -6.887 -20.879 1.00 90.88 431 ILE A CA 1
ATOM 3183 C C . ILE A 1 431 ? 2.471 -5.426 -20.563 1.00 90.88 431 ILE A C 1
ATOM 3185 O O . ILE A 1 431 ? 1.907 -4.838 -19.638 1.00 90.88 431 ILE A O 1
ATOM 3189 N N . ALA A 1 432 ? 3.377 -4.844 -21.347 1.00 89.12 432 ALA A N 1
ATOM 3190 C CA . ALA A 1 432 ? 3.795 -3.457 -21.205 1.00 89.12 432 ALA A CA 1
ATOM 3191 C C . ALA A 1 432 ? 3.646 -2.685 -22.518 1.00 89.12 432 ALA A C 1
ATOM 3193 O O . ALA A 1 432 ? 3.875 -3.230 -23.601 1.00 89.12 432 ALA A O 1
ATOM 3194 N N . ASP A 1 433 ? 3.294 -1.403 -22.420 1.00 87.88 433 ASP A N 1
ATOM 3195 C CA . ASP A 1 433 ? 3.244 -0.514 -23.581 1.00 87.88 433 ASP A CA 1
ATOM 3196 C C . ASP A 1 433 ? 4.646 -0.092 -24.068 1.00 87.88 433 ASP A C 1
ATOM 3198 O O . ASP A 1 433 ? 5.687 -0.496 -23.538 1.00 87.88 433 ASP A O 1
ATOM 3202 N N . ALA A 1 434 ? 4.685 0.735 -25.117 1.00 84.75 434 ALA A N 1
ATOM 3203 C CA . ALA A 1 434 ? 5.929 1.232 -25.701 1.00 84.75 434 ALA A CA 1
ATOM 3204 C C . ALA A 1 434 ? 6.803 2.037 -24.712 1.00 84.75 434 ALA A C 1
ATOM 3206 O O . ALA A 1 434 ? 8.016 2.081 -24.895 1.00 84.75 434 ALA A O 1
ATOM 3207 N N . SER A 1 435 ? 6.214 2.619 -23.658 1.00 79.69 435 SER A N 1
ATOM 3208 C CA . SER A 1 435 ? 6.923 3.330 -22.579 1.00 79.69 435 SER A CA 1
ATOM 3209 C C . SER A 1 435 ? 7.363 2.418 -21.425 1.00 79.69 435 SER A C 1
ATOM 3211 O O . SER A 1 435 ? 7.885 2.894 -20.419 1.00 79.69 435 SER A O 1
ATOM 3213 N N . LYS A 1 436 ? 7.154 1.102 -21.570 1.00 84.81 436 LYS A N 1
ATOM 3214 C CA . LYS A 1 436 ? 7.405 0.061 -20.562 1.00 84.81 436 LYS A CA 1
ATOM 3215 C C . LYS A 1 436 ? 6.541 0.159 -19.302 1.00 84.81 436 LYS A C 1
ATOM 3217 O O . LYS A 1 436 ? 6.815 -0.556 -18.340 1.00 84.81 436 LYS A O 1
ATOM 3222 N N . ALA A 1 437 ? 5.475 0.959 -19.311 1.00 85.75 437 ALA A N 1
ATOM 3223 C CA . ALA A 1 437 ? 4.452 0.899 -18.272 1.00 85.75 437 ALA A CA 1
ATOM 3224 C C . ALA A 1 437 ? 3.663 -0.411 -18.399 1.00 85.75 437 ALA A C 1
ATOM 3226 O O . ALA A 1 437 ? 3.246 -0.776 -19.503 1.00 85.75 437 ALA A O 1
ATOM 3227 N N . LEU A 1 438 ? 3.440 -1.106 -17.282 1.00 87.38 438 LEU A N 1
ATOM 3228 C CA . LEU A 1 438 ? 2.562 -2.275 -17.249 1.00 87.38 438 LEU A CA 1
ATOM 3229 C C . LEU A 1 438 ? 1.112 -1.851 -17.517 1.00 87.38 438 LEU A C 1
ATOM 3231 O O . LEU A 1 438 ? 0.644 -0.823 -17.022 1.00 87.38 438 LEU A O 1
ATOM 3235 N N . LEU A 1 439 ? 0.387 -2.644 -18.307 1.00 85.12 439 LEU A N 1
ATOM 3236 C CA . LEU A 1 439 ? -1.029 -2.404 -18.579 1.00 85.12 439 LEU A CA 1
ATOM 3237 C C . LEU A 1 439 ? -1.878 -3.076 -17.495 1.00 85.12 439 LEU A C 1
ATOM 3239 O O . LEU A 1 439 ? -2.100 -4.285 -17.532 1.00 85.12 439 LEU A O 1
ATOM 3243 N N . THR A 1 440 ? -2.344 -2.286 -16.528 1.00 78.62 440 THR A N 1
ATOM 3244 C CA . THR A 1 440 ? -3.102 -2.774 -15.361 1.00 78.62 440 THR A CA 1
ATOM 3245 C C . THR A 1 440 ? -4.587 -2.386 -15.362 1.00 78.62 440 THR A C 1
ATOM 3247 O O . THR A 1 440 ? -5.367 -3.048 -14.684 1.00 78.62 440 THR A O 1
ATOM 3250 N N . ALA A 1 441 ? -4.989 -1.364 -16.134 1.00 67.56 441 ALA A N 1
ATOM 3251 C CA . ALA A 1 441 ? -6.321 -0.739 -16.087 1.00 67.56 441 ALA A CA 1
ATOM 3252 C C . ALA A 1 441 ? -7.052 -0.695 -17.451 1.00 67.56 441 ALA A C 1
ATOM 3254 O O . ALA A 1 441 ? -6.422 -0.590 -18.509 1.00 67.56 441 ALA A O 1
ATOM 3255 N N . VAL A 1 442 ? -8.393 -0.766 -17.419 1.00 55.47 442 VAL A N 1
ATOM 3256 C CA . VAL A 1 442 ? -9.269 -0.949 -18.604 1.00 55.47 442 VAL A CA 1
ATOM 3257 C C . VAL A 1 442 ? -9.237 0.216 -19.587 1.00 55.47 442 VAL A C 1
ATOM 3259 O O . VAL A 1 442 ? -9.426 0.007 -20.782 1.00 55.47 442 VAL A O 1
ATOM 3262 N N . ASP A 1 443 ? -8.903 1.417 -19.131 1.00 56.34 443 ASP A N 1
ATOM 3263 C CA . ASP A 1 443 ? -8.724 2.614 -19.960 1.00 56.34 443 ASP A CA 1
ATOM 3264 C C . ASP A 1 443 ? -7.692 2.401 -21.090 1.00 56.34 443 ASP A C 1
ATOM 3266 O O . ASP A 1 443 ? -7.676 3.134 -22.079 1.00 56.34 443 ASP A O 1
ATOM 3270 N N . LYS A 1 444 ? -6.839 1.371 -20.957 1.00 58.66 444 LYS A N 1
ATOM 3271 C CA . LYS A 1 444 ? -5.860 0.918 -21.950 1.00 58.66 444 LYS A CA 1
ATOM 3272 C C . LYS A 1 444 ? -6.196 -0.436 -22.613 1.00 58.66 444 LYS A C 1
ATOM 3274 O O . LYS A 1 444 ? -5.340 -0.942 -23.333 1.00 58.66 444 LYS A O 1
ATOM 3279 N N . ALA A 1 445 ? -7.388 -1.020 -22.454 1.00 59.84 445 ALA A N 1
ATOM 3280 C CA . ALA A 1 445 ? -7.744 -2.396 -22.878 1.00 59.84 445 ALA A CA 1
ATOM 3281 C C . ALA A 1 445 ? -7.863 -2.666 -24.403 1.00 59.84 445 ALA A C 1
ATOM 3283 O O . ALA A 1 445 ? -8.382 -3.697 -24.822 1.00 59.84 445 ALA A O 1
ATOM 3284 N N . GLU A 1 446 ? -7.378 -1.757 -25.249 1.00 67.94 446 GLU A N 1
ATOM 3285 C CA . GLU A 1 446 ? -7.107 -2.003 -26.679 1.00 67.94 446 GLU A CA 1
ATOM 3286 C C . GLU A 1 446 ? -5.671 -1.578 -27.064 1.00 67.94 446 GLU A C 1
ATOM 3288 O O . GLU A 1 446 ? -5.309 -1.491 -28.236 1.00 67.94 446 GLU A O 1
ATOM 3293 N N . THR A 1 447 ? -4.820 -1.305 -26.069 1.00 79.50 447 THR A N 1
ATOM 3294 C CA . THR A 1 447 ? -3.416 -0.935 -26.274 1.00 79.50 447 THR A CA 1
ATOM 3295 C C . THR A 1 447 ? -2.608 -2.193 -26.549 1.00 79.50 447 THR A C 1
ATOM 3297 O O . THR A 1 447 ? -2.457 -3.057 -25.684 1.00 79.50 447 THR A O 1
ATOM 3300 N N . THR A 1 448 ? -2.047 -2.281 -27.752 1.00 86.62 448 THR A N 1
ATOM 3301 C CA . THR A 1 448 ? -1.048 -3.299 -28.082 1.00 86.62 448 THR A CA 1
ATOM 3302 C C . THR A 1 448 ? 0.217 -3.083 -27.258 1.00 86.62 448 THR A C 1
ATOM 3304 O O . THR A 1 448 ? 0.722 -1.959 -27.185 1.00 86.62 448 THR A O 1
ATOM 3307 N N . GLY A 1 449 ? 0.763 -4.153 -26.696 1.00 89.81 449 GLY A N 1
ATOM 3308 C CA . GLY A 1 449 ? 1.978 -4.128 -25.892 1.00 89.81 449 GLY A CA 1
ATOM 3309 C C . GLY A 1 449 ? 2.912 -5.289 -26.213 1.00 89.81 449 GLY A C 1
ATOM 3310 O O . GLY A 1 449 ? 2.558 -6.232 -26.921 1.00 89.81 449 GLY A O 1
ATOM 3311 N N . THR A 1 450 ? 4.127 -5.218 -25.681 1.00 90.75 450 THR A N 1
ATOM 3312 C CA . THR A 1 450 ? 5.071 -6.338 -25.703 1.00 90.75 450 THR A CA 1
ATOM 3313 C C . THR A 1 450 ? 4.733 -7.281 -24.553 1.00 90.75 450 THR A C 1
ATOM 3315 O O . THR A 1 450 ? 4.599 -6.828 -23.413 1.00 90.75 450 THR A O 1
ATOM 3318 N N . LEU A 1 451 ? 4.598 -8.577 -24.845 1.00 91.94 451 LEU A N 1
ATOM 3319 C CA . LEU A 1 451 ? 4.477 -9.614 -23.825 1.00 91.94 451 LEU A CA 1
ATOM 3320 C C . LEU A 1 451 ? 5.842 -9.892 -23.193 1.00 91.94 451 LEU A C 1
ATOM 3322 O O . LEU A 1 451 ? 6.867 -9.962 -23.870 1.00 91.94 451 LEU A O 1
ATOM 3326 N N . TYR A 1 452 ? 5.825 -10.096 -21.886 1.00 91.88 452 TYR A N 1
ATOM 3327 C CA . TYR A 1 452 ? 6.966 -10.475 -21.080 1.00 91.88 452 TYR A CA 1
ATOM 3328 C C . TYR A 1 452 ? 6.613 -11.683 -20.220 1.00 91.88 452 TYR A C 1
ATOM 3330 O O . TYR A 1 452 ? 5.519 -11.750 -19.658 1.00 91.88 452 TYR A O 1
ATOM 3338 N N . LYS A 1 453 ? 7.554 -12.617 -20.087 1.00 90.81 453 LYS A N 1
ATOM 3339 C CA . LYS A 1 453 ? 7.442 -13.778 -19.202 1.00 90.81 453 LYS A CA 1
ATOM 3340 C C . LYS A 1 453 ? 8.512 -13.711 -18.120 1.00 90.81 453 LYS A C 1
ATOM 3342 O O . LYS A 1 453 ? 9.676 -13.463 -18.429 1.00 90.81 453 LYS A O 1
ATOM 3347 N N . SER A 1 454 ? 8.125 -13.927 -16.867 1.00 88.00 454 SER A N 1
ATOM 3348 C CA . SER A 1 454 ? 9.052 -13.953 -15.736 1.00 88.00 454 SER A CA 1
ATOM 3349 C C . SER A 1 454 ? 9.718 -15.314 -15.559 1.00 88.00 454 SER A C 1
ATOM 3351 O O . SER A 1 454 ? 9.051 -16.348 -15.618 1.00 88.00 454 SER A O 1
ATOM 3353 N N . ASP A 1 455 ? 11.018 -15.312 -15.267 1.00 82.94 455 ASP A N 1
ATOM 3354 C CA . ASP A 1 455 ? 11.743 -16.476 -14.747 1.00 82.94 455 ASP A CA 1
ATOM 3355 C C . ASP A 1 455 ? 11.736 -16.550 -13.202 1.00 82.94 455 ASP A C 1
ATOM 3357 O O . ASP A 1 455 ? 12.182 -17.549 -12.635 1.00 82.94 455 ASP A O 1
ATOM 3361 N N . GLY A 1 456 ? 11.165 -15.546 -12.523 1.00 78.56 456 GLY A N 1
ATOM 3362 C CA . GLY A 1 456 ? 11.162 -15.374 -11.062 1.00 78.56 456 GLY A CA 1
ATOM 3363 C C . GLY A 1 456 ? 12.207 -14.373 -10.544 1.00 78.56 456 GLY A C 1
ATOM 3364 O O . GLY A 1 456 ? 12.170 -13.986 -9.378 1.00 78.56 456 GLY A O 1
ATOM 3365 N N . SER A 1 457 ? 13.119 -13.923 -11.406 1.00 72.31 457 SER A N 1
ATOM 3366 C CA . SER A 1 457 ? 14.154 -12.917 -11.130 1.00 72.31 457 SER A CA 1
ATOM 3367 C C . SER A 1 457 ? 14.184 -11.789 -12.167 1.00 72.31 457 SER A C 1
ATOM 3369 O O . SER A 1 457 ? 14.441 -10.638 -11.815 1.00 72.31 457 SER A O 1
ATOM 3371 N N . THR A 1 458 ? 13.874 -12.101 -13.427 1.00 81.06 458 THR A N 1
ATOM 3372 C CA . THR A 1 458 ? 13.766 -11.160 -14.544 1.00 81.06 458 THR A CA 1
ATOM 3373 C C . THR A 1 458 ? 12.570 -11.499 -15.432 1.00 81.06 458 THR A C 1
ATOM 3375 O O . THR A 1 458 ? 12.064 -12.621 -15.421 1.00 81.06 458 THR A O 1
ATOM 3378 N N . CYS A 1 459 ? 12.114 -10.525 -16.215 1.00 85.75 459 CYS A N 1
ATOM 3379 C CA . CYS A 1 459 ? 11.124 -10.681 -17.270 1.00 85.75 459 CYS A CA 1
ATOM 3380 C C . CYS A 1 459 ? 11.827 -10.616 -18.629 1.00 85.75 459 CYS A C 1
ATOM 3382 O O . CYS A 1 459 ? 12.433 -9.595 -18.959 1.00 85.75 459 CYS A O 1
ATOM 3384 N N . VAL A 1 460 ? 11.699 -11.659 -19.443 1.00 88.38 460 VAL A N 1
ATOM 3385 C CA . VAL A 1 460 ? 12.211 -11.686 -20.821 1.00 88.38 460 VAL A CA 1
ATOM 3386 C C . VAL A 1 460 ? 11.059 -11.405 -21.780 1.00 88.38 460 VAL A C 1
ATOM 3388 O O . VAL A 1 460 ? 9.933 -11.847 -21.541 1.00 88.38 460 VAL A O 1
ATOM 3391 N N . ALA A 1 461 ? 11.313 -10.652 -22.852 1.00 89.19 461 ALA A N 1
ATOM 3392 C CA . ALA A 1 461 ? 10.310 -10.419 -23.891 1.00 89.19 461 ALA A CA 1
ATOM 3393 C C . ALA A 1 461 ? 9.935 -11.749 -24.570 1.00 89.19 461 ALA A C 1
ATOM 3395 O O . ALA A 1 461 ? 10.781 -12.384 -25.199 1.00 89.19 461 ALA A O 1
ATOM 3396 N N . ASP A 1 462 ? 8.675 -12.164 -24.450 1.00 89.25 462 ASP A N 1
ATOM 3397 C CA . ASP A 1 462 ? 8.165 -13.390 -25.061 1.00 89.25 462 ASP A CA 1
ATOM 3398 C C . ASP A 1 462 ? 7.419 -13.034 -26.342 1.00 89.25 462 ASP A C 1
ATOM 3400 O O . ASP A 1 462 ? 6.280 -12.572 -26.316 1.00 89.25 462 ASP A O 1
ATOM 3404 N N . THR A 1 463 ? 8.076 -13.252 -27.476 1.00 85.94 463 THR A N 1
ATOM 3405 C CA . THR A 1 463 ? 7.526 -12.982 -28.806 1.00 85.94 463 THR A CA 1
ATOM 3406 C C . THR A 1 463 ? 6.783 -14.174 -29.408 1.00 85.94 463 THR A C 1
ATOM 3408 O O . THR A 1 463 ? 6.394 -14.097 -30.568 1.00 85.94 463 THR A O 1
ATOM 3411 N N . THR A 1 464 ? 6.607 -15.278 -28.674 1.00 83.56 464 THR A N 1
ATOM 3412 C CA . THR A 1 464 ? 6.214 -16.585 -29.238 1.00 83.56 464 THR A CA 1
ATOM 3413 C C . THR A 1 464 ? 4.967 -17.194 -28.601 1.00 83.56 464 THR A C 1
ATOM 3415 O O . THR A 1 464 ? 4.231 -17.921 -29.270 1.00 83.56 464 THR A O 1
ATOM 3418 N N . THR A 1 465 ? 4.684 -16.896 -27.328 1.00 86.31 465 THR A N 1
ATOM 3419 C CA . THR A 1 465 ? 3.468 -17.386 -26.671 1.00 86.31 465 THR A CA 1
ATOM 3420 C C . THR A 1 465 ? 2.233 -16.739 -27.307 1.00 86.31 465 THR A C 1
ATOM 3422 O O . THR A 1 465 ? 2.082 -15.517 -27.328 1.00 86.31 465 THR A O 1
ATOM 3425 N N . ILE A 1 466 ? 1.330 -17.587 -27.797 1.00 84.12 466 ILE A N 1
ATOM 3426 C CA . ILE A 1 466 ? 0.009 -17.246 -28.335 1.00 84.12 466 ILE A CA 1
ATOM 3427 C C . ILE A 1 466 ? -1.015 -17.821 -27.360 1.00 84.12 466 ILE A C 1
ATOM 3429 O O . ILE A 1 466 ? -0.962 -19.014 -27.056 1.00 84.12 466 ILE A O 1
ATOM 3433 N N . GLY A 1 467 ? -1.910 -16.990 -26.832 1.00 85.81 467 GLY A N 1
ATOM 3434 C CA . GLY A 1 467 ? -2.725 -17.382 -25.686 1.00 85.81 467 GLY A CA 1
ATOM 3435 C C . GLY A 1 467 ? -3.633 -16.291 -25.120 1.00 85.81 467 GLY A C 1
ATOM 3436 O O . GLY A 1 467 ? -3.495 -15.119 -25.459 1.00 85.81 467 GLY A O 1
ATOM 3437 N N . TYR A 1 468 ? -4.538 -16.699 -24.231 1.00 86.88 468 TYR A N 1
ATOM 3438 C CA . TYR A 1 468 ? -5.176 -15.832 -23.243 1.00 86.88 468 TYR A CA 1
ATOM 3439 C C . TYR A 1 468 ? -4.422 -16.062 -21.939 1.00 86.88 468 TYR A C 1
ATOM 3441 O O . TYR A 1 468 ? -4.600 -17.086 -21.283 1.00 86.88 468 TYR A O 1
ATOM 3449 N N . LEU A 1 469 ? -3.516 -15.154 -21.609 1.00 87.75 469 LEU A N 1
ATOM 3450 C CA . LEU A 1 469 ? -2.564 -15.312 -20.513 1.00 87.75 469 LEU A CA 1
ATOM 3451 C C . LEU A 1 469 ? -3.051 -14.492 -19.329 1.00 87.75 469 LEU A C 1
ATOM 3453 O O . LEU A 1 469 ? -3.514 -13.371 -19.529 1.00 87.75 469 LEU A O 1
ATOM 3457 N N . LYS A 1 470 ? -2.951 -15.011 -18.108 1.00 87.38 470 LYS A N 1
ATOM 3458 C CA . LYS A 1 470 ? -3.309 -14.236 -16.923 1.00 87.38 470 LYS A CA 1
ATOM 3459 C C . LYS A 1 470 ? -2.316 -13.083 -16.765 1.00 87.38 470 LYS A C 1
ATOM 3461 O O . LYS A 1 470 ? -1.106 -13.295 -16.733 1.00 87.38 470 LYS A O 1
ATOM 3466 N N . ASN A 1 471 ? -2.832 -11.862 -16.675 1.00 88.25 471 ASN A N 1
ATOM 3467 C CA . ASN A 1 471 ? -2.027 -10.659 -16.517 1.00 88.25 471 ASN A CA 1
ATOM 3468 C C . ASN A 1 471 ? -1.567 -10.529 -15.062 1.00 88.25 471 ASN A C 1
ATOM 3470 O O . ASN A 1 471 ? -2.294 -10.012 -14.218 1.00 88.25 471 ASN A O 1
ATOM 3474 N N . ALA A 1 472 ? -0.345 -10.959 -14.763 1.00 88.12 472 ALA A N 1
ATOM 3475 C CA . ALA A 1 472 ? 0.215 -10.900 -13.415 1.00 88.12 472 ALA A CA 1
ATOM 3476 C C . ALA A 1 472 ? 0.532 -9.468 -12.930 1.00 88.12 472 ALA A C 1
ATOM 3478 O O . ALA A 1 472 ? 1.014 -9.298 -11.813 1.00 88.12 472 ALA A O 1
ATOM 3479 N N . ALA A 1 473 ? 0.288 -8.442 -13.757 1.00 81.62 473 ALA A N 1
ATOM 3480 C CA . ALA A 1 473 ? 0.368 -7.036 -13.364 1.00 81.62 473 ALA A CA 1
ATOM 3481 C C . ALA A 1 473 ? -0.903 -6.512 -12.670 1.00 81.62 473 ALA A C 1
ATOM 3483 O O . ALA A 1 473 ? -0.864 -5.413 -12.121 1.00 81.62 473 ALA A O 1
ATOM 3484 N N . SER A 1 474 ? -2.032 -7.225 -12.766 1.00 70.19 474 SER A N 1
ATOM 3485 C CA . SER A 1 474 ? -3.329 -6.728 -12.308 1.00 70.19 474 SER A CA 1
ATOM 3486 C C . SER A 1 474 ? -3.947 -7.642 -11.252 1.00 70.19 474 SER A C 1
ATOM 3488 O O . SER A 1 474 ? -4.348 -8.767 -11.545 1.00 70.19 474 SER A O 1
ATOM 3490 N N . ASP A 1 475 ? -4.069 -7.108 -10.036 1.00 67.44 475 ASP A N 1
ATOM 3491 C CA . ASP A 1 475 ? -4.947 -7.639 -8.985 1.00 67.44 475 ASP A CA 1
ATOM 3492 C C . ASP A 1 475 ? -6.413 -7.190 -9.185 1.00 67.44 475 ASP A C 1
ATOM 3494 O O . ASP A 1 475 ? -7.288 -7.532 -8.390 1.00 67.44 475 ASP A O 1
ATOM 3498 N N . ASP A 1 476 ? -6.691 -6.402 -10.232 1.00 64.56 476 ASP A N 1
ATOM 3499 C CA . ASP A 1 476 ? -8.015 -5.879 -10.554 1.00 64.56 476 ASP A CA 1
ATOM 3500 C C . ASP A 1 476 ? -8.760 -6.819 -11.525 1.00 64.56 476 ASP A C 1
ATOM 3502 O O . ASP A 1 476 ? -8.287 -7.137 -12.621 1.00 64.56 476 ASP A O 1
ATOM 3506 N N . ASP A 1 477 ? -9.987 -7.194 -11.147 1.00 65.44 477 ASP A N 1
ATOM 3507 C CA . ASP A 1 477 ? -10.970 -7.933 -11.956 1.00 65.44 477 ASP A CA 1
ATOM 3508 C C . ASP A 1 477 ? -11.216 -7.320 -13.351 1.00 65.44 477 ASP A C 1
ATOM 3510 O O . ASP A 1 477 ? -11.769 -7.984 -14.238 1.00 65.44 477 ASP A O 1
ATOM 3514 N N . ASN A 1 478 ? -10.840 -6.052 -13.533 1.00 66.62 478 ASN A N 1
ATOM 3515 C CA . ASN A 1 478 ? -11.022 -5.279 -14.750 1.00 66.62 478 ASN A CA 1
ATOM 3516 C C . ASN A 1 478 ? -10.047 -5.655 -15.892 1.00 66.62 478 ASN A C 1
ATOM 3518 O O . ASN A 1 478 ? -10.512 -5.727 -17.031 1.00 66.62 478 ASN A O 1
ATOM 3522 N N . VAL A 1 479 ? -8.753 -5.946 -15.642 1.00 68.19 479 VAL A N 1
ATOM 3523 C CA . VAL A 1 479 ? -7.776 -6.384 -16.688 1.00 68.19 479 VAL A CA 1
ATOM 3524 C C . VAL A 1 479 ? -6.980 -7.650 -16.306 1.00 68.19 479 VAL A C 1
ATOM 3526 O O . VAL A 1 479 ? -5.744 -7.622 -16.242 1.00 68.19 479 VAL A O 1
ATOM 3529 N N . PRO A 1 480 ? -7.642 -8.799 -16.088 1.00 76.62 480 PRO A N 1
ATOM 3530 C CA . PRO A 1 480 ? -6.955 -9.998 -15.623 1.00 76.62 480 PRO A CA 1
ATOM 3531 C C . PRO A 1 480 ? -6.330 -10.839 -16.746 1.00 76.62 480 PRO A C 1
ATOM 3533 O O . PRO A 1 480 ? -5.669 -11.827 -16.434 1.00 76.62 480 PRO A O 1
ATOM 3536 N N . TYR A 1 481 ? -6.503 -10.486 -18.031 1.00 84.81 481 TYR A N 1
ATOM 3537 C CA . TYR A 1 481 ? -5.960 -11.263 -19.156 1.00 84.81 481 TYR A CA 1
ATOM 3538 C C . TYR A 1 481 ? -5.264 -10.428 -20.235 1.00 84.81 481 TYR A C 1
ATOM 3540 O O . TYR A 1 481 ? -5.573 -9.263 -20.487 1.00 84.81 481 TYR A O 1
ATOM 3548 N N . ILE A 1 482 ? -4.333 -11.098 -20.906 1.00 87.44 482 ILE A N 1
ATOM 3549 C CA . ILE A 1 482 ? -3.584 -10.657 -22.075 1.00 87.44 482 ILE A CA 1
ATOM 3550 C C . ILE A 1 482 ? -4.015 -11.550 -23.240 1.00 87.44 482 ILE A C 1
ATOM 3552 O O . ILE A 1 482 ? -3.852 -12.766 -23.171 1.00 87.44 482 ILE A O 1
ATOM 3556 N N . GLU A 1 483 ? -4.551 -10.969 -24.309 1.00 87.56 483 GLU A N 1
ATOM 3557 C CA . GLU A 1 483 ? -4.826 -11.680 -25.559 1.00 87.56 483 GLU A CA 1
ATOM 3558 C C . GLU A 1 483 ? -3.617 -11.551 -26.485 1.00 87.56 483 GLU A C 1
ATOM 3560 O O . GLU A 1 483 ? -3.303 -10.458 -26.951 1.00 87.56 483 GLU A O 1
ATOM 3565 N N . CYS A 1 484 ? -2.949 -12.670 -26.755 1.00 86.44 484 CYS A N 1
ATOM 3566 C CA . CYS A 1 484 ? -1.814 -12.777 -27.662 1.00 86.44 484 CYS A CA 1
ATOM 3567 C C . CYS A 1 484 ? -2.204 -13.572 -28.909 1.00 86.44 484 CYS A C 1
ATOM 3569 O O . CYS A 1 484 ? -2.358 -14.793 -28.856 1.00 86.44 484 CYS A O 1
ATOM 3571 N N . SER A 1 485 ? -2.325 -12.875 -30.039 1.00 81.69 485 SER A N 1
ATOM 3572 C CA . SER A 1 485 ? -2.608 -13.450 -31.359 1.00 81.69 485 SER A CA 1
ATOM 3573 C C . SER A 1 485 ? -1.328 -13.625 -32.176 1.00 81.69 485 SER A C 1
ATOM 3575 O O . SER A 1 485 ? -0.390 -12.842 -32.039 1.00 81.69 485 SER A O 1
ATOM 3577 N N . ALA A 1 486 ? -1.298 -14.605 -33.083 1.00 74.94 486 ALA A N 1
ATOM 3578 C CA . ALA A 1 486 ? -0.225 -14.709 -34.074 1.00 74.94 486 ALA A CA 1
ATOM 3579 C C . ALA A 1 486 ? -0.266 -13.526 -35.053 1.00 74.94 486 ALA A C 1
ATOM 3581 O O . ALA A 1 486 ? -1.293 -13.233 -35.672 1.00 74.94 486 ALA A O 1
ATOM 3582 N N . THR A 1 487 ? 0.889 -12.910 -35.252 1.00 67.94 487 THR A N 1
ATOM 3583 C CA . THR A 1 487 ? 1.201 -12.042 -36.384 1.00 67.94 487 THR A CA 1
ATOM 3584 C C . THR A 1 487 ? 2.087 -12.804 -37.355 1.00 67.94 487 THR A C 1
ATOM 3586 O O . THR A 1 487 ? 3.022 -13.495 -36.958 1.00 67.94 487 THR A O 1
ATOM 3589 N N . GLU A 1 488 ? 1.790 -12.678 -38.647 1.00 60.16 488 GLU A N 1
ATOM 3590 C CA . GLU A 1 488 ? 2.638 -13.248 -39.693 1.00 60.16 488 GLU A CA 1
ATOM 3591 C C . GLU A 1 488 ? 3.932 -12.442 -39.787 1.00 60.16 488 GLU A C 1
ATOM 3593 O O . GLU A 1 488 ? 3.978 -11.405 -40.449 1.00 60.16 488 GLU A O 1
ATOM 3598 N N . THR A 1 489 ? 4.996 -12.953 -39.174 1.00 48.84 489 THR A N 1
ATOM 3599 C CA . THR A 1 489 ? 6.359 -12.529 -39.494 1.00 48.84 489 THR A CA 1
ATOM 3600 C C . THR A 1 489 ? 7.204 -13.763 -39.759 1.00 48.84 489 THR A C 1
ATOM 3602 O O . THR A 1 489 ? 7.402 -14.594 -38.879 1.00 48.84 489 THR A O 1
ATOM 3605 N N . GLN A 1 490 ? 7.723 -13.890 -40.981 1.00 49.00 490 GLN A N 1
ATOM 3606 C CA . GLN A 1 490 ? 8.628 -14.979 -41.344 1.00 49.00 490 GLN A CA 1
ATOM 3607 C C . GLN A 1 490 ? 9.963 -14.845 -40.591 1.00 49.00 490 GLN A C 1
ATOM 3609 O O . GLN A 1 490 ? 10.878 -14.172 -41.066 1.00 49.00 490 GLN A O 1
ATOM 3614 N N . GLN A 1 491 ? 10.116 -15.527 -39.454 1.00 44.25 491 GLN A N 1
ATOM 3615 C CA . GLN A 1 491 ? 11.440 -15.902 -38.956 1.00 44.25 491 GLN A CA 1
ATOM 3616 C C . GLN A 1 491 ? 11.788 -17.309 -39.437 1.00 44.25 491 GLN A C 1
ATOM 3618 O O . GLN A 1 491 ? 11.221 -18.304 -38.997 1.00 44.25 491 GLN A O 1
ATOM 3623 N N . THR A 1 492 ? 12.748 -17.379 -40.361 1.00 44.88 492 THR A N 1
ATOM 3624 C CA . THR A 1 492 ? 13.366 -18.642 -40.771 1.00 44.88 492 THR A CA 1
ATOM 3625 C C . THR A 1 492 ? 14.477 -18.980 -39.779 1.00 44.88 492 THR A C 1
ATOM 3627 O O . THR A 1 492 ? 15.602 -18.510 -39.938 1.00 44.88 492 THR A O 1
ATOM 3630 N N . ILE A 1 493 ? 14.161 -19.776 -38.758 1.00 42.75 493 ILE A N 1
ATOM 3631 C CA . ILE A 1 493 ? 15.155 -20.374 -37.858 1.00 42.75 493 ILE A CA 1
ATOM 3632 C C . ILE A 1 493 ? 15.140 -21.881 -38.118 1.00 42.75 493 ILE A C 1
ATOM 3634 O O . ILE A 1 493 ? 14.161 -22.554 -37.825 1.00 42.75 493 ILE A O 1
ATOM 3638 N N . ASP A 1 494 ? 16.206 -22.392 -38.737 1.00 42.12 494 ASP A N 1
ATOM 3639 C CA . ASP A 1 494 ? 16.513 -23.824 -38.884 1.00 42.12 494 ASP A CA 1
ATOM 3640 C C . ASP A 1 494 ? 15.324 -24.755 -39.225 1.00 42.12 494 ASP A C 1
ATOM 3642 O O . ASP A 1 494 ? 15.167 -25.838 -38.668 1.00 42.12 494 ASP A O 1
ATOM 3646 N N . ALA A 1 495 ? 14.545 -24.346 -40.234 1.00 48.91 495 ALA A N 1
ATOM 3647 C CA . ALA A 1 495 ? 13.457 -25.090 -40.886 1.00 48.91 495 ALA A CA 1
ATOM 3648 C C . ALA A 1 495 ? 12.113 -25.244 -40.140 1.00 48.91 495 ALA A C 1
ATOM 3650 O O . ALA A 1 495 ? 11.212 -25.868 -40.702 1.00 48.91 495 ALA A O 1
ATOM 3651 N N . ASP A 1 496 ? 11.908 -24.597 -38.989 1.00 47.75 496 ASP A N 1
ATOM 3652 C CA . ASP A 1 496 ? 10.568 -24.378 -38.422 1.00 47.75 496 ASP A CA 1
ATOM 3653 C C . ASP A 1 496 ? 10.268 -22.867 -38.340 1.00 47.75 496 ASP A C 1
ATOM 3655 O O . ASP A 1 496 ? 11.107 -22.056 -37.953 1.00 47.75 496 ASP A O 1
ATOM 3659 N N . THR A 1 497 ? 9.066 -22.462 -38.760 1.00 49.84 497 THR A N 1
ATOM 3660 C CA . THR A 1 497 ? 8.599 -21.070 -38.639 1.00 49.84 497 THR A CA 1
ATOM 3661 C C . THR A 1 497 ? 7.901 -20.895 -37.299 1.00 49.84 497 THR A C 1
ATOM 3663 O O . THR A 1 497 ? 6.999 -21.661 -36.970 1.00 49.84 497 THR A O 1
ATOM 3666 N N . VAL A 1 498 ? 8.308 -19.881 -36.536 1.00 53.44 498 VAL A N 1
ATOM 3667 C CA . VAL A 1 498 ? 7.645 -19.499 -35.286 1.00 53.44 498 VAL A CA 1
ATOM 3668 C C . VAL A 1 498 ? 6.844 -18.228 -35.536 1.00 53.44 498 VAL A C 1
ATOM 3670 O O . VAL A 1 498 ? 7.395 -17.230 -36.000 1.00 53.44 498 VAL A O 1
ATOM 3673 N N . ASP A 1 499 ? 5.549 -18.274 -35.234 1.00 60.31 499 ASP A N 1
ATOM 3674 C CA . ASP A 1 499 ? 4.682 -17.098 -35.253 1.00 60.31 499 ASP A CA 1
ATOM 3675 C C . ASP A 1 499 ? 5.178 -16.060 -34.234 1.00 60.31 499 ASP A C 1
ATOM 3677 O O . ASP A 1 499 ? 5.368 -16.383 -33.060 1.00 60.31 499 ASP A O 1
ATOM 3681 N N . THR A 1 500 ? 5.329 -14.799 -34.649 1.00 70.81 500 THR A N 1
ATOM 3682 C CA . THR A 1 500 ? 5.502 -13.699 -33.691 1.00 70.81 500 THR A CA 1
ATOM 3683 C C . THR A 1 500 ? 4.152 -13.349 -33.077 1.00 70.81 500 THR A C 1
ATOM 3685 O O . THR A 1 500 ? 3.158 -13.280 -33.795 1.00 70.81 500 THR A O 1
ATOM 3688 N N . ASN A 1 501 ? 4.064 -13.068 -31.783 1.00 81.31 501 ASN A N 1
ATOM 3689 C CA . ASN A 1 501 ? 2.817 -12.591 -31.189 1.00 81.31 501 ASN A CA 1
ATOM 3690 C C . ASN A 1 501 ? 2.617 -11.073 -31.385 1.00 81.31 501 ASN A C 1
ATOM 3692 O O . ASN A 1 501 ? 3.562 -10.289 -31.453 1.00 81.31 501 ASN A O 1
ATOM 3696 N N . ALA A 1 502 ? 1.355 -10.655 -31.470 1.00 85.75 502 ALA A N 1
ATOM 3697 C CA . ALA A 1 502 ? 0.935 -9.326 -31.047 1.00 85.75 502 ALA A CA 1
ATOM 3698 C C . ALA A 1 502 ? -0.045 -9.503 -29.898 1.00 85.75 502 ALA A C 1
ATOM 3700 O O . ALA A 1 502 ? -1.012 -10.263 -30.004 1.00 85.75 502 ALA A O 1
ATOM 3701 N N . CYS A 1 503 ? 0.225 -8.801 -28.805 1.00 88.62 503 CYS A N 1
ATOM 3702 C CA . CYS A 1 503 ? -0.539 -8.924 -27.581 1.00 88.62 503 CYS A CA 1
ATOM 3703 C C . CYS A 1 503 ? -1.236 -7.610 -27.246 1.00 88.62 503 CYS A C 1
ATOM 3705 O O . CYS A 1 503 ? -0.674 -6.531 -27.444 1.00 88.62 503 CYS A O 1
ATOM 3707 N N . LYS A 1 504 ? -2.446 -7.702 -26.700 1.00 88.62 504 LYS A N 1
ATOM 3708 C CA . LYS A 1 504 ? -3.151 -6.589 -26.062 1.00 88.62 504 LYS A CA 1
ATOM 3709 C C . LYS A 1 504 ? -3.675 -7.018 -24.698 1.00 88.62 504 LYS A C 1
ATOM 3711 O O . LYS A 1 504 ? -4.009 -8.182 -24.484 1.00 88.62 504 LYS A O 1
ATOM 3716 N N . ALA A 1 505 ? -3.734 -6.077 -23.767 1.00 87.00 505 ALA A N 1
ATOM 3717 C CA . ALA A 1 505 ? -4.452 -6.285 -22.520 1.00 87.00 505 ALA A CA 1
ATOM 3718 C C . ALA A 1 505 ? -5.953 -6.283 -22.835 1.00 87.00 505 ALA A C 1
ATOM 3720 O O . ALA A 1 505 ? -6.391 -5.405 -23.574 1.00 87.00 505 ALA A O 1
ATOM 3721 N N . ILE A 1 506 ? -6.725 -7.235 -22.309 1.00 82.44 506 ILE A N 1
ATOM 3722 C CA . ILE A 1 506 ? -8.175 -7.298 -22.538 1.00 82.44 506 ILE A CA 1
ATOM 3723 C C . ILE A 1 506 ? -8.947 -7.080 -21.240 1.00 82.44 506 ILE A C 1
ATOM 3725 O O . ILE A 1 506 ? -8.583 -7.581 -20.175 1.00 82.44 506 ILE A O 1
ATOM 3729 N N . ALA A 1 507 ? -10.042 -6.330 -21.348 1.00 81.31 507 ALA A N 1
ATOM 3730 C CA . ALA A 1 507 ? -11.008 -6.204 -20.270 1.00 81.31 507 ALA A CA 1
ATOM 3731 C C . ALA A 1 507 ? -11.738 -7.539 -20.035 1.00 81.31 507 ALA A C 1
ATOM 3733 O O . ALA A 1 507 ? -11.760 -8.406 -20.913 1.00 81.31 507 ALA A O 1
ATOM 3734 N N . LYS A 1 508 ? -12.396 -7.675 -18.877 1.00 77.12 508 LYS A N 1
ATOM 3735 C CA . LYS A 1 508 ? -13.324 -8.776 -18.555 1.00 77.12 508 LYS A CA 1
ATOM 3736 C C . LYS A 1 508 ? -14.243 -9.103 -19.755 1.00 77.12 508 LYS A C 1
ATOM 3738 O O . LYS A 1 508 ? -15.149 -8.318 -20.055 1.00 77.12 508 LYS A O 1
ATOM 3743 N N . PRO A 1 509 ? -14.039 -10.232 -20.465 1.00 74.00 509 PRO A N 1
ATOM 3744 C CA . PRO A 1 509 ? -14.680 -10.465 -21.745 1.00 74.00 509 PRO A CA 1
ATOM 3745 C C . PRO A 1 509 ? -16.142 -10.839 -21.521 1.00 74.00 509 PRO A C 1
ATOM 3747 O O . PRO A 1 509 ? -16.470 -11.871 -20.931 1.00 74.00 509 PRO A O 1
ATOM 3750 N N . SER A 1 510 ? -17.026 -9.973 -22.005 1.00 70.31 510 SER A N 1
ATOM 3751 C CA . SER A 1 510 ? -18.468 -10.191 -22.048 1.00 70.31 510 SER A CA 1
ATOM 3752 C C . SER A 1 510 ? -18.879 -10.368 -23.506 1.00 70.31 510 SER A C 1
ATOM 3754 O O . SER A 1 510 ? -18.550 -9.547 -24.361 1.00 70.31 510 SER A O 1
ATOM 3756 N N . GLY A 1 511 ? -19.541 -11.479 -23.825 1.00 71.00 511 GLY A N 1
ATOM 3757 C CA . GLY A 1 511 ? -19.770 -11.827 -25.222 1.00 71.00 511 GLY A CA 1
ATOM 3758 C C . GLY A 1 511 ? -20.532 -13.124 -25.443 1.00 71.00 511 GLY A C 1
ATOM 3759 O O . GLY A 1 511 ? -20.938 -13.824 -24.514 1.00 71.00 511 GLY A O 1
ATOM 3760 N N . THR A 1 512 ? -20.749 -13.413 -26.721 1.00 71.06 512 THR A N 1
ATOM 3761 C CA . THR A 1 512 ? -21.482 -14.582 -27.203 1.00 71.06 512 THR A CA 1
ATOM 3762 C C . THR A 1 512 ? -20.714 -15.874 -26.906 1.00 71.06 512 THR A C 1
ATOM 3764 O O . THR A 1 512 ? -19.490 -15.917 -27.007 1.00 71.06 512 THR A O 1
ATOM 3767 N N . LYS A 1 513 ? -21.438 -16.950 -26.580 1.00 80.75 513 LYS A N 1
ATOM 3768 C CA . LYS A 1 513 ? -20.888 -18.290 -26.320 1.00 80.75 513 LYS A CA 1
ATOM 3769 C C . LYS A 1 513 ? -20.421 -18.941 -27.630 1.00 80.75 513 LYS A C 1
ATOM 3771 O O . LYS A 1 513 ? -21.176 -19.679 -28.254 1.00 80.75 513 LYS A O 1
ATOM 3776 N N . VAL A 1 514 ? -19.208 -18.609 -28.075 1.00 79.00 514 VAL A N 1
ATOM 3777 C CA . VAL A 1 514 ? -18.599 -19.122 -29.315 1.00 79.00 514 VAL A CA 1
ATOM 3778 C C . VAL A 1 514 ? -17.358 -19.947 -28.985 1.00 79.00 514 VAL A C 1
ATOM 3780 O O . VAL A 1 514 ? -16.610 -19.606 -28.072 1.00 79.00 514 VAL A O 1
ATOM 3783 N N . VAL A 1 515 ? -17.135 -21.038 -29.720 1.00 76.44 515 VAL A N 1
ATOM 3784 C CA . VAL A 1 515 ? -15.973 -21.920 -29.540 1.00 76.44 515 VAL A CA 1
ATOM 3785 C C . VAL A 1 515 ? -14.674 -21.118 -29.635 1.00 76.44 515 VAL A C 1
ATOM 3787 O O . VAL A 1 515 ? -14.502 -20.314 -30.539 1.00 76.44 515 VAL A O 1
ATOM 3790 N N . GLY A 1 516 ? -13.766 -21.328 -28.689 1.00 74.94 516 GLY A N 1
ATOM 3791 C CA . GLY A 1 516 ? -12.488 -20.635 -28.557 1.00 74.94 516 GLY A CA 1
ATOM 3792 C C . GLY A 1 516 ? -12.558 -19.237 -27.947 1.00 74.94 516 GLY A C 1
ATOM 3793 O O . GLY A 1 516 ? -11.505 -18.670 -27.671 1.00 74.94 516 GLY A O 1
ATOM 3794 N N . ALA A 1 517 ? -13.748 -18.690 -27.685 1.00 79.12 517 ALA A N 1
ATOM 3795 C CA . ALA A 1 517 ? -13.875 -17.452 -26.927 1.00 79.12 517 ALA A CA 1
ATOM 3796 C C . ALA A 1 517 ? -13.621 -17.702 -25.432 1.00 79.12 517 ALA A C 1
ATOM 3798 O O . ALA A 1 517 ? -14.213 -18.602 -24.822 1.00 79.12 517 ALA A O 1
ATOM 3799 N N . LEU A 1 518 ? -12.775 -16.859 -24.838 1.00 82.69 518 LEU A N 1
ATOM 3800 C CA . LEU A 1 518 ? -12.770 -16.628 -23.400 1.00 82.69 518 LEU A CA 1
ATOM 3801 C C . LEU A 1 518 ? -13.971 -15.737 -23.057 1.00 82.69 518 LEU A C 1
ATOM 3803 O O . LEU A 1 518 ? -14.119 -14.660 -23.631 1.00 82.69 518 LEU A O 1
ATOM 3807 N N . ILE A 1 519 ? -14.809 -16.157 -22.111 1.00 85.56 519 ILE A N 1
ATOM 3808 C CA . ILE A 1 519 ? -15.848 -15.300 -21.520 1.00 85.56 519 ILE A CA 1
ATOM 3809 C C . ILE A 1 519 ? -15.729 -15.294 -19.998 1.00 85.56 519 ILE A C 1
ATOM 3811 O O . ILE A 1 519 ? -15.175 -16.224 -19.409 1.00 85.56 519 ILE A O 1
ATOM 3815 N N . ASN A 1 520 ? -16.315 -14.289 -19.354 1.00 85.12 520 ASN A N 1
ATOM 3816 C CA . ASN A 1 520 ? -16.602 -14.327 -17.927 1.00 85.12 520 ASN A CA 1
ATOM 3817 C C . ASN A 1 520 ? -18.107 -14.566 -17.686 1.00 85.12 520 ASN A C 1
ATOM 3819 O O . ASN A 1 520 ? -18.944 -13.753 -18.070 1.00 85.12 520 ASN A O 1
ATOM 3823 N N . ASP A 1 521 ? -18.438 -15.697 -17.060 1.00 83.88 521 ASP A N 1
ATOM 3824 C CA . ASP A 1 521 ? -19.802 -16.127 -16.706 1.00 83.88 521 ASP A CA 1
ATOM 3825 C C . ASP A 1 521 ? -19.757 -16.627 -15.251 1.00 83.88 521 ASP A C 1
ATOM 3827 O O . ASP A 1 521 ? -19.677 -17.832 -14.985 1.00 83.88 521 ASP A O 1
ATOM 3831 N N . GLY A 1 522 ? -19.604 -15.679 -14.317 1.00 83.00 522 GLY A N 1
ATOM 3832 C CA . GLY A 1 522 ? -19.205 -15.906 -12.918 1.00 83.00 522 GLY A CA 1
ATOM 3833 C C . GLY A 1 522 ? -17.698 -16.140 -12.767 1.00 83.00 522 GLY A C 1
ATOM 3834 O O . GLY A 1 522 ? -17.027 -15.417 -12.038 1.00 83.00 522 GLY A O 1
ATOM 3835 N N . ASP A 1 523 ? -17.168 -17.075 -13.554 1.00 81.94 523 ASP A N 1
ATOM 3836 C CA . ASP A 1 523 ? -15.740 -17.380 -13.676 1.00 81.94 523 ASP A CA 1
ATOM 3837 C C . ASP A 1 523 ? -15.278 -17.180 -15.122 1.00 81.94 523 ASP A C 1
ATOM 3839 O O . ASP A 1 523 ? -16.085 -17.206 -16.060 1.00 81.94 523 ASP A O 1
ATOM 3843 N N . TYR A 1 524 ? -13.965 -17.063 -15.308 1.00 83.19 524 TYR A N 1
ATOM 3844 C CA . TYR A 1 524 ? -13.333 -17.115 -16.623 1.00 83.19 524 TYR A CA 1
ATOM 3845 C C . TYR A 1 524 ? -13.436 -18.526 -17.206 1.00 83.19 524 TYR A C 1
ATOM 3847 O O . TYR A 1 524 ? -13.049 -19.504 -16.565 1.00 83.19 524 TYR A O 1
ATOM 3855 N N . LYS A 1 525 ? -14.001 -18.638 -18.411 1.00 86.31 525 LYS A N 1
ATOM 3856 C CA . LYS A 1 525 ? -14.343 -19.909 -19.060 1.00 86.31 525 LYS A CA 1
ATOM 3857 C C . LYS A 1 525 ? -13.993 -19.868 -20.545 1.00 86.31 525 LYS A C 1
ATOM 3859 O O . LYS A 1 525 ? -14.412 -18.951 -21.249 1.00 86.31 525 LYS A O 1
ATOM 3864 N N . LEU A 1 526 ? -13.280 -20.886 -21.025 1.00 85.44 526 LEU A N 1
ATOM 3865 C CA . LEU A 1 526 ? -13.020 -21.107 -22.450 1.00 85.44 526 LEU A CA 1
ATOM 3866 C C . LEU A 1 526 ? -14.072 -22.052 -23.028 1.00 85.44 526 LEU A C 1
ATOM 3868 O O . LEU A 1 526 ? -14.191 -23.187 -22.565 1.00 85.44 526 LEU A O 1
ATOM 3872 N N . TYR A 1 527 ? -14.797 -21.631 -24.063 1.00 83.75 527 TYR A N 1
ATOM 3873 C CA . TYR A 1 527 ? -15.713 -22.525 -24.780 1.00 83.75 527 TYR A CA 1
ATOM 3874 C C . TYR A 1 527 ? -14.918 -23.477 -25.677 1.00 83.75 527 TYR A C 1
ATOM 3876 O O . TYR A 1 527 ? -14.284 -23.056 -26.636 1.00 83.75 527 TYR A O 1
ATOM 3884 N N . ILE A 1 528 ? -14.936 -24.775 -25.380 1.00 80.75 528 ILE A N 1
ATOM 3885 C CA . ILE A 1 528 ? -14.225 -25.799 -26.175 1.00 80.75 528 ILE A CA 1
ATOM 3886 C C . ILE A 1 528 ? -15.118 -26.404 -27.273 1.00 80.75 528 ILE A C 1
ATOM 3888 O O . ILE A 1 528 ? -14.641 -26.994 -28.245 1.00 80.75 528 ILE A O 1
ATOM 3892 N N . ASN A 1 529 ? -16.431 -26.220 -27.150 1.00 78.06 529 ASN A N 1
ATOM 3893 C CA . ASN A 1 529 ? -17.425 -26.454 -28.192 1.00 78.06 529 ASN A CA 1
ATOM 3894 C C . ASN A 1 529 ? -18.632 -25.512 -27.970 1.00 78.06 529 ASN A C 1
ATOM 3896 O O . ASN A 1 529 ? -18.567 -24.591 -27.158 1.00 78.06 529 ASN A O 1
ATOM 3900 N N . ASP A 1 530 ? -19.706 -25.711 -28.729 1.00 75.75 530 ASP A N 1
ATOM 3901 C CA . ASP A 1 530 ? -20.932 -24.898 -28.734 1.00 75.75 530 ASP A CA 1
ATOM 3902 C C . ASP A 1 530 ? -21.742 -24.926 -27.421 1.00 75.75 530 ASP A C 1
ATOM 3904 O O . ASP A 1 530 ? -22.589 -24.066 -27.184 1.00 75.75 530 ASP A O 1
ATOM 3908 N N . SER A 1 531 ? -21.490 -25.919 -26.570 1.00 80.50 531 SER A N 1
ATOM 3909 C CA . SER A 1 531 ? -22.321 -26.279 -25.418 1.00 80.50 531 SER A CA 1
ATOM 3910 C C . SER A 1 531 ? -21.526 -26.450 -24.118 1.00 80.50 531 SER A C 1
ATOM 3912 O O . SER A 1 531 ? -22.110 -26.464 -23.035 1.00 80.50 531 SER A O 1
ATOM 3914 N N . SER A 1 532 ? -20.198 -26.550 -24.210 1.00 83.69 532 SER A N 1
ATOM 3915 C CA . SER A 1 532 ? -19.283 -26.892 -23.121 1.00 83.69 532 SER A CA 1
ATOM 3916 C C . SER A 1 532 ? -18.168 -25.860 -23.003 1.00 83.69 532 SER A C 1
ATOM 3918 O O . SER A 1 532 ? -17.466 -25.564 -23.975 1.00 83.69 532 SER A O 1
ATOM 3920 N N . ALA A 1 533 ? -17.951 -25.381 -21.781 1.00 86.38 533 ALA A N 1
ATOM 3921 C CA . ALA A 1 533 ? -16.853 -24.491 -21.450 1.00 86.38 533 ALA A CA 1
ATOM 3922 C C . ALA A 1 533 ? -16.074 -25.005 -20.240 1.00 86.38 533 ALA A C 1
ATOM 3924 O O . ALA A 1 533 ? -16.654 -25.573 -19.314 1.00 86.38 533 ALA A O 1
ATOM 3925 N N . VAL A 1 534 ? -14.763 -24.793 -20.259 1.00 84.94 534 VAL A N 1
ATOM 3926 C CA . VAL A 1 534 ? -13.836 -25.206 -19.203 1.00 84.94 534 VAL A CA 1
ATOM 3927 C C . VAL A 1 534 ? -13.467 -23.978 -18.384 1.00 84.94 534 VAL A C 1
ATOM 3929 O O . VAL A 1 534 ? -13.113 -22.945 -18.953 1.00 84.94 534 VAL A O 1
ATOM 3932 N N . ALA A 1 535 ? -13.569 -24.082 -17.059 1.00 84.19 535 ALA A N 1
ATOM 3933 C CA . ALA A 1 535 ? -13.124 -23.028 -16.158 1.00 84.19 535 ALA A CA 1
ATOM 3934 C C . ALA A 1 535 ? -11.600 -22.872 -16.236 1.00 84.19 535 ALA A C 1
ATOM 3936 O O . ALA A 1 535 ? -10.850 -23.847 -16.200 1.00 84.19 535 ALA A O 1
ATOM 3937 N N . VAL A 1 536 ? -11.154 -21.631 -16.346 1.00 79.06 536 VAL A N 1
ATOM 3938 C CA . VAL A 1 536 ? -9.743 -21.264 -16.409 1.00 79.06 536 VAL A CA 1
ATOM 3939 C C . VAL A 1 536 ? -9.104 -21.451 -15.026 1.00 79.06 536 VAL A C 1
ATOM 3941 O O . VAL A 1 536 ? -9.714 -21.111 -14.015 1.00 79.06 536 VAL A O 1
ATOM 3944 N N . GLY A 1 537 ? -7.908 -22.048 -14.970 1.00 72.69 537 GLY A N 1
ATOM 3945 C CA . GLY A 1 537 ? -7.232 -22.430 -13.717 1.00 72.69 537 GLY A CA 1
ATOM 3946 C C . GLY A 1 537 ? -7.679 -23.780 -13.129 1.00 72.69 537 GLY A C 1
ATOM 3947 O O . GLY A 1 537 ? -7.088 -24.273 -12.168 1.00 72.69 537 GLY A O 1
ATOM 3948 N N . ALA A 1 538 ? -8.692 -24.437 -13.708 1.00 65.00 538 ALA A N 1
ATOM 3949 C CA . ALA A 1 538 ? -9.068 -25.790 -13.312 1.00 65.00 538 ALA A CA 1
ATOM 3950 C C . ALA A 1 538 ? -8.103 -26.826 -13.918 1.00 65.00 538 ALA A C 1
ATOM 3952 O O . ALA A 1 538 ? -8.261 -27.194 -15.076 1.00 65.00 538 ALA A O 1
ATOM 3953 N N . SER A 1 539 ? -7.152 -27.312 -13.106 1.00 72.50 539 SER A N 1
ATOM 3954 C CA . SER A 1 539 ? -6.273 -28.486 -13.323 1.00 72.50 539 SER A CA 1
ATOM 3955 C C . SER A 1 539 ? -5.690 -28.670 -14.737 1.00 72.50 539 SER A C 1
ATOM 3957 O O . SER A 1 539 ? -6.404 -29.108 -15.636 1.00 72.50 539 SER A O 1
ATOM 3959 N N . ALA A 1 540 ? -4.374 -28.467 -14.883 1.00 76.81 540 ALA A N 1
ATOM 3960 C CA . ALA A 1 540 ? -3.630 -28.535 -16.150 1.00 76.81 540 ALA A CA 1
ATOM 3961 C C . ALA A 1 540 ? -4.165 -29.578 -17.161 1.00 76.81 540 ALA A C 1
ATOM 3963 O O . ALA A 1 540 ? -4.046 -30.789 -16.949 1.00 76.81 540 ALA A O 1
ATOM 3964 N N . ALA A 1 541 ? -4.763 -29.106 -18.259 1.00 81.06 541 ALA A N 1
ATOM 3965 C CA . ALA A 1 541 ? -5.471 -29.944 -19.227 1.00 81.06 541 ALA A CA 1
ATOM 3966 C C . ALA A 1 541 ? -5.366 -29.407 -20.662 1.00 81.06 541 ALA A C 1
ATOM 3968 O O . ALA A 1 541 ? -5.304 -28.203 -20.902 1.00 81.06 541 ALA A O 1
ATOM 3969 N N . LYS A 1 542 ? -5.380 -30.322 -21.637 1.00 84.44 542 LYS A N 1
ATOM 3970 C CA . LYS A 1 542 ? -5.263 -30.022 -23.072 1.00 84.44 542 LYS A CA 1
ATOM 3971 C C . LYS A 1 542 ? -6.603 -30.270 -23.775 1.00 84.44 542 LYS A C 1
ATOM 3973 O O . LYS A 1 542 ? -7.257 -31.273 -23.484 1.00 84.44 542 LYS A O 1
ATOM 3978 N N . TYR A 1 543 ? -6.986 -29.418 -24.727 1.00 84.44 543 TYR A N 1
ATOM 3979 C CA . TYR A 1 543 ? -8.264 -29.503 -25.455 1.00 84.44 543 TYR A CA 1
ATOM 3980 C C . TYR A 1 543 ? -8.124 -29.187 -26.951 1.00 84.44 543 TYR A C 1
ATOM 3982 O O . TYR A 1 543 ? -7.244 -28.425 -27.347 1.00 84.44 543 TYR A O 1
ATOM 3990 N N . LEU A 1 544 ? -9.025 -29.734 -27.777 1.00 82.00 544 LEU A N 1
ATOM 3991 C CA . LEU A 1 544 ? -9.238 -29.303 -29.165 1.00 82.00 544 LEU A CA 1
ATOM 3992 C C . LEU A 1 544 ? -10.288 -28.187 -29.236 1.00 82.00 544 LEU A C 1
ATOM 3994 O O . LEU A 1 544 ? -11.433 -28.380 -28.829 1.00 82.00 544 LEU A O 1
ATOM 3998 N N . VAL A 1 545 ? -9.911 -27.054 -29.825 1.00 79.44 545 VAL A N 1
ATOM 3999 C CA . VAL A 1 545 ? -10.774 -25.888 -30.084 1.00 79.44 545 VAL A CA 1
ATOM 4000 C C . VAL A 1 545 ? -10.922 -25.711 -31.596 1.00 79.44 545 VAL A C 1
ATOM 4002 O O . VAL A 1 545 ? -9.954 -25.895 -32.330 1.00 79.44 545 VAL A O 1
ATOM 4005 N N . ASP A 1 546 ? -12.130 -25.413 -32.082 1.00 75.50 546 ASP A N 1
ATOM 4006 C CA . ASP A 1 546 ? -12.401 -25.267 -33.523 1.00 75.50 546 ASP A CA 1
ATOM 4007 C C . ASP A 1 546 ? -11.746 -24.002 -34.093 1.00 75.50 546 ASP A C 1
ATOM 4009 O O . ASP A 1 546 ? -11.931 -22.905 -33.566 1.00 75.50 546 ASP A O 1
ATOM 4013 N N . ALA A 1 547 ? -10.982 -24.157 -35.175 1.00 69.88 547 ALA A N 1
ATOM 4014 C CA . ALA A 1 547 ? -10.229 -23.069 -35.790 1.00 69.88 547 ALA A CA 1
ATOM 4015 C C . ALA A 1 547 ? -11.089 -22.098 -36.629 1.00 69.88 547 ALA A C 1
ATOM 4017 O O . ALA A 1 547 ? -10.606 -21.022 -36.974 1.00 69.88 547 ALA A O 1
ATOM 4018 N N . HIS A 1 548 ? -12.337 -22.449 -36.968 1.00 66.75 548 HIS A N 1
ATOM 4019 C CA . HIS A 1 548 ? -13.200 -21.639 -37.846 1.00 66.75 548 HIS A CA 1
ATOM 4020 C C . HIS A 1 548 ? -14.061 -20.612 -37.109 1.00 66.75 548 HIS A C 1
ATOM 4022 O O . HIS A 1 548 ? -14.539 -19.658 -37.721 1.00 66.75 548 HIS A O 1
ATOM 4028 N N . THR A 1 549 ? -14.332 -20.842 -35.824 1.00 60.94 549 THR A N 1
ATOM 4029 C CA . THR A 1 549 ? -15.335 -20.082 -35.054 1.00 60.94 549 THR A CA 1
ATOM 4030 C C . THR A 1 549 ? -14.735 -19.241 -33.923 1.00 60.94 549 THR A C 1
ATOM 4032 O O . THR A 1 549 ? -15.445 -18.420 -33.352 1.00 60.94 549 THR A O 1
ATOM 4035 N N . ALA A 1 550 ? -13.440 -19.401 -33.638 1.00 55.78 550 ALA A N 1
ATOM 4036 C CA . ALA A 1 550 ? -12.715 -18.737 -32.553 1.00 55.78 550 ALA A CA 1
ATOM 4037 C C . ALA A 1 550 ? -12.103 -17.377 -32.938 1.00 55.78 550 ALA A C 1
ATOM 4039 O O . ALA A 1 550 ? -11.948 -17.071 -34.119 1.00 55.78 550 ALA A O 1
ATOM 4040 N N . SER A 1 551 ? -11.691 -16.593 -31.930 1.00 47.91 551 SER A N 1
ATOM 4041 C CA . SER A 1 551 ? -11.402 -15.153 -32.085 1.00 47.91 551 SER A CA 1
ATOM 4042 C C . SER A 1 551 ? -10.022 -14.626 -31.613 1.00 47.91 551 SER A C 1
ATOM 4044 O O . SER A 1 551 ? -9.948 -13.461 -31.252 1.00 47.91 551 SER A O 1
ATOM 4046 N N . ALA A 1 552 ? -8.885 -15.334 -31.615 1.00 57.31 552 ALA A N 1
ATOM 4047 C CA . ALA A 1 552 ? -8.566 -16.659 -32.153 1.00 57.31 552 ALA A CA 1
ATOM 4048 C C . ALA A 1 552 ? -7.133 -17.090 -31.765 1.00 57.31 552 ALA A C 1
ATOM 4050 O O . ALA A 1 552 ? -6.234 -16.255 -31.680 1.00 57.31 552 ALA A O 1
ATOM 4051 N N . PHE A 1 553 ? -6.868 -18.402 -31.690 1.00 56.09 553 PHE A N 1
ATOM 4052 C CA . PHE A 1 553 ? -5.505 -18.933 -31.852 1.00 56.09 553 PHE A CA 1
ATOM 4053 C C . PHE A 1 553 ? -5.363 -19.484 -33.276 1.00 56.09 553 PHE A C 1
ATOM 4055 O O . PHE A 1 553 ? -6.098 -20.372 -33.695 1.00 56.09 553 PHE A O 1
ATOM 4062 N N . VAL A 1 554 ? -4.468 -18.855 -34.033 1.00 57.34 554 VAL A N 1
ATOM 4063 C CA . VAL A 1 554 ? -4.578 -18.574 -35.483 1.00 57.34 554 VAL A CA 1
ATOM 4064 C C . VAL A 1 554 ? -3.803 -19.615 -36.349 1.00 57.34 554 VAL A C 1
ATOM 4066 O O . VAL A 1 554 ? -3.095 -20.442 -35.781 1.00 57.34 554 VAL A O 1
ATOM 4069 N N . LYS A 1 555 ? -3.881 -19.708 -37.698 1.00 51.09 555 LYS A N 1
ATOM 4070 C CA . LYS A 1 555 ? -4.378 -18.771 -38.736 1.00 51.09 555 LYS A CA 1
ATOM 4071 C C . LYS A 1 555 ? -4.944 -19.443 -40.027 1.00 51.09 555 LYS A C 1
ATOM 4073 O O . LYS A 1 555 ? -4.311 -19.400 -41.072 1.00 51.09 555 LYS A O 1
ATOM 4078 N N . THR A 1 556 ? -6.197 -19.921 -40.008 1.00 48.12 556 THR A N 1
ATOM 4079 C CA . THR A 1 556 ? -7.060 -20.326 -41.170 1.00 48.12 556 THR A CA 1
ATOM 4080 C C . THR A 1 556 ? -6.889 -21.686 -41.883 1.00 48.12 556 THR A C 1
ATOM 4082 O O . THR A 1 556 ? -5.939 -21.939 -42.607 1.00 48.12 556 THR A O 1
ATOM 4085 N N . ALA A 1 557 ? -7.975 -22.459 -41.905 1.00 45.56 557 ALA A N 1
ATOM 4086 C CA . ALA A 1 557 ? -8.482 -23.083 -43.132 1.00 45.56 557 ALA A CA 1
ATOM 4087 C C . ALA A 1 557 ? -9.999 -22.798 -43.204 1.00 45.56 557 ALA A C 1
ATOM 4089 O O . ALA A 1 557 ? -10.564 -22.320 -42.222 1.00 45.56 557 ALA A O 1
ATOM 4090 N N . VAL A 1 558 ? -10.636 -22.983 -44.366 1.00 52.88 558 VAL A N 1
ATOM 4091 C CA . VAL A 1 558 ? -11.976 -22.415 -44.660 1.00 52.88 558 VAL A CA 1
ATOM 4092 C C . VAL A 1 558 ? -13.042 -23.494 -44.942 1.00 52.88 558 VAL A C 1
ATOM 4094 O O . VAL A 1 558 ? -14.108 -23.190 -45.467 1.00 52.88 558 VAL A O 1
ATOM 4097 N N . GLU A 1 559 ? -12.760 -24.762 -44.619 1.00 55.25 559 GLU A N 1
ATOM 4098 C CA . GLU A 1 559 ? -13.610 -25.932 -44.912 1.00 55.25 559 GLU A CA 1
ATOM 4099 C C . GLU A 1 559 ? -13.464 -27.036 -43.836 1.00 55.25 559 GLU A C 1
ATOM 4101 O O . GLU A 1 559 ? -12.531 -27.030 -43.038 1.00 55.25 559 GLU A O 1
ATOM 4106 N N . GLU A 1 560 ? -14.390 -28.000 -43.804 1.00 56.06 560 GLU A N 1
ATOM 4107 C CA . GLU A 1 560 ? -14.718 -28.827 -42.626 1.00 56.06 560 GLU A CA 1
ATOM 4108 C C . GLU A 1 560 ? -13.552 -29.526 -41.872 1.00 56.06 560 GLU A C 1
ATOM 4110 O O . GLU A 1 560 ? -12.803 -30.360 -42.410 1.00 56.06 560 GLU A O 1
ATOM 4115 N N . GLY A 1 561 ? -13.535 -29.299 -40.546 1.00 67.12 561 GLY A N 1
ATOM 4116 C CA . GLY A 1 561 ? -13.041 -30.259 -39.545 1.00 67.12 561 GLY A CA 1
ATOM 4117 C C . GLY A 1 561 ? -11.648 -30.019 -38.948 1.00 67.12 561 GLY A C 1
ATOM 4118 O O . GLY A 1 561 ? -10.916 -30.992 -38.758 1.00 67.12 561 GLY A O 1
ATOM 4119 N N . TYR A 1 562 ? -11.270 -28.768 -38.660 1.00 75.56 562 TYR A N 1
ATOM 4120 C CA . TYR A 1 562 ? -9.916 -28.408 -38.207 1.00 75.56 562 TYR A CA 1
ATOM 4121 C C . TYR A 1 562 ? -9.870 -27.783 -36.809 1.00 75.56 562 TYR A C 1
ATOM 4123 O O . TYR A 1 562 ? -10.641 -26.878 -36.488 1.00 75.56 562 TYR A O 1
ATOM 4131 N N . TYR A 1 563 ? -8.917 -28.246 -35.998 1.00 77.69 563 TYR A N 1
ATOM 4132 C CA . TYR A 1 563 ? -8.779 -27.872 -34.592 1.00 77.69 563 TYR A CA 1
ATOM 4133 C C . TYR A 1 563 ? -7.376 -27.368 -34.241 1.00 77.69 563 TYR A C 1
ATOM 4135 O O . TYR A 1 563 ? -6.375 -27.840 -34.784 1.00 77.69 563 TYR A O 1
ATOM 4143 N N . VAL A 1 564 ? -7.301 -26.469 -33.261 1.00 78.12 564 VAL A N 1
ATOM 4144 C CA . VAL A 1 564 ? -6.063 -26.112 -32.555 1.00 78.12 564 VAL A CA 1
ATOM 4145 C C . VAL A 1 564 ? -6.031 -26.785 -31.184 1.00 78.12 564 VAL A C 1
ATOM 4147 O O . VAL A 1 564 ? -7.063 -26.924 -30.527 1.00 78.12 564 VAL A O 1
ATOM 4150 N N . VAL A 1 565 ? -4.842 -27.211 -30.751 1.00 79.56 565 VAL A N 1
ATOM 4151 C CA . VAL A 1 565 ? -4.629 -27.734 -29.394 1.00 79.56 565 VAL A CA 1
ATOM 4152 C C . VAL A 1 565 ? -4.287 -26.573 -28.474 1.00 79.56 565 VAL A C 1
ATOM 4154 O O . VAL A 1 565 ? -3.257 -25.915 -28.652 1.00 79.56 565 VAL A O 1
ATOM 4157 N N . VAL A 1 566 ? -5.142 -26.357 -27.481 1.00 83.25 566 VAL A N 1
ATOM 4158 C CA . VAL A 1 566 ? -4.901 -25.423 -26.381 1.00 83.25 566 VAL A CA 1
ATOM 4159 C C . VAL A 1 566 ? -4.551 -26.193 -25.117 1.00 83.25 566 VAL A C 1
ATOM 4161 O O . VAL A 1 566 ? -5.074 -27.280 -24.872 1.00 83.25 566 VAL A O 1
ATOM 4164 N N . GLU A 1 567 ? -3.674 -25.616 -24.313 1.00 85.56 567 GLU A N 1
ATOM 4165 C CA . GLU A 1 567 ? -3.356 -26.047 -22.959 1.00 85.56 567 GLU A CA 1
ATOM 4166 C C . GLU A 1 567 ? -3.912 -25.003 -21.992 1.00 85.56 567 GLU A C 1
ATOM 4168 O O . GLU A 1 567 ? -3.699 -23.812 -22.194 1.00 85.56 567 GLU A O 1
ATOM 4173 N N . ILE A 1 568 ? -4.668 -25.441 -20.988 1.00 85.56 568 ILE A N 1
ATOM 4174 C CA . ILE A 1 568 ? -5.142 -24.609 -19.880 1.00 85.56 568 ILE A CA 1
ATOM 4175 C C . ILE A 1 568 ? -4.327 -25.035 -18.667 1.00 85.56 568 ILE A C 1
ATOM 4177 O O . ILE A 1 568 ? -4.432 -26.195 -18.268 1.00 85.56 568 ILE A O 1
ATOM 4181 N N . ASP A 1 569 ? -3.507 -24.145 -18.112 1.00 83.94 569 ASP A N 1
ATOM 4182 C CA . ASP A 1 569 ? -2.693 -24.442 -16.928 1.00 83.94 569 ASP A CA 1
ATOM 4183 C C . ASP A 1 569 ? -3.418 -24.123 -15.603 1.00 83.94 569 ASP A C 1
ATOM 4185 O O . ASP A 1 569 ? -4.587 -23.724 -15.573 1.00 83.94 569 ASP A O 1
ATOM 4189 N N . THR A 1 570 ? -2.735 -24.365 -14.481 1.00 83.50 570 THR A N 1
ATOM 4190 C CA . THR A 1 570 ? -3.259 -24.120 -13.127 1.00 83.50 570 THR A CA 1
ATOM 4191 C C . THR A 1 570 ? -3.326 -22.645 -12.747 1.00 83.50 570 THR A C 1
ATOM 4193 O O . THR A 1 570 ? -4.112 -22.291 -11.872 1.00 83.50 570 THR A O 1
ATOM 4196 N N . ASP A 1 571 ? -2.536 -21.791 -13.395 1.00 80.12 571 ASP A N 1
ATOM 4197 C CA . ASP A 1 571 ? -2.488 -20.353 -13.115 1.00 80.12 571 ASP A CA 1
ATOM 4198 C C . ASP A 1 571 ? -3.556 -19.587 -13.907 1.00 80.12 571 ASP A C 1
ATOM 4200 O O . ASP A 1 571 ? -3.887 -18.443 -13.585 1.00 80.12 571 ASP A O 1
ATOM 4204 N N . GLY A 1 572 ? -4.145 -20.249 -14.905 1.00 81.75 572 GLY A N 1
ATOM 4205 C CA . GLY A 1 572 ? -5.215 -19.735 -15.741 1.00 81.75 572 GLY A CA 1
ATOM 4206 C C . GLY A 1 572 ? -4.757 -19.262 -17.116 1.00 81.75 572 GLY A C 1
ATOM 4207 O O . GLY A 1 572 ? -5.510 -18.580 -17.804 1.00 81.75 572 GLY A O 1
ATOM 4208 N N . ASN A 1 573 ? -3.553 -19.613 -17.558 1.00 85.38 573 ASN A N 1
ATOM 4209 C CA . ASN A 1 573 ? -3.152 -19.332 -18.928 1.00 85.38 573 ASN A CA 1
ATOM 4210 C C . ASN A 1 573 ? -3.784 -20.360 -19.871 1.00 85.38 573 ASN A C 1
ATOM 4212 O O . ASN A 1 573 ? -3.731 -21.565 -19.630 1.00 85.38 573 ASN A O 1
ATOM 4216 N N . ILE A 1 574 ? -4.354 -19.874 -20.970 1.00 85.75 574 ILE A N 1
ATOM 4217 C CA . ILE A 1 574 ? -4.784 -20.678 -22.112 1.00 85.75 574 ILE A CA 1
ATOM 4218 C C . ILE A 1 574 ? -3.752 -20.455 -23.213 1.00 85.75 574 ILE A C 1
ATOM 4220 O O . ILE A 1 574 ? -3.699 -19.372 -23.787 1.00 85.75 574 ILE A O 1
ATOM 4224 N N . ILE A 1 575 ? -2.935 -21.457 -23.517 1.00 85.50 575 ILE A N 1
ATOM 4225 C CA . ILE A 1 575 ? -1.788 -21.341 -24.424 1.00 85.50 575 ILE A CA 1
ATOM 4226 C C . ILE A 1 575 ? -2.002 -22.246 -25.643 1.00 85.50 575 ILE A C 1
ATOM 4228 O O . ILE A 1 575 ? -2.329 -23.425 -25.504 1.00 85.50 575 ILE A O 1
ATOM 4232 N N . ARG A 1 576 ? -1.784 -21.732 -26.861 1.00 81.44 576 ARG A N 1
ATOM 4233 C CA . ARG A 1 576 ? -1.666 -22.566 -28.069 1.00 81.44 576 ARG A CA 1
ATOM 4234 C C . ARG A 1 576 ? -0.390 -23.393 -27.947 1.00 81.44 576 ARG A C 1
ATOM 4236 O O . ARG A 1 576 ? 0.705 -22.838 -27.879 1.00 81.44 576 ARG A O 1
ATOM 4243 N N . ARG A 1 577 ? -0.520 -24.720 -27.928 1.00 74.62 577 ARG A N 1
ATOM 4244 C CA . ARG A 1 577 ? 0.616 -25.607 -27.657 1.00 74.62 577 ARG A CA 1
ATOM 4245 C C . ARG A 1 577 ? 1.743 -25.429 -28.697 1.00 74.62 577 ARG A C 1
ATOM 4247 O O . ARG A 1 577 ? 1.445 -25.451 -29.895 1.00 74.62 577 ARG A O 1
ATOM 4254 N N . PRO A 1 578 ? 3.025 -25.338 -28.285 1.00 63.12 578 PRO A N 1
ATOM 4255 C CA . PRO A 1 578 ? 4.151 -25.285 -29.216 1.00 63.12 578 PRO A CA 1
ATOM 4256 C C . PRO A 1 578 ? 4.235 -26.545 -30.091 1.00 63.12 578 PRO A C 1
ATOM 4258 O O . PRO A 1 578 ? 3.984 -27.668 -29.644 1.00 63.12 578 PRO A O 1
ATOM 4261 N N . GLN A 1 579 ? 4.609 -26.354 -31.356 1.00 62.03 579 GLN A N 1
ATOM 4262 C CA . GLN A 1 579 ? 4.551 -27.377 -32.401 1.00 62.03 579 GLN A CA 1
ATOM 4263 C C . GLN A 1 579 ? 5.731 -28.369 -32.351 1.00 62.03 579 GLN A C 1
ATOM 4265 O O . GLN A 1 579 ? 6.587 -28.383 -33.230 1.00 62.03 579 GLN A O 1
ATOM 4270 N N . THR A 1 580 ? 5.796 -29.252 -31.354 1.00 52.44 580 THR A N 1
ATOM 4271 C CA . THR A 1 580 ? 6.958 -30.148 -31.135 1.00 52.44 580 THR A CA 1
ATOM 4272 C C . THR A 1 580 ? 7.085 -31.337 -32.114 1.00 52.44 580 THR A C 1
ATOM 4274 O O . THR A 1 580 ? 7.644 -32.381 -31.775 1.00 52.44 580 THR A O 1
ATOM 4277 N N . GLY A 1 581 ? 6.560 -31.219 -33.340 1.00 50.09 581 GLY A N 1
ATOM 4278 C CA . GLY A 1 581 ? 6.756 -32.167 -34.449 1.00 50.09 581 GLY A CA 1
ATOM 4279 C C . GLY A 1 581 ? 6.143 -33.571 -34.289 1.00 50.09 581 GLY A C 1
ATOM 4280 O O . GLY A 1 581 ? 6.213 -34.381 -35.219 1.00 50.09 581 GLY A O 1
ATOM 4281 N N . ARG A 1 582 ? 5.529 -33.889 -33.142 1.00 54.25 582 ARG A N 1
ATOM 4282 C CA . ARG A 1 582 ? 4.879 -35.185 -32.885 1.00 54.25 582 ARG A CA 1
ATOM 4283 C C . ARG A 1 582 ? 3.507 -35.232 -33.561 1.00 54.25 582 ARG A C 1
ATOM 4285 O O . ARG A 1 582 ? 2.631 -34.423 -33.290 1.00 54.25 582 ARG A O 1
ATOM 4292 N N . LYS A 1 583 ? 3.338 -36.193 -34.473 1.00 54.72 583 LYS A N 1
ATOM 4293 C CA . LYS A 1 583 ? 2.278 -36.179 -35.499 1.00 54.72 583 LYS A CA 1
ATOM 4294 C C . LYS A 1 583 ? 0.901 -36.685 -35.058 1.00 54.72 583 LYS A C 1
ATOM 4296 O O . LYS A 1 583 ? 0.006 -36.720 -35.894 1.00 54.72 583 LYS A O 1
ATOM 4301 N N . TYR A 1 584 ? 0.731 -37.099 -33.804 1.00 62.09 584 TYR A N 1
ATOM 4302 C CA . TYR A 1 584 ? -0.460 -37.831 -33.373 1.00 62.09 584 TYR A CA 1
ATOM 4303 C C . TYR A 1 584 ? -0.896 -37.431 -31.966 1.00 62.09 584 TYR A C 1
ATOM 4305 O O . TYR A 1 584 ? -0.131 -37.555 -31.006 1.00 62.09 584 TYR A O 1
ATOM 4313 N N . ILE A 1 585 ? -2.151 -37.019 -31.861 1.00 72.00 585 ILE A N 1
ATOM 4314 C CA . ILE A 1 585 ? -2.850 -36.732 -30.614 1.00 72.00 585 ILE A CA 1
ATOM 4315 C C . ILE A 1 585 ? -4.130 -37.558 -30.595 1.00 72.00 585 ILE A C 1
ATOM 4317 O O . ILE A 1 585 ? -4.808 -37.683 -31.612 1.00 72.00 585 ILE A O 1
ATOM 4321 N N . TYR A 1 586 ? -4.485 -38.102 -29.439 1.00 74.31 586 TYR A N 1
ATOM 4322 C CA . TYR A 1 586 ? -5.798 -38.701 -29.234 1.00 74.31 586 TYR A CA 1
ATOM 4323 C C . TYR A 1 586 ? -6.698 -37.707 -28.516 1.00 74.31 586 TYR A C 1
ATOM 4325 O O . TYR A 1 586 ? -6.237 -37.022 -27.603 1.00 74.31 586 TYR A O 1
ATOM 4333 N N . ALA A 1 587 ? -7.977 -37.650 -28.880 1.00 74.12 587 ALA A N 1
ATOM 4334 C CA . ALA A 1 587 ? -8.954 -36.897 -28.107 1.00 74.12 587 ALA A CA 1
ATOM 4335 C C . ALA A 1 587 ? -10.206 -37.720 -27.807 1.00 74.12 587 ALA A C 1
ATOM 4337 O O . ALA A 1 587 ? -10.686 -38.479 -28.648 1.00 74.12 587 ALA A O 1
ATOM 4338 N N . VAL A 1 588 ? -10.750 -37.547 -26.601 1.00 73.94 588 VAL A N 1
ATOM 4339 C CA . VAL A 1 588 ? -12.065 -38.087 -26.233 1.00 73.94 588 VAL A CA 1
ATOM 4340 C C . VAL A 1 588 ? -13.126 -37.214 -26.897 1.00 73.94 588 VAL A C 1
ATOM 4342 O O . VAL A 1 588 ? -13.264 -36.042 -26.555 1.00 73.94 588 VAL A O 1
ATOM 4345 N N . THR A 1 589 ? -13.881 -37.766 -27.847 1.00 71.62 589 THR A N 1
ATOM 4346 C CA . THR A 1 589 ? -14.721 -36.993 -28.780 1.00 71.62 589 THR A CA 1
ATOM 4347 C C . THR A 1 589 ? -15.772 -36.137 -28.060 1.00 71.62 589 THR A C 1
ATOM 4349 O O . THR A 1 589 ? -16.042 -35.013 -28.471 1.00 71.62 589 THR A O 1
ATOM 4352 N N . ALA A 1 590 ? -16.327 -36.634 -26.948 1.00 70.12 590 ALA A N 1
ATOM 4353 C CA . ALA A 1 590 ? -17.367 -35.945 -26.180 1.00 70.12 590 ALA A CA 1
ATOM 4354 C C . ALA A 1 590 ? -16.861 -34.727 -25.378 1.00 70.12 590 ALA A C 1
ATOM 4356 O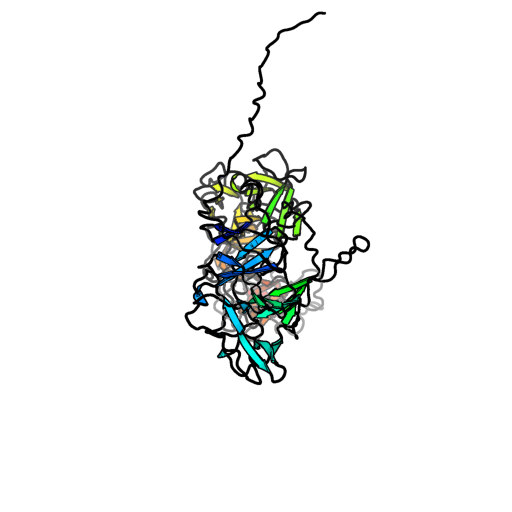 O . ALA A 1 590 ? -17.585 -33.745 -25.248 1.00 70.12 590 ALA A O 1
ATOM 4357 N N . SER A 1 591 ? -15.637 -34.779 -24.840 1.00 71.56 591 SER A N 1
ATOM 4358 C CA . SER A 1 591 ? -15.045 -33.692 -24.038 1.00 71.56 591 SER A CA 1
ATOM 4359 C C . SER A 1 591 ? -13.984 -32.886 -24.787 1.00 71.56 591 SER A C 1
ATOM 4361 O O . SER A 1 591 ? -13.466 -31.917 -24.241 1.00 71.56 591 SER A O 1
ATOM 4363 N N . LYS A 1 592 ? -13.610 -33.308 -26.002 1.00 77.50 592 LYS A N 1
ATOM 4364 C CA . LYS A 1 592 ? -12.474 -32.794 -26.788 1.00 77.50 592 LYS A CA 1
ATOM 4365 C C . LYS A 1 592 ? -11.139 -32.739 -26.023 1.00 77.50 592 LYS A C 1
ATOM 4367 O O . LYS A 1 592 ? -10.225 -32.031 -26.441 1.00 77.50 592 LYS A O 1
ATOM 4372 N N . GLN A 1 593 ? -11.006 -33.492 -24.928 1.00 80.50 593 GLN A N 1
ATOM 4373 C CA . GLN A 1 593 ? -9.797 -33.536 -24.105 1.00 80.50 593 GLN A CA 1
ATOM 4374 C C . GLN A 1 593 ? -8.691 -34.329 -24.809 1.00 80.50 593 GLN A C 1
ATOM 4376 O O . GLN A 1 593 ? -8.945 -35.426 -25.305 1.00 80.50 593 GLN A O 1
ATOM 4381 N N . VAL A 1 594 ? -7.484 -33.763 -24.835 1.00 78.38 594 VAL A N 1
ATOM 4382 C CA . VAL A 1 594 ? -6.327 -34.168 -25.647 1.00 78.38 594 VAL A CA 1
ATOM 4383 C C . VAL A 1 594 ? -5.285 -34.941 -24.839 1.00 78.38 594 VAL A C 1
ATOM 4385 O O . VAL A 1 594 ? -4.930 -34.551 -23.728 1.00 78.38 594 VAL A O 1
ATOM 4388 N N . TYR A 1 595 ? -4.731 -35.987 -25.454 1.00 76.25 595 TYR A N 1
ATOM 4389 C CA . TYR A 1 595 ? -3.684 -36.846 -24.904 1.00 76.25 595 TYR A CA 1
ATOM 4390 C C . TYR A 1 595 ? -2.578 -37.099 -25.936 1.00 76.25 595 TYR A C 1
ATOM 4392 O O . TYR A 1 595 ? -2.837 -37.287 -27.127 1.00 76.25 595 TYR A O 1
ATOM 4400 N N . ASP A 1 596 ? -1.333 -37.132 -25.465 1.00 72.88 596 ASP A N 1
ATOM 4401 C CA . ASP A 1 596 ? -0.146 -37.342 -26.293 1.00 72.88 596 ASP A CA 1
ATOM 4402 C C . ASP A 1 596 ? 0.083 -38.821 -26.634 1.00 72.88 596 ASP A C 1
ATOM 4404 O O . ASP A 1 596 ? 0.096 -39.690 -25.759 1.00 72.88 596 ASP A O 1
ATOM 4408 N N . LYS A 1 597 ? 0.316 -39.130 -27.917 1.00 67.88 597 LYS A N 1
ATOM 4409 C CA . LYS A 1 597 ? 0.660 -40.493 -28.346 1.00 67.88 597 LYS A CA 1
ATOM 4410 C C . LYS A 1 597 ? 2.119 -40.807 -28.011 1.00 67.88 597 LYS A C 1
ATOM 4412 O O . LYS A 1 597 ? 3.036 -40.280 -28.636 1.00 67.88 597 LYS A O 1
ATOM 4417 N N . GLY A 1 598 ? 2.322 -41.750 -27.093 1.00 58.38 598 GLY A N 1
ATOM 4418 C CA . GLY A 1 598 ? 3.631 -42.356 -26.831 1.00 58.38 598 GLY A CA 1
ATOM 4419 C C . GLY A 1 598 ? 4.521 -41.615 -25.830 1.00 58.38 598 GLY A C 1
ATOM 4420 O O . GLY A 1 598 ? 5.695 -41.962 -25.718 1.00 58.38 598 GLY A O 1
ATOM 4421 N N . GLU A 1 599 ? 3.992 -40.642 -25.084 1.00 56.81 599 GLU A N 1
ATOM 4422 C CA . GLU A 1 599 ? 4.644 -40.214 -23.841 1.00 56.81 599 GLU A CA 1
ATOM 4423 C C . GLU A 1 599 ? 4.471 -41.321 -22.790 1.00 56.81 599 GLU A C 1
ATOM 4425 O O . GLU A 1 599 ? 3.408 -41.932 -22.674 1.00 56.81 599 GLU A O 1
ATOM 4430 N N . THR A 1 600 ? 5.567 -41.680 -22.119 1.00 47.97 600 THR A N 1
ATOM 4431 C CA . THR A 1 600 ? 5.744 -43.015 -21.519 1.00 47.97 600 THR A CA 1
ATOM 4432 C C . THR A 1 600 ? 4.970 -43.264 -20.228 1.00 47.97 600 THR A C 1
ATOM 4434 O O . THR A 1 600 ? 4.897 -44.411 -19.790 1.00 47.97 600 THR A O 1
ATOM 4437 N N . ASP A 1 601 ? 4.357 -42.233 -19.648 1.00 42.16 601 ASP A N 1
ATOM 4438 C CA . ASP A 1 601 ? 3.700 -42.311 -18.349 1.00 42.16 601 ASP A CA 1
ATOM 4439 C C . ASP A 1 601 ? 2.168 -42.256 -18.466 1.00 42.16 601 ASP A C 1
ATOM 4441 O O . ASP A 1 601 ? 1.540 -41.208 -18.571 1.00 42.16 601 ASP A O 1
ATOM 4445 N N . GLN A 1 602 ? 1.574 -43.449 -18.377 1.00 45.34 602 GLN A N 1
ATOM 4446 C CA . GLN A 1 602 ? 0.175 -43.709 -18.013 1.00 45.34 602 GLN A CA 1
ATOM 4447 C C . GLN A 1 602 ? -0.943 -43.137 -18.906 1.00 45.34 602 GLN A C 1
ATOM 4449 O O . GLN A 1 602 ? -1.791 -42.367 -18.456 1.00 45.34 602 GLN A O 1
ATOM 4454 N N . VAL A 1 603 ? -1.106 -43.709 -20.106 1.00 50.22 603 VAL A N 1
ATOM 4455 C CA . VAL A 1 603 ? -2.428 -43.745 -20.771 1.00 50.22 603 VAL A CA 1
ATOM 4456 C C . VAL A 1 603 ? -2.915 -45.168 -21.068 1.00 50.22 603 VAL A C 1
ATOM 4458 O O . VAL A 1 603 ? -3.430 -45.478 -22.144 1.00 50.22 603 VAL A O 1
ATOM 4461 N N . SER A 1 604 ? -2.868 -46.022 -20.037 1.00 52.81 604 SER A N 1
ATOM 4462 C CA . SER A 1 604 ? -3.604 -47.303 -19.974 1.00 52.81 604 SER A CA 1
ATOM 4463 C C . SER A 1 604 ? -5.112 -47.159 -20.255 1.00 52.81 604 SER A C 1
ATOM 4465 O O . SER A 1 604 ? -5.784 -48.139 -20.554 1.00 52.81 604 SER A O 1
ATOM 4467 N N . ASN A 1 605 ? -5.632 -45.929 -20.198 1.00 53.09 605 ASN A N 1
ATOM 4468 C CA . ASN A 1 605 ? -7.028 -45.571 -20.416 1.00 53.09 605 ASN A CA 1
ATOM 4469 C C . ASN A 1 605 ? -7.412 -45.209 -21.865 1.00 53.09 605 ASN A C 1
ATOM 4471 O O . ASN A 1 605 ? -8.599 -44.966 -22.083 1.00 53.09 605 ASN A O 1
ATOM 4475 N N . MET A 1 606 ? -6.484 -45.126 -22.833 1.00 61.03 606 MET A N 1
ATOM 4476 C CA . MET A 1 606 ? -6.807 -44.676 -24.208 1.00 61.03 606 MET A CA 1
ATOM 4477 C C . MET A 1 606 ? -6.459 -45.648 -25.334 1.00 61.03 606 MET A C 1
ATOM 4479 O O . MET A 1 606 ? -7.197 -45.704 -26.317 1.00 61.03 606 MET A O 1
ATOM 4483 N N . CYS A 1 607 ? -5.359 -46.390 -25.215 1.00 59.66 607 CYS A N 1
ATOM 4484 C CA . CYS A 1 607 ? -4.908 -47.345 -26.230 1.00 59.66 607 CYS A CA 1
ATOM 4485 C C . CYS A 1 607 ? -4.564 -48.678 -25.566 1.00 59.66 607 CYS A C 1
ATOM 4487 O O . CYS A 1 607 ? -3.394 -48.993 -25.353 1.00 59.66 607 CYS A O 1
ATOM 4489 N N . GLN A 1 608 ? -5.592 -49.450 -25.219 1.00 59.47 608 GLN A N 1
ATOM 4490 C CA . GLN A 1 608 ? -5.402 -50.825 -24.769 1.00 59.47 608 GLN A CA 1
ATOM 4491 C C . GLN A 1 608 ? -5.269 -51.728 -26.004 1.00 59.47 608 GLN A C 1
ATOM 4493 O O . GLN A 1 608 ? -6.020 -51.586 -26.969 1.00 59.47 608 GLN A O 1
ATOM 4498 N N . ASP A 1 609 ? -4.262 -52.603 -26.006 1.00 62.19 609 ASP A N 1
ATOM 4499 C CA . ASP A 1 609 ? -3.986 -53.572 -27.080 1.00 62.19 609 ASP A CA 1
ATOM 4500 C C . ASP A 1 609 ? -3.884 -52.960 -28.497 1.00 62.19 609 ASP A C 1
ATOM 4502 O O . ASP A 1 609 ? -4.199 -53.595 -29.501 1.00 62.19 609 ASP A O 1
ATOM 4506 N N . GLY A 1 610 ? -3.438 -51.701 -28.586 1.00 61.25 610 GLY A N 1
ATOM 4507 C CA . GLY A 1 610 ? -3.273 -50.971 -29.850 1.00 61.25 610 GLY A CA 1
ATOM 4508 C C . GLY A 1 610 ? -4.571 -50.466 -30.490 1.00 61.25 610 GLY A C 1
ATOM 4509 O O . GLY A 1 610 ? -4.513 -49.901 -31.578 1.00 61.25 610 GLY A O 1
ATOM 4510 N N . THR A 1 611 ? -5.722 -50.627 -29.828 1.00 64.12 611 THR A N 1
ATOM 4511 C CA . THR A 1 611 ? -7.023 -50.138 -30.309 1.00 64.12 611 THR A CA 1
ATOM 4512 C C . THR A 1 611 ? -7.443 -48.884 -29.538 1.00 64.12 611 THR A C 1
ATOM 4514 O O . THR A 1 611 ? -7.264 -48.806 -28.321 1.00 64.12 611 THR A O 1
ATOM 4517 N N . LEU A 1 612 ? -8.021 -47.899 -30.234 1.00 69.94 612 LEU A N 1
ATOM 4518 C CA . LEU A 1 612 ? -8.615 -46.716 -29.604 1.00 69.94 612 LEU A CA 1
ATOM 4519 C C . LEU A 1 612 ? -9.789 -47.112 -28.700 1.00 69.94 612 LEU A C 1
ATOM 4521 O O . LEU A 1 612 ? -10.663 -47.886 -29.093 1.00 69.94 612 LEU A O 1
ATOM 4525 N N . LYS A 1 613 ? -9.854 -46.532 -27.500 1.00 71.31 613 LYS A N 1
ATOM 4526 C CA . LYS A 1 613 ? -11.028 -46.654 -26.629 1.00 71.31 613 LYS A CA 1
ATOM 4527 C C . LYS A 1 613 ? -12.271 -46.044 -27.291 1.00 71.31 613 LYS A C 1
ATOM 4529 O O . LYS A 1 613 ? -12.219 -44.925 -27.799 1.00 71.31 613 LYS A O 1
ATOM 4534 N N . THR A 1 614 ? -13.407 -46.739 -27.195 1.00 77.19 614 THR A N 1
ATOM 4535 C CA . THR A 1 614 ? -14.723 -46.278 -27.672 1.00 77.19 614 THR A CA 1
ATOM 4536 C C . THR A 1 614 ? -15.012 -44.828 -27.268 1.00 77.19 614 THR A C 1
ATOM 4538 O O . THR A 1 614 ? -14.917 -44.487 -26.089 1.00 77.19 614 THR A O 1
ATOM 4541 N N . GLY A 1 615 ? -15.398 -43.992 -28.237 1.00 78.75 615 GLY A N 1
ATOM 4542 C CA . GLY A 1 615 ? -15.646 -42.560 -28.021 1.00 78.75 615 GLY A CA 1
ATOM 4543 C C . GLY A 1 615 ? -14.382 -41.691 -28.027 1.00 78.75 615 GLY A C 1
ATOM 4544 O O . GLY A 1 615 ? -14.386 -40.618 -27.426 1.00 78.75 615 GLY A O 1
ATOM 4545 N N . SER A 1 616 ? -13.310 -42.164 -28.669 1.00 80.31 616 SER A N 1
ATOM 4546 C CA . SER A 1 616 ? -12.076 -41.408 -28.888 1.00 80.31 616 SER A CA 1
ATOM 4547 C C . SER A 1 616 ? -11.664 -41.456 -30.355 1.00 80.31 616 SER A C 1
ATOM 4549 O O . SER A 1 616 ? -11.769 -42.510 -30.983 1.00 80.31 616 SER A O 1
ATOM 4551 N N . SER A 1 617 ? -11.126 -40.347 -30.854 1.00 82.44 617 SER A N 1
ATOM 4552 C CA . SER A 1 617 ? -10.620 -40.208 -32.221 1.00 82.44 617 SER A CA 1
ATOM 4553 C C . SER A 1 617 ? -9.126 -39.870 -32.212 1.00 82.44 617 SER A C 1
ATOM 4555 O O . SER A 1 617 ? -8.630 -39.199 -31.301 1.00 82.44 617 SER A O 1
ATOM 4557 N N . GLU A 1 618 ? -8.393 -40.333 -33.225 1.00 82.19 618 GLU A N 1
ATOM 4558 C CA . GLU A 1 618 ? -7.024 -39.880 -33.482 1.00 82.19 618 GLU A CA 1
ATOM 4559 C C . GLU A 1 618 ? -7.049 -38.618 -34.347 1.00 82.19 618 GLU A C 1
ATOM 4561 O O . GLU A 1 618 ? -7.803 -38.530 -35.313 1.00 82.19 618 GLU A O 1
ATOM 4566 N N . TYR A 1 619 ? -6.198 -37.653 -34.015 1.00 80.50 619 TYR A N 1
ATOM 4567 C CA . TYR A 1 619 ? -6.003 -36.413 -34.749 1.00 80.50 619 TYR A CA 1
ATOM 4568 C C . TYR A 1 619 ? -4.548 -36.295 -35.192 1.00 80.50 619 TYR A C 1
ATOM 4570 O O . TYR A 1 619 ? -3.617 -36.514 -34.410 1.00 80.50 619 TYR A O 1
ATOM 4578 N N . VAL A 1 620 ? -4.357 -35.915 -36.453 1.00 76.50 620 VAL A N 1
ATOM 4579 C CA . VAL A 1 620 ? -3.040 -35.734 -37.068 1.00 76.50 620 VAL A CA 1
ATOM 4580 C C . VAL A 1 620 ? -2.793 -34.255 -37.322 1.00 76.50 620 VAL A C 1
ATOM 4582 O O . VAL A 1 620 ? -3.633 -33.563 -37.905 1.00 76.50 620 VAL A O 1
ATOM 4585 N N . LEU A 1 621 ? -1.613 -33.793 -36.900 1.00 74.88 621 LEU A N 1
ATOM 4586 C CA . LEU A 1 621 ? -1.089 -32.477 -37.248 1.00 74.88 621 LEU A CA 1
ATOM 4587 C C . LEU A 1 621 ? -0.782 -32.451 -38.749 1.00 74.88 621 LEU A C 1
ATOM 4589 O O . LEU A 1 621 ? 0.165 -33.097 -39.206 1.00 74.88 621 LEU A O 1
ATOM 4593 N N . ASN A 1 622 ? -1.584 -31.715 -39.512 1.00 69.12 622 ASN A N 1
ATOM 4594 C CA . ASN A 1 622 ? -1.337 -31.476 -40.926 1.00 69.12 622 ASN A CA 1
ATOM 4595 C C . ASN A 1 622 ? -0.548 -30.176 -41.092 1.00 69.12 622 ASN A C 1
ATOM 4597 O O . ASN A 1 622 ? -0.999 -29.118 -40.659 1.00 69.12 622 ASN A O 1
ATOM 4601 N N . LYS A 1 623 ? 0.610 -30.284 -41.754 1.00 64.19 623 LYS A N 1
ATOM 4602 C CA . LYS A 1 623 ? 1.352 -29.155 -42.322 1.00 64.19 623 LYS A CA 1
ATOM 4603 C C . LYS A 1 623 ? 1.013 -29.083 -43.811 1.00 64.19 623 LYS A C 1
ATOM 4605 O O . LYS A 1 623 ? 1.247 -30.062 -44.525 1.00 64.19 623 LYS A O 1
ATOM 4610 N N . THR A 1 624 ? 0.470 -27.968 -44.290 1.00 55.44 624 THR A N 1
ATOM 4611 C CA . THR A 1 624 ? 0.148 -27.806 -45.719 1.00 55.44 624 THR A CA 1
ATOM 4612 C C . THR A 1 624 ? 1.371 -27.250 -46.450 1.00 55.44 624 THR A C 1
ATOM 4614 O O . THR A 1 624 ? 1.894 -26.204 -46.082 1.00 55.44 624 THR A O 1
ATOM 4617 N N . ASN A 1 625 ? 1.881 -27.955 -47.465 1.00 43.75 625 ASN A N 1
ATOM 4618 C CA . ASN A 1 625 ? 3.120 -27.562 -48.153 1.00 43.75 625 ASN A CA 1
ATOM 4619 C C . ASN A 1 625 ? 2.976 -26.190 -48.838 1.00 43.75 625 ASN A C 1
ATOM 4621 O O . ASN A 1 625 ? 2.387 -26.100 -49.913 1.00 43.75 625 ASN A O 1
ATOM 4625 N N . GLY A 1 626 ? 3.585 -25.159 -48.250 1.00 47.25 626 GLY A N 1
ATOM 4626 C CA . GLY A 1 626 ? 3.606 -23.793 -48.783 1.00 47.25 626 GLY A CA 1
ATOM 4627 C C . GLY A 1 626 ? 2.585 -22.833 -48.165 1.00 47.25 626 GLY A C 1
ATOM 4628 O O . GLY A 1 626 ? 2.705 -21.638 -48.418 1.00 47.25 626 GLY A O 1
ATOM 4629 N N . ASP A 1 627 ? 1.661 -23.318 -47.327 1.00 41.09 627 ASP A N 1
ATOM 4630 C CA . ASP A 1 627 ? 0.667 -22.488 -46.637 1.00 41.09 627 ASP A CA 1
ATOM 4631 C C . ASP A 1 627 ? 0.926 -22.444 -45.124 1.00 41.09 627 ASP A C 1
ATOM 4633 O O . ASP A 1 627 ? 1.304 -23.432 -44.495 1.00 41.09 627 ASP A O 1
ATOM 4637 N N . LEU A 1 628 ? 0.727 -21.259 -44.547 1.00 46.75 628 LEU A N 1
ATOM 4638 C CA . LEU A 1 628 ? 1.265 -20.811 -43.254 1.00 46.75 628 LEU A CA 1
ATOM 4639 C C . LEU A 1 628 ? 0.462 -21.313 -42.035 1.00 46.75 628 LEU A C 1
ATOM 4641 O O . LEU A 1 628 ? 0.277 -20.578 -41.066 1.00 46.75 628 LEU A O 1
ATOM 4645 N N . VAL A 1 629 ? -0.094 -22.529 -42.106 1.00 52.53 629 VAL A N 1
ATOM 4646 C CA . VAL A 1 629 ? -1.125 -22.978 -41.159 1.00 52.53 629 VAL A CA 1
ATOM 4647 C C . VAL A 1 629 ? -1.006 -24.450 -40.783 1.00 52.53 629 VAL A C 1
ATOM 4649 O O . VAL A 1 629 ? -1.207 -25.349 -41.601 1.00 52.53 629 VAL A O 1
ATOM 4652 N N . ASP A 1 630 ? -0.767 -24.674 -39.493 1.00 62.44 630 ASP A N 1
ATOM 4653 C CA . ASP A 1 630 ? -0.759 -25.986 -38.856 1.00 62.44 630 ASP A CA 1
ATOM 4654 C C . ASP A 1 630 ? -2.050 -26.210 -38.058 1.00 62.44 630 ASP A C 1
ATOM 4656 O O . ASP A 1 630 ? -2.383 -25.440 -37.149 1.00 62.44 630 ASP A O 1
ATOM 4660 N N . PHE A 1 631 ? -2.760 -27.296 -38.366 1.00 72.81 631 PHE A N 1
ATOM 4661 C CA . PHE A 1 631 ? -4.008 -27.680 -37.703 1.00 72.81 631 PHE A CA 1
ATOM 4662 C C . PHE A 1 631 ? -4.092 -29.190 -37.467 1.00 72.81 631 PHE A C 1
ATOM 4664 O O . PHE A 1 631 ? -3.463 -29.999 -38.153 1.00 72.81 631 PHE A O 1
ATOM 4671 N N . TYR A 1 632 ? -4.934 -29.585 -36.517 1.00 78.00 632 TYR A N 1
ATOM 4672 C CA . TYR A 1 632 ? -5.274 -30.978 -36.259 1.00 78.00 632 TYR A CA 1
ATOM 4673 C C . TYR A 1 632 ? -6.554 -31.346 -37.009 1.00 78.00 632 TYR A C 1
ATOM 4675 O O . TYR A 1 632 ? -7.604 -30.744 -36.780 1.00 78.00 632 TYR A O 1
ATOM 4683 N N . LYS A 1 633 ? -6.471 -32.346 -37.894 1.00 80.06 633 LYS A N 1
ATOM 4684 C CA . LYS A 1 633 ? -7.638 -32.974 -38.538 1.00 80.06 633 LYS A CA 1
ATOM 4685 C C . LYS A 1 633 ? -7.843 -34.368 -37.954 1.00 80.06 633 LYS A C 1
ATOM 4687 O O . LYS A 1 633 ? -6.864 -35.041 -37.631 1.00 80.06 633 LYS A O 1
ATOM 4692 N N . GLU A 1 634 ? -9.093 -34.802 -37.842 1.00 83.44 634 GLU A N 1
ATOM 4693 C CA . GLU A 1 634 ? -9.412 -36.190 -37.501 1.00 83.44 634 GLU A CA 1
ATOM 4694 C C . GLU A 1 634 ? -8.818 -37.147 -38.545 1.00 83.44 634 GLU A C 1
ATOM 4696 O O . GLU A 1 634 ? -8.913 -36.923 -39.758 1.00 83.44 634 GLU A O 1
ATOM 4701 N N . ASN A 1 635 ? -8.154 -38.197 -38.066 1.00 81.81 635 ASN A N 1
ATOM 4702 C CA . ASN A 1 635 ? -7.536 -39.212 -38.899 1.00 81.81 635 ASN A CA 1
ATOM 4703 C C . ASN A 1 635 ? -8.588 -40.241 -39.324 1.00 81.81 635 ASN A C 1
ATOM 4705 O O . ASN A 1 635 ? -8.749 -41.285 -38.696 1.00 81.81 635 ASN A O 1
ATOM 4709 N N . ASN A 1 636 ? -9.277 -39.961 -40.430 1.00 72.94 636 ASN A N 1
ATOM 4710 C CA . ASN A 1 636 ? -10.302 -40.841 -41.008 1.00 72.94 636 ASN A CA 1
ATOM 4711 C C . ASN A 1 636 ? -9.753 -42.174 -41.579 1.00 72.94 636 ASN A C 1
ATOM 4713 O O . ASN A 1 636 ? -10.478 -42.885 -42.270 1.00 72.94 636 ASN A O 1
ATOM 4717 N N . ALA A 1 637 ? -8.480 -42.509 -41.343 1.00 57.56 637 ALA A N 1
ATOM 4718 C CA . ALA A 1 637 ? -7.854 -43.758 -41.767 1.00 57.56 637 ALA A CA 1
ATOM 4719 C C . ALA A 1 637 ? -7.971 -44.848 -40.681 1.00 57.56 637 ALA A C 1
ATOM 4721 O O . ALA A 1 637 ? -6.986 -45.169 -40.015 1.00 57.56 637 ALA A O 1
ATOM 4722 N N . ASN A 1 638 ? -9.171 -45.423 -40.543 1.00 47.31 638 ASN A N 1
ATOM 4723 C CA . ASN A 1 638 ? -9.446 -46.685 -39.838 1.00 47.31 638 ASN A CA 1
ATOM 4724 C C . ASN A 1 638 ? -10.323 -47.594 -40.712 1.00 47.31 638 ASN A C 1
ATOM 4726 O O . ASN A 1 638 ? -11.339 -47.081 -41.231 1.00 47.31 638 ASN A O 1
#

Mean predicted aligned error: 19.22 Å

pLDDT: mean 71.18, std 17.11, range [28.0, 96.25]

Secondary structure (DSSP, 8-state):
-----------------------------SS-EE--BTTTTB--EEEE-TTS-EEE--TT-TTS---PPSEEEEEETTTTEEEPSSSSPPP-S-GGGEEEEEE-TTS-EEE--EEEE-SSS-EEEE-TTS---S------B--SS--SGGGTT-EEE-TT--EEEEEETTEEEETT-TT-EEE------TT-SSPTT-EEEEETTEEEE-SSS-TTS----TTT-EE-S-----B-TTT--BPPEEEEETTEEEEE---TT----S---BTTTB-TTPPSEEEEE-TTS-B--S--SSS-BEEEEEEETTEEEE-TTT--EEEEB--TTTTTT--EEEE-TTS-EEEESS-S-SS--TT-TT-EEEESEEEEESSSS-EEETTS-EEEEEE---TTSS----TT-SEEEEEEEPTTS-EEEPP--TT-EEEE-TT-BB--SGGGTT-EEEEEEE-SS-EEE-SS--EEEEBTT--STTS-EEEEEEE----EETTEE-PEEEEEEE--------TT-EEEESEEEEESSSS-EEETTSSSEEEEEETTT-S-S-----SS-EEEEEEE-SSS-EEEPP--S--EEEEETTTTEEEETT-SS--TTTEETTEE-TTEEEEEEEEPTTSS-EEEEE----